Protein AF-A0A5N5FHS4-F1 (afdb_monomer_lite)

Secondary structure (DSSP, 8-state):
---PPPPTHHHHHHHHHHHTTSHHHHHHHHHH--EEEEEEESSSTTSSPEEEEEETTTTEEEES---SSS-SEEEEEEHHHHHHHHTTSS-HHHHHHTTSEEEEE-HHHHTT--GGGSPPSSSHHHHS--STT-HHHHHHHHHHHHHHTT--EEEPPP-BPPPSSSS--B-S-BS-HHHHHHHHHHHHTTT-EEEEE--SEEB-SEE-TTS-EEEB--SSTT-TT-B-GGGB-TT-SS-TT--SPPPSSPPPSSSEEB-TT-HHHHHHHHHHHHHIIIII---EEEETTGGGS-HHHHHHHHHHH--S-EEE--SSS--SSEEE-HHHHHHHHHHTTT-GGGGS-TTSSPSSHHHH-GGGEEE-S--TTT--S---HHHHHHHHHHHHHHHHSSSEE---HIIIIITT--S-GGGSHHHHHHHTT--TT--EEEEEE-SS-EEEEETTTEEEEESS----GGG-GGGTTEEEEEEETTEEEEEEPPP----

Organism: NCBI:txid2448454

InterPro domains:
  IPR003033 SCP2 sterol-binding domain [PF02036] (16-114)
  IPR006047 Glycosyl hydrolase family 13, catalytic domain [SM00642] (126-423)
  IPR012850 Alpha-amylase, C-terminal beta-sheet [PF07821] (423-483)
  IPR012850 Alpha-amylase, C-terminal beta-sheet [SM00810] (422-484)
  IPR013780 Glycosyl hydrolase, all-beta [G3DSA:2.60.40.1180] (426-485)
  IPR017853 Glycoside hydrolase superfamily [SSF51445] (126-413)
  IPR036527 SCP2 sterol-binding domain superfamily [G3DSA:3.30.1050.10] (2-118)
  IPR036527 SCP2 sterol-binding domain superfamily [SSF55718] (3-120)

pLDDT: mean 82.01, std 16.69, range [26.34, 98.31]

Foldseek 3Di:
DDDDDDFQCVLQLVQQLVVCVDPLVLVLLVVQQFKEKEWEDQADWPPPTWIWICGSVVSHIDTDDDPPPDGQKYKYAYRVLVVCQLQVVDPPVVCPVVVRMDMDHDPVSVVSPHNSNTPHPAPCCLQVLSRPVGPLVVVLVCLVVCLLLQAQEDEHPAQADDDPDPDAGQAQHGDDLPSLLVSLVSNVVSNYAYAEDEQFFHFQPDADPVRASFFHARPDPVCQRGGGLCQFACPQPQRVSRDHHHWAADHDPPTTTTRLVDPSSLVSVLVSLLCCCPVSNHQEYEYPPPRRHDLVSVVSSCVSNVHPAYEYDDPDPDHPHAYEFVFLQVLLLVLLVLQQLSLQDPVRAGDTCLRVPLQSYAYENDESVRDDPPPDVSSVSSLVQSLLPQLQGAHHYDYYPCVDPVVPQPPPSQLHSNVVCVVLVPYNPWDKGWPDGGSAKTWIDTNVFKIKMFHQPPDPDVNDCVVDQWDWSYDDHGMTMIGGDPDPPDD

Radius of gyration: 25.95 Å; chains: 1; bounding box: 59×65×82 Å

Sequence (491 aa):
MASGAELKSESLLELMKEHLKTDAGKEITKKIGLVYQINIAPKKIGFNEVIFTVDLKKGEVKKGAYEGGKPDATFSFKDDDFVKVALGKMNPQIAFMRGAMKIKGSLSAATKFTPDIFPKPSLDIWELGGFRGGWYNSLKTSILELADSGITHVWLPPPHANGTEGCSPEGYAILMHRELKFLFTARHEKGIKAIDIVINHRAAVKQDENGLWSIFEGGKPDGRLDFDASLICRDDNDHPFGTGNPDTGDNFPFTADMDHRNPRLQSELSDWMIWLKTEIGFDGWRFDYAIGYGSSLTKLYMDRTLPEFAVAEYWRIGGVVTTFDMTTKYIMDVAVEGELWRLKDSNGKPPGLIGIKPEGAVTFIDNHETWSQNCCLSHLIKVRLGYAYILTHPGTPSIFYDHFVEWGWPKDPKRNSTAIRARNGINSKSSVTILAAEGDLYMANIDDKIVMKVWPRLDLGDLDPTNSNFHVARSGDDFAVWERNELEKAC

Structure (mmCIF, N/CA/C/O backbone):
data_AF-A0A5N5FHS4-F1
#
_entry.id   AF-A0A5N5FHS4-F1
#
loop_
_atom_site.group_PDB
_atom_site.id
_atom_site.type_symbol
_atom_site.label_atom_id
_atom_site.label_alt_id
_atom_site.label_comp_id
_atom_site.label_asym_id
_atom_site.label_entity_id
_atom_site.label_seq_id
_atom_site.pdbx_PDB_ins_code
_atom_site.Cartn_x
_atom_site.Cartn_y
_atom_site.Cartn_z
_atom_site.occupancy
_atom_site.B_iso_or_equiv
_atom_site.auth_seq_id
_atom_site.auth_comp_id
_atom_site.auth_asym_id
_atom_site.auth_atom_id
_atom_site.pdbx_PDB_model_num
ATOM 1 N N . MET A 1 1 ? 10.636 42.809 -19.858 1.00 31.95 1 MET A N 1
ATOM 2 C CA . MET A 1 1 ? 9.404 42.033 -20.116 1.00 31.95 1 MET A CA 1
ATOM 3 C C . MET A 1 1 ? 9.064 41.304 -18.828 1.00 31.95 1 MET A C 1
ATOM 5 O O . MET A 1 1 ? 9.963 40.702 -18.259 1.00 31.95 1 MET A O 1
ATOM 9 N N . ALA A 1 2 ? 7.850 41.468 -18.301 1.00 26.70 2 ALA A N 1
ATOM 10 C CA . ALA A 1 2 ? 7.458 40.880 -17.021 1.00 26.70 2 ALA A CA 1
ATOM 11 C C . ALA A 1 2 ? 7.397 39.348 -17.136 1.00 26.70 2 ALA A C 1
ATOM 13 O O . ALA A 1 2 ? 6.769 38.832 -18.058 1.00 26.70 2 ALA A O 1
ATOM 14 N N . SER A 1 3 ? 8.058 38.640 -16.220 1.00 33.91 3 SER A N 1
ATOM 15 C CA . SER A 1 3 ? 7.946 37.191 -16.068 1.00 33.91 3 SER A CA 1
ATOM 16 C C . SER A 1 3 ? 6.494 36.834 -15.728 1.00 33.91 3 SER A C 1
ATOM 18 O O . SER A 1 3 ? 5.968 37.236 -14.689 1.00 33.91 3 SER A O 1
ATOM 20 N N . GLY A 1 4 ? 5.811 36.145 -16.643 1.00 46.78 4 GLY A N 1
ATOM 21 C CA . GLY A 1 4 ? 4.437 35.692 -16.436 1.00 46.78 4 GLY A CA 1
ATOM 22 C C . GLY A 1 4 ? 4.383 34.647 -15.324 1.00 46.78 4 GLY A C 1
ATOM 23 O O . GLY A 1 4 ? 5.201 33.733 -15.304 1.00 46.78 4 GLY A O 1
ATOM 24 N N . ALA A 1 5 ? 3.446 34.798 -14.389 1.00 49.28 5 ALA A N 1
ATOM 25 C CA . ALA A 1 5 ? 3.190 33.790 -13.367 1.00 49.28 5 ALA A CA 1
ATOM 26 C C . ALA A 1 5 ? 2.759 32.471 -14.029 1.00 49.28 5 ALA A C 1
ATOM 28 O O . ALA A 1 5 ? 1.888 32.468 -14.898 1.00 49.28 5 ALA A O 1
ATOM 29 N N . GLU A 1 6 ? 3.381 31.375 -13.613 1.00 67.38 6 GLU A N 1
ATOM 30 C CA . GLU A 1 6 ? 3.117 30.026 -14.105 1.00 67.38 6 GLU A CA 1
ATOM 31 C C . GLU A 1 6 ? 1.756 29.516 -13.593 1.00 67.38 6 GLU A C 1
ATOM 33 O O . GLU A 1 6 ? 1.458 29.636 -12.403 1.00 67.38 6 GLU A O 1
ATOM 38 N N . LEU A 1 7 ? 0.907 29.000 -14.489 1.00 75.00 7 LEU A N 1
ATOM 39 C CA . LEU A 1 7 ? -0.455 28.548 -14.172 1.00 75.00 7 LEU A CA 1
ATOM 40 C C . LEU A 1 7 ? -0.489 27.046 -13.856 1.00 75.00 7 LEU A C 1
ATOM 42 O O . LEU A 1 7 ? 0.071 26.241 -14.599 1.00 75.00 7 LEU A O 1
ATOM 46 N N . LYS A 1 8 ? -1.227 26.648 -12.814 1.00 76.00 8 LYS A N 1
ATOM 47 C CA . LYS A 1 8 ? -1.454 25.239 -12.438 1.00 76.00 8 LYS A CA 1
ATOM 48 C C . LYS A 1 8 ? -2.201 24.470 -13.526 1.00 76.00 8 LYS A C 1
ATOM 50 O O . LYS A 1 8 ? -1.938 23.295 -13.762 1.00 76.00 8 LYS A O 1
ATOM 55 N N . SER A 1 9 ? -3.134 25.145 -14.190 1.00 77.88 9 SER A N 1
ATOM 56 C CA . SER A 1 9 ? -3.949 24.598 -15.276 1.00 77.88 9 SER A CA 1
ATOM 57 C C . SER A 1 9 ? -3.166 24.183 -16.520 1.00 77.88 9 SER A C 1
ATOM 59 O O . SER A 1 9 ? -3.647 23.336 -17.270 1.00 77.88 9 SER A O 1
ATOM 61 N N . GLU A 1 10 ? -1.970 24.733 -16.749 1.00 77.62 10 GLU A N 1
ATOM 62 C CA . GLU A 1 10 ? -1.185 24.377 -17.928 1.00 77.62 10 GLU A CA 1
ATOM 63 C C . GLU A 1 10 ? -0.746 22.906 -17.906 1.00 77.62 10 GLU A C 1
ATOM 65 O O . GLU A 1 10 ? -0.790 22.257 -18.945 1.00 77.62 10 GLU A O 1
ATOM 70 N N . SER A 1 11 ? -0.366 22.353 -16.746 1.00 65.62 11 SER A N 1
ATOM 71 C CA . SER A 1 11 ? -0.014 20.924 -16.642 1.00 65.62 11 SER A CA 1
ATOM 72 C C . SER A 1 11 ? -1.183 20.026 -17.006 1.00 65.62 11 SER A C 1
ATOM 74 O O . SER A 1 11 ? -1.022 19.051 -17.724 1.00 65.62 11 SER A O 1
ATOM 76 N N . LEU A 1 12 ? -2.373 20.377 -16.521 1.00 70.25 12 LEU A N 1
ATOM 77 C CA . LEU A 1 12 ? -3.587 19.610 -16.760 1.00 70.25 12 LEU A CA 1
ATOM 78 C C . LEU A 1 12 ? -3.966 19.597 -18.246 1.00 70.25 12 LEU A C 1
ATOM 80 O O . LEU A 1 12 ? -4.448 18.592 -18.757 1.00 70.25 12 LEU A O 1
ATOM 84 N N . LEU A 1 13 ? -3.735 20.709 -18.945 1.00 80.44 13 LEU A N 1
ATOM 85 C CA . LEU A 1 13 ? -4.002 20.828 -20.376 1.00 80.44 13 LEU A CA 1
ATOM 86 C C . LEU A 1 13 ? -2.950 20.116 -21.237 1.00 80.44 13 LEU A C 1
ATOM 88 O O . LEU A 1 13 ? -3.310 19.573 -22.279 1.00 80.44 13 LEU A O 1
ATOM 92 N N . GLU A 1 14 ? -1.690 20.051 -20.800 1.00 75.56 14 GLU A N 1
ATOM 93 C CA . GLU A 1 14 ? -0.688 19.180 -21.436 1.00 75.56 14 GLU A CA 1
ATOM 94 C C . GLU A 1 14 ? -0.985 17.694 -21.182 1.00 75.56 14 GLU A C 1
ATOM 96 O O . GLU A 1 14 ? -0.922 16.898 -22.111 1.00 75.56 14 GLU A O 1
ATOM 101 N N . LEU A 1 15 ? -1.420 17.307 -19.977 1.00 64.12 15 LEU A N 1
ATOM 102 C CA . LEU A 1 15 ? -1.884 15.936 -19.715 1.00 64.12 15 LEU A CA 1
ATOM 103 C C . LEU A 1 15 ? -3.073 15.569 -20.604 1.00 64.12 15 LEU A C 1
ATOM 105 O O . LEU A 1 15 ? -3.108 14.497 -21.199 1.00 64.12 15 LEU A O 1
ATOM 109 N N . MET A 1 16 ? -4.035 16.483 -20.749 1.00 80.00 16 MET A N 1
ATOM 110 C CA . MET A 1 16 ? -5.170 16.290 -21.646 1.00 80.00 16 MET A CA 1
ATOM 111 C C . MET A 1 16 ? -4.720 16.088 -23.098 1.00 80.00 16 MET A C 1
ATOM 113 O O . MET A 1 16 ? -5.277 15.248 -23.798 1.00 80.00 16 MET A O 1
ATOM 117 N N . LYS A 1 17 ? -3.705 16.825 -23.556 1.00 79.38 17 LYS A N 1
ATOM 118 C CA . LYS A 1 17 ? -3.142 16.677 -24.903 1.00 79.38 17 LYS A CA 1
ATOM 119 C C . LYS A 1 17 ? -2.598 15.272 -25.156 1.00 79.38 17 LYS A C 1
ATOM 121 O O . LYS A 1 17 ? -2.830 14.727 -26.231 1.00 79.38 17 LYS A O 1
ATOM 126 N N . GLU A 1 18 ? -1.881 14.706 -24.190 1.00 72.81 18 GLU A N 1
ATOM 127 C CA . GLU A 1 18 ? -1.353 13.343 -24.287 1.00 72.81 18 GLU A CA 1
ATOM 128 C C . GLU A 1 18 ? -2.477 12.306 -24.173 1.00 72.81 18 GLU A C 1
ATOM 130 O O . GLU A 1 18 ? -2.573 11.412 -25.012 1.00 72.81 18 GLU A O 1
ATOM 135 N N . HIS A 1 19 ? -3.413 12.495 -23.238 1.00 72.50 19 HIS A N 1
ATOM 136 C CA . HIS A 1 19 ? -4.573 11.620 -23.070 1.00 72.50 19 HIS A CA 1
ATOM 137 C C . HIS A 1 19 ? -5.404 11.488 -24.355 1.00 72.50 19 HIS A C 1
ATOM 139 O O . HIS A 1 19 ? -5.828 10.389 -24.703 1.00 72.50 19 HIS A O 1
ATOM 145 N N . LEU A 1 20 ? -5.594 12.571 -25.119 1.00 77.94 20 LEU A N 1
ATOM 146 C CA . LEU A 1 20 ? -6.348 12.538 -26.381 1.00 77.94 20 LEU A CA 1
ATOM 147 C C . LEU A 1 20 ? -5.699 11.685 -27.489 1.00 77.94 20 LEU A C 1
ATOM 149 O O . LEU A 1 20 ? -6.378 11.366 -28.467 1.00 77.94 20 LEU A O 1
ATOM 153 N N . LYS A 1 21 ? -4.429 11.278 -27.345 1.00 78.38 21 LYS A N 1
ATOM 154 C CA . LYS A 1 21 ? -3.761 10.339 -28.265 1.00 78.38 21 LYS A CA 1
ATOM 155 C C . LYS A 1 21 ? -4.110 8.872 -27.977 1.00 78.38 21 LYS A C 1
ATOM 157 O O . LYS A 1 21 ? -4.001 8.040 -28.880 1.00 78.38 21 LYS A O 1
ATOM 162 N N . THR A 1 22 ? -4.547 8.565 -26.755 1.00 70.69 22 THR A N 1
ATOM 163 C CA . THR A 1 22 ? -4.936 7.216 -26.309 1.00 70.69 22 THR A CA 1
ATOM 164 C C . THR A 1 22 ? -6.286 6.791 -26.889 1.00 70.69 22 THR A C 1
ATOM 166 O O . THR A 1 22 ? -7.064 7.621 -27.365 1.00 70.69 22 THR A O 1
ATOM 169 N N . ASP A 1 23 ? -6.616 5.502 -26.816 1.00 72.50 23 ASP A N 1
ATOM 170 C CA . ASP A 1 23 ? -7.920 5.012 -27.276 1.00 72.50 23 ASP A CA 1
ATOM 171 C C . ASP A 1 23 ? -9.083 5.520 -26.410 1.00 72.50 23 ASP A C 1
ATOM 173 O O . ASP A 1 23 ? -10.123 5.898 -26.951 1.00 72.50 23 ASP A O 1
ATOM 177 N N . ALA A 1 24 ? -8.886 5.662 -25.095 1.00 69.12 24 ALA A N 1
ATOM 178 C CA . ALA A 1 24 ? -9.860 6.304 -24.208 1.00 69.12 24 ALA A CA 1
ATOM 179 C C . ALA A 1 24 ? -10.108 7.771 -24.606 1.00 69.12 24 ALA A C 1
ATOM 181 O O . ALA A 1 24 ? -11.256 8.212 -24.716 1.00 69.12 24 ALA A O 1
ATOM 182 N N . GLY A 1 25 ? -9.038 8.506 -24.917 1.00 73.69 25 GLY A N 1
ATOM 183 C CA . GLY A 1 25 ? -9.116 9.870 -25.433 1.00 73.69 25 GLY A CA 1
ATOM 184 C C . GLY A 1 25 ? -9.844 9.964 -26.777 1.00 73.69 25 GLY A C 1
ATOM 185 O O . GLY A 1 25 ? -10.671 10.858 -26.973 1.00 73.69 25 GLY A O 1
ATOM 186 N N . LYS A 1 26 ? -9.616 9.009 -27.688 1.00 83.12 26 LYS A N 1
ATOM 187 C CA . LYS A 1 26 ? -10.339 8.919 -28.970 1.00 83.12 26 LYS A CA 1
ATOM 188 C C . LYS A 1 26 ? -11.834 8.641 -28.787 1.00 83.12 26 LYS A C 1
ATOM 190 O O . LYS A 1 26 ? -12.643 9.118 -29.580 1.00 83.12 26 LYS A O 1
ATOM 195 N N . GLU A 1 27 ? -12.243 7.915 -27.750 1.00 82.62 27 GLU A N 1
ATOM 196 C CA . GLU A 1 27 ? -13.670 7.759 -27.436 1.00 82.62 27 GLU A CA 1
ATOM 197 C C . GLU A 1 27 ? -14.296 9.072 -26.939 1.00 82.62 27 GLU A C 1
ATOM 199 O O . GLU A 1 27 ? -15.429 9.402 -27.307 1.00 82.62 27 GLU A O 1
ATOM 204 N N . ILE A 1 28 ? -13.547 9.889 -26.189 1.00 83.19 28 ILE A N 1
ATOM 205 C CA . ILE A 1 28 ? -13.984 11.235 -25.782 1.00 83.19 28 ILE A CA 1
ATOM 206 C C . ILE A 1 28 ? -14.159 12.145 -27.007 1.00 83.19 28 ILE A C 1
ATOM 208 O O . ILE A 1 28 ? -15.187 12.826 -27.119 1.00 83.19 28 ILE A O 1
ATOM 212 N N . THR A 1 29 ? -13.207 12.144 -27.951 1.00 88.75 29 THR A N 1
ATOM 213 C CA . THR A 1 29 ? -13.314 12.957 -29.178 1.00 88.75 29 THR A CA 1
ATOM 214 C C . THR A 1 29 ? -14.526 12.556 -30.014 1.00 88.75 29 THR A C 1
ATOM 216 O O . THR A 1 29 ? -15.309 13.427 -30.395 1.00 88.75 29 THR A O 1
ATOM 219 N N . LYS A 1 30 ? -14.766 11.250 -30.203 1.00 87.00 30 LYS A N 1
ATOM 220 C CA . LYS A 1 30 ? -15.953 10.725 -30.905 1.00 87.00 30 LYS A CA 1
ATOM 221 C C . LYS A 1 30 ? -17.264 11.109 -30.218 1.00 87.00 30 LYS A C 1
ATOM 223 O O . LYS A 1 30 ? -18.223 11.489 -30.888 1.00 87.00 30 LYS A O 1
ATOM 228 N N . LYS A 1 31 ? -17.322 11.016 -28.887 1.00 86.88 31 LYS A N 1
ATOM 229 C CA . LYS A 1 31 ? -18.538 11.284 -28.103 1.00 86.88 31 LYS A CA 1
ATOM 230 C C . LYS A 1 31 ? -18.906 12.768 -28.070 1.00 86.88 31 LYS A C 1
ATOM 232 O O . LYS A 1 31 ? -20.092 13.111 -28.042 1.00 86.88 31 LYS A O 1
ATOM 237 N N . ILE A 1 32 ? -17.908 13.651 -28.019 1.00 91.50 32 ILE A N 1
ATOM 238 C CA . ILE A 1 32 ? -18.127 15.087 -27.812 1.00 91.50 32 ILE A CA 1
ATOM 239 C C . ILE A 1 32 ? -18.023 15.858 -29.123 1.00 91.50 32 ILE A C 1
ATOM 241 O O . ILE A 1 32 ? -18.988 16.535 -29.474 1.00 91.50 32 ILE A O 1
ATOM 245 N N . GLY A 1 33 ? -16.897 15.753 -29.837 1.00 91.12 33 GLY A N 1
ATOM 246 C CA . GLY A 1 33 ? -16.699 16.356 -31.159 1.00 91.12 33 GLY A CA 1
ATOM 247 C C . GLY A 1 33 ? -16.866 17.880 -31.209 1.00 91.12 33 GLY A C 1
ATOM 248 O O . GLY A 1 33 ? -17.408 18.405 -32.182 1.00 91.12 33 GLY A O 1
ATOM 249 N N . LEU A 1 34 ? -16.449 18.605 -30.165 1.00 95.81 34 LEU A N 1
ATOM 250 C CA . LEU A 1 34 ? -16.592 20.065 -30.046 1.00 95.81 34 LEU A CA 1
ATOM 251 C C . LEU A 1 34 ? -15.241 20.764 -29.881 1.00 95.81 34 LEU A C 1
ATOM 253 O O . LEU A 1 34 ? -14.266 20.168 -29.435 1.00 95.81 34 LEU A O 1
ATOM 257 N N . VAL A 1 35 ? -15.201 22.052 -30.213 1.00 96.88 35 VAL A N 1
ATOM 258 C CA . VAL A 1 35 ? -14.040 22.916 -29.990 1.00 96.88 35 VAL A CA 1
ATOM 259 C C . VAL A 1 35 ? -14.332 23.875 -28.847 1.00 96.88 35 VAL A C 1
ATOM 261 O O . VAL A 1 35 ? -15.239 24.707 -28.933 1.00 96.88 35 VAL A O 1
ATOM 264 N N . TYR A 1 36 ? -13.527 23.802 -27.794 1.00 97.19 36 TYR A N 1
ATOM 265 C CA . TYR A 1 36 ? -13.603 24.709 -26.659 1.00 97.19 36 TYR A CA 1
ATOM 266 C C . TYR A 1 36 ? -12.409 25.652 -26.630 1.00 97.19 36 TYR A C 1
ATOM 268 O O . TYR A 1 36 ? -11.268 25.245 -26.834 1.00 97.19 36 TYR A O 1
ATOM 276 N N . GLN A 1 37 ? -12.671 26.917 -26.311 1.00 97.69 37 GLN A N 1
ATOM 277 C CA . GLN A 1 37 ? -11.625 27.855 -25.919 1.00 97.69 37 GLN A CA 1
ATOM 278 C C . GLN A 1 37 ? -11.699 28.091 -24.411 1.00 97.69 37 GLN A C 1
ATOM 280 O O . GLN A 1 37 ? -12.773 28.345 -23.869 1.00 97.69 37 GLN A O 1
ATOM 285 N N . ILE A 1 38 ? -10.563 28.025 -23.730 1.00 97.12 38 ILE A N 1
ATOM 286 C CA . ILE A 1 38 ? -10.463 28.161 -22.281 1.00 97.12 38 ILE A CA 1
ATOM 287 C C . ILE A 1 38 ? -9.531 29.332 -21.982 1.00 97.12 38 ILE A C 1
ATOM 289 O O . ILE A 1 38 ? -8.340 29.296 -22.278 1.00 97.12 38 ILE A O 1
ATOM 293 N N . ASN A 1 39 ? -10.088 30.384 -21.396 1.00 96.94 39 ASN A N 1
ATOM 294 C CA . ASN A 1 39 ? -9.362 31.560 -20.947 1.00 96.94 39 ASN A CA 1
ATOM 295 C C . ASN A 1 39 ? -9.090 31.436 -19.445 1.00 96.94 39 ASN A C 1
ATOM 297 O O . ASN A 1 39 ? -10.027 31.403 -18.641 1.00 96.94 39 ASN A O 1
ATOM 301 N N . ILE A 1 40 ? -7.823 31.397 -19.048 1.00 96.12 40 ILE A N 1
ATOM 302 C CA . ILE A 1 40 ? -7.440 31.168 -17.656 1.00 96.12 40 ILE A CA 1
ATOM 303 C C . ILE A 1 40 ? -6.700 32.378 -17.110 1.00 96.12 40 ILE A C 1
ATOM 305 O O . ILE A 1 40 ? -5.617 32.729 -17.570 1.00 96.12 40 ILE A O 1
ATOM 309 N N . ALA A 1 41 ? -7.294 33.017 -16.106 1.00 93.56 41 ALA A N 1
ATOM 310 C CA . ALA A 1 41 ? -6.684 34.123 -15.392 1.00 93.56 41 ALA A CA 1
ATOM 311 C C . ALA A 1 41 ? -5.929 33.629 -14.144 1.00 93.56 41 ALA A C 1
ATOM 313 O O . ALA A 1 41 ? -6.521 32.910 -13.333 1.00 93.56 41 ALA A O 1
ATOM 314 N N . PRO A 1 42 ? -4.700 34.109 -13.876 1.00 87.19 42 PRO A N 1
ATOM 315 C CA . PRO A 1 42 ? -3.961 33.748 -12.663 1.00 87.19 42 PRO A CA 1
ATOM 316 C C . PRO A 1 42 ? -4.697 34.111 -11.364 1.00 87.19 42 PRO A C 1
ATOM 318 O O . PRO A 1 42 ? -4.587 33.416 -10.361 1.00 87.19 42 PRO A O 1
ATOM 321 N N . LYS A 1 43 ? -5.429 35.236 -11.357 1.00 85.56 43 LYS A N 1
ATOM 322 C CA . LYS A 1 43 ? -6.098 35.757 -10.146 1.00 85.56 43 LYS A CA 1
ATOM 323 C C . LYS A 1 43 ? -7.506 36.292 -10.375 1.00 85.56 43 LYS A C 1
ATOM 325 O O . LYS A 1 43 ? -8.358 36.136 -9.507 1.00 85.56 43 LYS A O 1
ATOM 330 N N . LYS A 1 44 ? -7.768 36.956 -11.505 1.00 90.88 44 LYS A N 1
ATOM 331 C CA . LYS A 1 44 ? -9.054 37.616 -11.772 1.00 90.88 44 LYS A CA 1
ATOM 332 C C . LYS A 1 44 ? -9.436 37.468 -13.239 1.00 90.88 44 LYS A C 1
ATOM 334 O O . LYS A 1 44 ? -8.713 37.958 -14.098 1.00 90.88 44 LYS A O 1
ATOM 339 N N . ILE A 1 45 ? -10.589 36.847 -13.498 1.00 91.12 45 ILE A N 1
ATOM 340 C CA . ILE A 1 45 ? -11.145 36.680 -14.851 1.00 91.12 45 ILE A CA 1
ATOM 341 C C . ILE A 1 45 ? -11.147 38.031 -15.584 1.00 91.12 45 ILE A C 1
ATOM 343 O O . ILE A 1 45 ? -11.618 39.035 -15.041 1.00 91.12 45 ILE A O 1
ATOM 347 N N . GLY A 1 46 ? -10.629 38.039 -16.810 1.00 88.81 46 GLY A N 1
ATOM 348 C CA . GLY A 1 46 ? -10.450 39.209 -17.668 1.00 88.81 46 GLY A CA 1
ATOM 349 C C . GLY A 1 46 ? -9.097 39.921 -17.551 1.00 88.81 46 GLY A C 1
ATOM 350 O O . GLY A 1 46 ? -8.889 40.898 -18.263 1.00 88.81 46 GLY A O 1
ATOM 351 N N . PHE A 1 47 ? -8.182 39.472 -16.681 1.00 90.88 47 PHE A N 1
ATOM 352 C CA . PHE A 1 47 ? -6.865 40.093 -16.485 1.00 90.88 47 PHE A CA 1
ATOM 353 C C . PHE A 1 47 ? -5.736 39.073 -16.664 1.00 90.88 47 PHE A C 1
ATOM 355 O O . PHE A 1 47 ? -5.691 38.075 -15.945 1.00 90.88 47 PHE A O 1
ATOM 362 N N . ASN A 1 48 ? -4.799 39.368 -17.576 1.00 90.38 48 ASN A N 1
ATOM 363 C CA . ASN A 1 48 ? -3.643 38.521 -17.909 1.00 90.38 48 ASN A CA 1
ATOM 364 C C . ASN A 1 48 ? -4.037 37.065 -18.208 1.00 90.38 48 ASN A C 1
ATOM 366 O O . ASN A 1 48 ? -3.413 36.133 -17.706 1.00 90.38 48 ASN A O 1
ATOM 370 N N . GLU A 1 49 ? -5.113 36.880 -18.977 1.00 92.00 49 GLU A N 1
ATOM 371 C CA . GLU A 1 49 ? -5.605 35.550 -19.324 1.00 92.00 49 GLU A CA 1
ATOM 372 C C . GLU A 1 49 ? -4.646 34.850 -20.284 1.00 92.00 49 GLU A C 1
ATOM 374 O O . GLU A 1 49 ? -4.240 35.409 -21.303 1.00 92.00 49 GLU A O 1
ATOM 379 N N . VAL A 1 50 ? -4.333 33.600 -19.971 1.00 94.19 50 VAL A N 1
ATOM 380 C CA . VAL A 1 50 ? -3.691 32.681 -20.902 1.00 94.19 50 VAL A CA 1
ATOM 381 C C . VAL A 1 50 ? -4.790 31.879 -21.584 1.00 94.19 50 VAL A C 1
ATOM 383 O O . VAL A 1 50 ? -5.700 31.374 -20.926 1.00 94.19 50 VAL A O 1
ATOM 386 N N . ILE A 1 51 ? -4.738 31.810 -22.911 1.00 95.88 51 ILE A N 1
ATOM 387 C CA . ILE A 1 51 ? -5.778 31.179 -23.723 1.00 95.88 51 ILE A CA 1
ATOM 388 C C . ILE A 1 51 ? -5.298 29.807 -24.179 1.00 95.88 51 ILE A C 1
ATOM 390 O O . ILE A 1 51 ? -4.169 29.670 -24.652 1.00 95.88 51 ILE A O 1
ATOM 394 N N . PHE A 1 52 ? -6.180 28.821 -24.078 1.00 96.38 52 PHE A N 1
ATOM 395 C CA . PHE A 1 52 ? -5.994 27.477 -24.604 1.00 96.38 52 PHE A CA 1
ATOM 396 C C . PHE A 1 52 ? -7.155 27.101 -25.509 1.00 96.38 52 PHE A C 1
ATOM 398 O O . PHE A 1 52 ? -8.303 27.479 -25.277 1.00 96.38 52 PHE A O 1
ATOM 405 N N . THR A 1 53 ? -6.842 26.316 -26.523 1.00 97.25 53 THR A N 1
ATOM 406 C CA . THR A 1 53 ? -7.792 25.699 -27.434 1.00 97.25 53 THR A CA 1
ATOM 407 C C . THR A 1 53 ? -7.774 24.200 -27.186 1.00 97.25 53 THR A C 1
ATOM 409 O O . THR A 1 53 ? -6.713 23.584 -27.232 1.00 97.25 53 THR A O 1
ATOM 412 N N . VAL A 1 54 ? -8.950 23.627 -26.954 1.00 96.19 54 VAL A N 1
ATOM 413 C CA . VAL A 1 54 ? -9.191 22.187 -26.855 1.00 96.19 54 VAL A CA 1
ATOM 414 C C . VAL A 1 54 ? -10.087 21.799 -28.028 1.00 96.19 54 VAL A C 1
ATOM 416 O O . VAL A 1 54 ? -11.290 22.061 -28.020 1.00 96.19 54 VAL A O 1
ATOM 419 N N . ASP A 1 55 ? -9.493 21.220 -29.066 1.00 95.44 55 ASP A N 1
ATOM 420 C CA . ASP A 1 55 ? -10.174 20.780 -30.280 1.00 95.44 55 ASP A CA 1
ATOM 421 C C . ASP A 1 55 ? -10.450 19.273 -30.194 1.00 95.44 55 ASP A C 1
ATOM 423 O O . ASP A 1 55 ? -9.637 18.445 -30.603 1.00 95.44 55 ASP A O 1
ATOM 427 N N . LEU A 1 56 ? -11.625 18.904 -29.674 1.00 94.12 56 LEU A N 1
ATOM 428 C CA . LEU A 1 56 ? -12.057 17.505 -29.593 1.00 94.12 56 LEU A CA 1
ATOM 429 C C . LEU A 1 56 ? -12.576 16.968 -30.933 1.00 94.12 56 LEU A C 1
ATOM 431 O O . LEU A 1 56 ? -12.951 15.804 -30.997 1.00 94.12 56 LEU A O 1
ATOM 435 N N . LYS A 1 57 ? -12.608 17.774 -32.006 1.00 91.81 57 LYS A N 1
ATOM 436 C CA . LYS A 1 57 ? -12.837 17.259 -33.368 1.00 91.81 57 LYS A CA 1
ATOM 437 C C . LYS A 1 57 ? -11.556 16.641 -33.921 1.00 91.81 57 LYS A C 1
ATOM 439 O O . LYS A 1 57 ? -11.627 15.681 -34.680 1.00 91.81 57 LYS A O 1
ATOM 444 N N . LYS A 1 58 ? -10.401 17.190 -33.533 1.00 91.25 58 LYS A N 1
ATOM 445 C CA . LYS A 1 58 ? -9.072 16.729 -33.961 1.00 91.25 58 LYS A CA 1
ATOM 446 C C . LYS A 1 58 ? -8.298 15.957 -32.892 1.00 91.25 58 LYS A C 1
ATOM 448 O O . LYS A 1 58 ? -7.301 15.333 -33.225 1.00 91.25 58 LYS A O 1
ATOM 453 N N . GLY A 1 59 ? -8.741 15.995 -31.636 1.00 89.38 59 GLY A N 1
ATOM 454 C CA . GLY A 1 59 ? -7.997 15.423 -30.510 1.00 89.38 59 GLY A CA 1
ATOM 455 C C . GLY A 1 59 ? -6.757 16.238 -30.143 1.00 89.38 59 GLY A C 1
ATOM 456 O O . GLY A 1 59 ? -5.742 15.674 -29.756 1.00 89.38 59 GLY A O 1
ATOM 457 N N . GLU A 1 60 ? -6.813 17.564 -30.288 1.00 91.38 60 GLU A N 1
ATOM 458 C CA . GLU A 1 60 ? -5.663 18.448 -30.084 1.00 91.38 60 GLU A CA 1
ATOM 459 C C . GLU A 1 60 ? -5.899 19.445 -28.944 1.00 91.38 60 GLU A C 1
ATOM 461 O O . GLU A 1 60 ? -6.982 20.016 -28.809 1.00 91.38 60 GLU A O 1
ATOM 466 N N . VAL A 1 61 ? -4.846 19.739 -28.177 1.00 91.94 61 VAL A N 1
ATOM 467 C CA . VAL A 1 61 ? -4.808 20.867 -27.235 1.00 91.94 61 VAL A CA 1
ATOM 468 C C . VAL A 1 61 ? -3.644 21.784 -27.596 1.00 91.94 61 VAL A C 1
ATOM 470 O O . VAL A 1 61 ? -2.524 21.320 -27.822 1.00 91.94 61 VAL A O 1
ATOM 473 N N . LYS A 1 62 ? -3.904 23.093 -27.683 1.00 93.44 62 LYS A N 1
ATOM 474 C CA . LYS A 1 62 ? -2.912 24.109 -28.068 1.00 93.44 62 LYS A CA 1
ATOM 475 C C . LYS A 1 62 ? -3.028 25.355 -27.200 1.00 93.44 62 LYS A C 1
ATOM 477 O O . LYS A 1 62 ? -4.127 25.796 -26.875 1.00 93.44 62 LYS A O 1
ATOM 482 N N . LYS A 1 63 ? -1.890 25.966 -26.873 1.00 93.12 63 LYS A N 1
ATOM 483 C CA . LYS A 1 63 ? -1.835 27.302 -26.267 1.00 93.12 63 LYS A CA 1
ATOM 484 C C . LYS A 1 63 ? -2.052 28.352 -27.359 1.00 93.12 63 LYS A C 1
ATOM 486 O O . LYS A 1 63 ? -1.349 28.345 -28.363 1.00 93.12 63 LYS A O 1
ATOM 491 N N . GLY A 1 64 ? -3.021 29.238 -27.160 1.00 92.69 64 GLY A N 1
ATOM 492 C CA . GLY A 1 64 ? -3.459 30.226 -28.143 1.00 92.69 64 GLY A CA 1
ATOM 493 C C . GLY A 1 64 ? -4.968 30.197 -28.385 1.00 92.69 64 GLY A C 1
ATOM 494 O O . GLY A 1 64 ? -5.668 29.252 -28.007 1.00 92.69 64 GLY A O 1
ATOM 495 N N . ALA A 1 65 ? -5.469 31.270 -28.997 1.00 92.06 65 ALA A N 1
ATOM 496 C CA . ALA A 1 65 ? -6.862 31.365 -29.422 1.00 92.06 65 ALA A CA 1
ATOM 497 C C . ALA A 1 65 ? -7.149 30.401 -30.581 1.00 92.06 65 ALA A C 1
ATOM 499 O O . ALA A 1 65 ? -6.252 30.060 -31.350 1.00 92.06 65 ALA A O 1
ATOM 500 N N . TYR A 1 66 ? -8.406 29.979 -30.716 1.00 92.81 66 TYR A N 1
ATOM 501 C CA . TYR A 1 66 ? -8.790 29.084 -31.801 1.00 92.81 66 TYR A CA 1
ATOM 502 C C . TYR A 1 66 ? -8.756 29.820 -33.147 1.00 92.81 66 TYR A C 1
ATOM 504 O O . TYR A 1 66 ? -9.455 30.814 -33.336 1.00 92.81 66 TYR A O 1
ATOM 512 N N . GLU A 1 67 ? -7.963 29.319 -34.094 1.00 87.81 67 GLU A N 1
ATOM 513 C CA . GLU A 1 67 ? -7.759 29.954 -35.407 1.00 87.81 67 GLU A CA 1
ATOM 514 C C . GLU A 1 67 ? -8.765 29.481 -36.472 1.00 87.81 67 GLU A C 1
ATOM 516 O O . GLU A 1 67 ? -8.929 30.115 -37.511 1.00 87.81 67 GLU A O 1
ATOM 521 N N . GLY A 1 68 ? -9.492 28.387 -36.214 1.00 83.00 68 GLY A N 1
ATOM 522 C CA . GLY A 1 68 ? -10.440 27.777 -37.155 1.00 83.00 68 GLY A CA 1
ATOM 523 C C . GLY A 1 68 ? -11.831 28.426 -37.193 1.00 83.00 68 GLY A C 1
ATOM 524 O O . GLY A 1 68 ? -12.805 27.750 -37.521 1.00 83.00 68 GLY A O 1
ATOM 525 N N . GLY A 1 69 ? -11.955 29.703 -36.815 1.00 87.25 69 GLY A N 1
ATOM 526 C CA . GLY A 1 69 ? -13.222 30.439 -36.751 1.00 87.25 69 GLY A CA 1
ATOM 527 C C . GLY A 1 69 ? -13.734 30.643 -35.322 1.00 87.25 69 GLY A C 1
ATOM 528 O O . GLY A 1 69 ? -12.983 31.050 -34.441 1.00 87.25 69 GLY A O 1
ATOM 529 N N . LYS A 1 70 ? -15.033 30.416 -35.078 1.00 90.81 70 LYS A N 1
ATOM 530 C CA . LYS A 1 70 ? -15.619 30.544 -33.731 1.00 90.81 70 LYS A CA 1
ATOM 531 C C . LYS A 1 70 ? -15.582 29.194 -33.002 1.00 90.81 70 LYS A C 1
ATOM 533 O O . LYS A 1 70 ? -16.067 28.221 -33.578 1.00 90.81 70 LYS A O 1
ATOM 538 N N . PRO A 1 71 ? -15.063 29.121 -31.761 1.00 95.88 71 PRO A N 1
ATOM 539 C CA . PRO A 1 71 ? -15.191 27.917 -30.945 1.00 95.88 71 PRO A CA 1
ATOM 540 C C . PRO A 1 71 ? -16.666 27.664 -30.597 1.00 95.88 71 PRO A C 1
ATOM 542 O O . PRO A 1 71 ? -17.466 28.602 -30.524 1.00 95.88 71 PRO A O 1
ATOM 545 N N . ASP A 1 72 ? -17.020 26.403 -30.350 1.00 97.19 72 ASP A N 1
ATOM 546 C CA . ASP A 1 72 ? -18.386 25.994 -30.007 1.00 97.19 72 ASP A CA 1
ATOM 547 C C . ASP A 1 72 ? -18.814 26.586 -28.648 1.00 97.19 72 ASP A C 1
ATOM 549 O O . ASP A 1 72 ? -19.950 27.045 -28.485 1.00 97.19 72 ASP A O 1
ATOM 553 N N . ALA A 1 73 ? -17.882 26.655 -27.691 1.00 96.81 73 ALA A N 1
ATOM 554 C CA . ALA A 1 73 ? -18.026 27.421 -26.456 1.00 96.81 73 ALA A CA 1
ATOM 555 C C . ALA A 1 73 ? -16.680 27.993 -25.981 1.00 96.81 73 ALA A C 1
ATOM 557 O O . ALA A 1 73 ? -15.611 27.433 -26.226 1.00 96.81 73 ALA A O 1
ATOM 558 N N . THR A 1 74 ? -16.737 29.120 -25.276 1.00 97.19 74 THR A N 1
ATOM 559 C CA . THR A 1 74 ? -15.596 29.741 -24.603 1.00 97.19 74 THR A CA 1
ATOM 560 C C . THR A 1 74 ? -15.863 29.816 -23.112 1.00 97.19 74 THR A C 1
ATOM 562 O O . THR A 1 74 ? -16.881 30.372 -22.696 1.00 97.19 74 THR A O 1
ATOM 565 N N . PHE A 1 75 ? -14.927 29.317 -22.316 1.00 96.88 75 PHE A N 1
ATOM 566 C CA . PHE A 1 75 ? -14.983 29.355 -20.864 1.00 96.88 75 PHE A CA 1
ATOM 567 C C . PHE A 1 75 ? -13.922 30.297 -20.317 1.00 96.88 75 PHE A C 1
ATOM 569 O O . PHE A 1 75 ? -12.812 30.348 -20.839 1.00 96.88 75 PHE A O 1
ATOM 576 N N . SER A 1 76 ? -14.241 31.036 -19.260 1.00 96.94 76 SER A N 1
ATOM 577 C CA . SER A 1 76 ? -13.261 31.860 -18.548 1.00 96.94 76 SER A CA 1
ATOM 578 C C . SER A 1 76 ? -13.245 31.518 -17.067 1.00 96.94 76 SER A C 1
ATOM 580 O O . SER A 1 76 ? -14.303 31.508 -16.434 1.00 96.94 76 SER A O 1
ATOM 582 N N . PHE A 1 77 ? -12.052 31.288 -16.520 1.00 95.56 77 PHE A N 1
ATOM 583 C CA . PHE A 1 77 ? -11.836 30.832 -15.147 1.00 95.56 77 PHE A CA 1
ATOM 584 C C . PHE A 1 77 ? -10.725 31.612 -14.444 1.00 95.56 77 PHE A C 1
ATOM 586 O O . PHE A 1 77 ? -9.844 32.192 -15.080 1.00 95.56 77 PHE A O 1
ATOM 593 N N . LYS A 1 78 ? -10.732 31.564 -13.108 1.00 95.19 78 LYS A N 1
ATOM 594 C CA . LYS A 1 78 ? -9.489 31.676 -12.334 1.00 95.19 78 LYS A CA 1
ATOM 595 C C . LYS A 1 78 ? -8.767 30.329 -12.370 1.00 95.19 78 LYS A C 1
ATOM 597 O O . LYS A 1 78 ? -9.432 29.298 -12.351 1.00 95.19 78 LYS A O 1
ATOM 602 N N . ASP A 1 79 ? -7.441 30.346 -12.363 1.00 87.69 79 ASP A N 1
ATOM 603 C CA . ASP A 1 79 ? -6.597 29.145 -12.452 1.00 87.69 79 ASP A CA 1
ATOM 604 C C . ASP A 1 79 ? -7.007 28.035 -11.464 1.00 87.69 79 ASP A C 1
ATOM 606 O O . ASP A 1 79 ? -7.326 26.920 -11.870 1.00 87.69 79 ASP A O 1
ATOM 610 N N . ASP A 1 80 ? -7.146 28.370 -10.177 1.00 83.81 80 ASP A N 1
ATOM 611 C CA . ASP A 1 80 ? -7.576 27.415 -9.143 1.00 83.81 80 ASP A CA 1
ATOM 612 C C . ASP A 1 80 ? -8.996 26.862 -9.354 1.00 83.81 80 ASP A C 1
ATOM 614 O O . ASP A 1 80 ? -9.290 25.732 -8.962 1.00 83.81 80 ASP A O 1
ATOM 618 N N . ASP A 1 81 ? -9.902 27.656 -9.928 1.00 89.19 81 ASP A N 1
ATOM 619 C CA . ASP A 1 81 ? -11.291 27.240 -10.137 1.00 89.19 81 ASP A CA 1
ATOM 620 C C . ASP A 1 81 ? -11.405 26.329 -11.364 1.00 89.19 81 ASP A C 1
ATOM 622 O O . ASP A 1 81 ? -12.143 25.347 -11.317 1.00 89.19 81 ASP A O 1
ATOM 626 N N . PHE A 1 82 ? -10.620 26.589 -12.417 1.00 92.38 82 PHE A N 1
ATOM 627 C CA . PHE A 1 82 ? -10.492 25.672 -13.550 1.00 92.38 82 PHE A CA 1
ATOM 628 C C . PHE A 1 82 ? -9.998 24.300 -13.094 1.00 92.38 82 PHE A C 1
ATOM 630 O O . PHE A 1 82 ? -10.621 23.293 -13.419 1.00 92.38 82 PHE A O 1
ATOM 637 N N . VAL A 1 83 ? -8.933 24.262 -12.285 1.00 81.12 83 VAL A N 1
ATOM 638 C CA . VAL A 1 83 ? -8.372 23.003 -11.777 1.00 81.12 83 VAL A CA 1
ATOM 639 C C . VAL A 1 83 ? -9.414 22.223 -10.971 1.00 81.12 83 VAL A C 1
ATOM 641 O O . VAL A 1 83 ? -9.582 21.027 -11.179 1.00 81.12 83 VAL A O 1
ATOM 644 N N . LYS A 1 84 ? -10.186 22.883 -10.098 1.00 78.62 84 LYS A N 1
ATOM 645 C CA . LYS A 1 84 ? -11.262 22.211 -9.346 1.00 78.62 84 LYS A CA 1
ATOM 646 C C . LYS A 1 84 ? -12.362 21.666 -10.254 1.00 78.62 84 LYS A C 1
ATOM 648 O O . LYS A 1 84 ? -12.891 20.598 -9.964 1.00 78.62 84 LYS A O 1
ATOM 653 N N . VAL A 1 85 ? -12.727 22.395 -11.309 1.00 83.38 85 VAL A N 1
ATOM 654 C CA . VAL A 1 85 ? -13.755 21.952 -12.259 1.00 83.38 85 VAL A CA 1
ATOM 655 C C . VAL A 1 85 ? -13.267 20.759 -13.072 1.00 83.38 85 VAL A C 1
ATOM 657 O O . VAL A 1 85 ? -13.972 19.760 -13.160 1.00 83.38 85 VAL A O 1
ATOM 660 N N . ALA A 1 86 ? -12.053 20.822 -13.607 1.00 82.19 86 ALA A N 1
ATOM 661 C CA . ALA A 1 86 ? -11.481 19.741 -14.396 1.00 82.19 86 ALA A CA 1
ATOM 662 C C . ALA A 1 86 ? -11.232 18.465 -13.571 1.00 82.19 86 ALA A C 1
ATOM 664 O O . ALA A 1 86 ? -11.489 17.373 -14.059 1.00 82.19 86 ALA A O 1
ATOM 665 N N . LEU A 1 87 ? -10.843 18.592 -12.296 1.00 71.31 87 LEU A N 1
ATOM 666 C CA . LEU A 1 87 ? -10.689 17.459 -11.369 1.00 71.31 87 LEU A CA 1
ATOM 667 C C . LEU A 1 87 ? -12.015 16.958 -10.764 1.00 71.31 87 LEU A C 1
ATOM 669 O O . LEU A 1 87 ? -12.003 16.136 -9.852 1.00 71.31 87 LEU A O 1
ATOM 673 N N . GLY A 1 88 ? -13.166 17.503 -11.169 1.00 75.44 88 GLY A N 1
ATOM 674 C CA . GLY A 1 88 ? -14.475 17.115 -10.626 1.00 75.44 88 GLY A CA 1
ATOM 675 C C . GLY A 1 88 ? -14.760 17.578 -9.189 1.00 75.44 88 GLY A C 1
ATOM 676 O O . GLY A 1 88 ? -15.861 17.368 -8.687 1.00 75.44 88 GLY A O 1
ATOM 677 N N . LYS A 1 89 ? -13.826 18.289 -8.543 1.00 72.56 89 LYS A N 1
ATOM 678 C CA . LYS A 1 89 ? -13.977 18.880 -7.197 1.00 72.56 89 LYS A CA 1
ATOM 679 C C . LYS A 1 89 ? -14.966 20.054 -7.159 1.00 72.56 89 LYS A C 1
ATOM 681 O O . LYS A 1 89 ? -15.363 20.502 -6.084 1.00 72.56 89 LYS A O 1
ATOM 686 N N . MET A 1 90 ? -15.351 20.592 -8.316 1.00 75.25 90 MET A N 1
ATOM 687 C CA . MET A 1 90 ? -16.376 21.624 -8.446 1.00 75.25 90 MET A CA 1
ATOM 688 C C . MET A 1 90 ? -17.260 21.352 -9.662 1.00 75.25 90 MET A C 1
ATOM 690 O O . MET A 1 90 ? -16.779 21.226 -10.782 1.00 75.25 90 MET A O 1
ATOM 694 N N . ASN A 1 91 ? -18.576 21.326 -9.455 1.00 81.62 91 ASN A N 1
ATOM 695 C CA . ASN A 1 91 ? -19.523 21.158 -10.550 1.00 81.62 91 ASN A CA 1
ATOM 696 C C . ASN A 1 91 ? -19.502 22.393 -11.492 1.00 81.62 91 ASN A C 1
ATOM 698 O O . ASN A 1 91 ? -19.667 23.517 -11.000 1.00 81.62 91 ASN A O 1
ATOM 702 N N . PRO A 1 92 ? -19.365 22.218 -12.823 1.00 81.62 92 PRO A N 1
ATOM 703 C CA . PRO A 1 92 ? -19.313 23.328 -13.780 1.00 81.62 92 PRO A CA 1
ATOM 704 C C . PRO A 1 92 ? -20.543 24.250 -13.739 1.00 81.62 92 PRO A C 1
ATOM 706 O O . PRO A 1 92 ? -20.412 25.469 -13.811 1.00 81.62 92 PRO A O 1
ATOM 709 N N . GLN A 1 93 ? -21.753 23.711 -13.566 1.00 79.56 93 GLN A N 1
ATOM 710 C CA . GLN A 1 93 ? -22.974 24.525 -13.509 1.00 79.56 93 GLN A CA 1
ATOM 711 C C . GLN A 1 93 ? -22.994 25.403 -12.253 1.00 79.56 93 GLN A C 1
ATOM 713 O O . GLN A 1 93 ? -23.323 26.588 -12.320 1.00 79.56 93 GLN A O 1
ATOM 718 N N . ILE A 1 94 ? -22.563 24.855 -11.112 1.00 79.38 94 ILE A N 1
ATOM 719 C CA . ILE A 1 94 ? -22.415 25.612 -9.861 1.00 79.38 94 ILE A CA 1
ATOM 720 C C . ILE A 1 94 ? -21.329 26.687 -10.002 1.00 79.38 94 ILE A C 1
ATOM 722 O O . ILE A 1 94 ? -21.526 27.815 -9.544 1.00 79.38 94 ILE A O 1
ATOM 726 N N . ALA A 1 95 ? -20.211 26.369 -10.662 1.00 82.25 95 ALA A N 1
ATOM 727 C CA . ALA A 1 95 ? -19.145 27.328 -10.935 1.00 82.25 95 ALA A CA 1
ATOM 728 C C . ALA A 1 95 ? -19.655 28.519 -11.764 1.00 82.25 95 ALA A C 1
ATOM 730 O O . ALA A 1 95 ? -19.337 29.668 -11.451 1.00 82.25 95 ALA A O 1
ATOM 731 N N . PHE A 1 96 ? -20.500 28.264 -12.769 1.00 84.88 96 PHE A N 1
ATOM 732 C CA . PHE A 1 96 ? -21.140 29.314 -13.562 1.00 84.88 96 PHE A CA 1
ATOM 733 C C . PHE A 1 96 ? -22.099 30.171 -12.728 1.00 84.88 96 PHE A C 1
ATOM 735 O O . PHE A 1 96 ? -21.953 31.392 -12.692 1.00 84.88 96 PHE A O 1
ATOM 742 N N . MET A 1 97 ? -23.029 29.546 -11.996 1.00 84.06 97 MET A N 1
ATOM 743 C CA . MET A 1 97 ? -24.014 30.268 -11.174 1.00 84.06 97 MET A CA 1
ATOM 744 C C . MET A 1 97 ? -23.364 31.171 -10.116 1.00 84.06 97 MET A C 1
ATOM 746 O O . MET A 1 97 ? -23.892 32.233 -9.800 1.00 84.06 97 MET A O 1
ATOM 750 N N . ARG A 1 98 ? -22.206 30.770 -9.574 1.00 86.19 98 ARG A N 1
ATOM 751 C CA . ARG A 1 98 ? -21.455 31.535 -8.563 1.00 86.19 98 ARG A CA 1
ATOM 752 C C . ARG A 1 98 ? -20.469 32.547 -9.157 1.00 86.19 98 ARG A C 1
ATOM 754 O O . ARG A 1 98 ? -19.735 33.189 -8.410 1.00 86.19 98 ARG A O 1
ATOM 761 N N . GLY A 1 99 ? -20.410 32.674 -10.483 1.00 89.00 99 GLY A N 1
ATOM 762 C CA . GLY A 1 99 ? -19.482 33.570 -11.177 1.00 89.00 99 GLY A CA 1
ATOM 763 C C . GLY A 1 99 ? -18.011 33.131 -11.143 1.00 89.00 99 GLY A C 1
ATOM 764 O O . GLY A 1 99 ? -17.139 33.913 -11.523 1.00 89.00 99 GLY A O 1
ATOM 765 N N . ALA A 1 100 ? -17.723 31.898 -10.709 1.00 86.81 100 ALA A N 1
ATOM 766 C CA . ALA A 1 100 ? -16.390 31.287 -10.755 1.00 86.81 100 ALA A CA 1
ATOM 767 C C . ALA A 1 100 ? -16.002 30.822 -12.174 1.00 86.81 100 ALA A C 1
ATOM 769 O O . ALA A 1 100 ? -14.820 30.650 -12.468 1.00 86.81 100 ALA A O 1
ATOM 770 N N . MET A 1 101 ? -16.991 30.680 -13.060 1.00 92.38 101 MET A N 1
ATOM 771 C CA . MET A 1 101 ? -16.833 30.415 -14.488 1.00 92.38 101 MET A CA 1
ATOM 772 C C . MET A 1 101 ? -17.706 31.381 -15.295 1.00 92.38 101 MET A C 1
ATOM 774 O O . MET A 1 101 ? -18.851 31.642 -14.928 1.00 92.38 101 MET A O 1
ATOM 778 N N . LYS A 1 102 ? -17.200 31.890 -16.422 1.00 95.38 102 LYS A N 1
ATOM 779 C CA . LYS A 1 102 ? -18.011 32.583 -17.440 1.00 95.38 102 LYS A CA 1
ATOM 780 C C . LYS A 1 102 ? -18.079 31.743 -18.705 1.00 95.38 102 LYS A C 1
ATOM 782 O O . LYS A 1 102 ? -17.092 31.110 -19.056 1.00 95.38 102 LYS A O 1
ATOM 787 N N . ILE A 1 103 ? -19.218 31.778 -19.391 1.00 94.75 103 ILE A N 1
ATOM 788 C CA . ILE A 1 103 ? -19.452 31.036 -20.634 1.00 94.75 103 ILE A CA 1
ATOM 789 C C . ILE A 1 103 ? -19.846 32.025 -21.736 1.00 94.75 103 ILE A C 1
ATOM 791 O O . ILE A 1 103 ? -20.653 32.928 -21.507 1.00 94.75 103 ILE A O 1
ATOM 795 N N . LYS A 1 104 ? -19.295 31.848 -22.937 1.00 94.38 104 LYS A N 1
ATOM 796 C CA . LYS A 1 104 ? -19.766 32.450 -24.194 1.00 94.38 104 LYS A CA 1
ATOM 797 C C . LYS A 1 104 ? -19.919 31.349 -25.248 1.00 94.38 104 LYS A C 1
ATOM 799 O O . LYS A 1 104 ? -19.238 30.334 -25.167 1.00 94.38 104 LYS A O 1
ATOM 804 N N . GLY A 1 105 ? -20.767 31.557 -26.252 1.00 93.19 105 GLY A N 1
ATOM 805 C CA . GLY A 1 105 ? -21.019 30.564 -27.306 1.00 93.19 105 GLY A CA 1
ATOM 806 C C . GLY A 1 105 ? -22.255 29.706 -27.032 1.00 93.19 105 GLY A C 1
ATOM 807 O O . GLY A 1 105 ? -23.197 30.164 -26.385 1.00 93.19 105 GLY A O 1
ATOM 808 N N . SER A 1 106 ? -22.281 28.485 -27.564 1.00 94.56 106 SER A N 1
ATOM 809 C CA . SER A 1 106 ? -23.447 27.601 -27.482 1.00 94.56 106 SER A CA 1
ATOM 810 C C . SER A 1 106 ? -23.627 27.037 -26.073 1.00 94.56 106 SER A C 1
ATOM 812 O O . SER A 1 106 ? -22.756 26.339 -25.555 1.00 94.56 106 SER A O 1
ATOM 814 N N . LEU A 1 107 ? -24.794 27.273 -25.466 1.00 88.62 107 LEU A N 1
ATOM 815 C CA . LEU A 1 107 ? -25.141 26.691 -24.165 1.00 88.62 107 LEU A CA 1
ATOM 816 C C . LEU A 1 107 ? -25.236 25.160 -24.224 1.00 88.62 107 LEU A C 1
ATOM 818 O O . LEU A 1 107 ? -24.832 24.494 -23.278 1.00 88.62 107 LEU A O 1
ATOM 822 N N . SER A 1 108 ? -25.697 24.592 -25.344 1.00 89.50 108 SER A N 1
ATOM 823 C CA . SER A 1 108 ? -25.742 23.135 -25.530 1.00 89.50 108 SER A CA 1
ATOM 824 C C . SER A 1 108 ? -24.340 22.524 -25.660 1.00 89.50 108 SER A C 1
ATOM 826 O O . SER A 1 108 ? -24.087 21.443 -25.127 1.00 89.50 108 SER A O 1
ATOM 828 N N . ALA A 1 109 ? -23.400 23.231 -26.298 1.00 92.75 109 ALA A N 1
ATOM 829 C CA . ALA A 1 109 ? -21.994 22.832 -26.280 1.00 92.75 109 ALA A CA 1
ATOM 830 C C . ALA A 1 109 ? -21.428 22.938 -24.857 1.00 92.75 109 ALA A C 1
ATOM 832 O O . ALA A 1 109 ? -20.773 22.019 -24.376 1.00 92.75 109 ALA A O 1
ATOM 833 N N . ALA A 1 110 ? -21.765 24.013 -24.142 1.00 91.12 110 ALA A N 1
ATOM 834 C CA . ALA A 1 110 ? -21.288 24.230 -22.786 1.00 91.12 110 ALA A CA 1
ATOM 835 C C . ALA A 1 110 ? -21.762 23.165 -21.784 1.00 91.12 110 ALA A C 1
ATOM 837 O O . ALA A 1 110 ? -21.003 22.795 -20.895 1.00 91.12 110 ALA A O 1
ATOM 838 N N . THR A 1 111 ? -22.968 22.607 -21.944 1.00 87.75 111 THR A N 1
ATOM 839 C CA . THR A 1 111 ? -23.446 21.507 -21.086 1.00 87.75 111 THR A CA 1
ATOM 840 C C . THR A 1 111 ? -22.662 20.205 -21.247 1.00 87.75 111 THR A C 1
ATOM 842 O O . THR A 1 111 ? -22.711 19.365 -20.355 1.00 87.75 111 THR A O 1
ATOM 845 N N . LYS A 1 112 ? -21.931 20.033 -22.358 1.00 89.88 112 LYS A N 1
ATOM 846 C CA . LYS A 1 112 ? -21.053 18.876 -22.588 1.00 89.88 112 LYS A CA 1
ATOM 847 C C . LYS A 1 112 ? -19.637 19.080 -22.038 1.00 89.88 112 LYS A C 1
ATOM 849 O O . LYS A 1 112 ? -18.820 18.169 -22.129 1.00 89.88 112 LYS A O 1
ATOM 854 N N . PHE A 1 113 ? -19.333 20.252 -21.482 1.00 90.00 113 PHE A N 1
ATOM 855 C CA . PHE A 1 113 ? -18.090 20.496 -20.761 1.00 90.00 113 PHE A CA 1
ATOM 856 C C . PHE A 1 113 ? -18.237 19.977 -19.327 1.00 90.00 113 PHE A C 1
ATOM 858 O O . PHE A 1 113 ? -18.679 20.688 -18.421 1.00 90.00 113 PHE A O 1
ATOM 865 N N . THR A 1 114 ? -17.926 18.698 -19.143 1.00 85.25 114 THR A N 1
ATOM 866 C CA . THR A 1 114 ? -17.964 18.010 -17.848 1.00 85.25 114 THR A CA 1
ATOM 867 C C . THR A 1 114 ? -16.553 17.603 -17.419 1.00 85.25 114 THR A C 1
ATOM 869 O O . THR A 1 114 ? -15.657 17.555 -18.257 1.00 85.25 114 THR A O 1
ATOM 872 N N . PRO A 1 115 ? -16.319 17.295 -16.132 1.00 80.00 115 PRO A N 1
ATOM 873 C CA . PRO A 1 115 ? -15.014 16.810 -15.679 1.00 80.00 115 PRO A CA 1
ATOM 874 C C . PRO A 1 115 ? -14.536 15.559 -16.434 1.00 80.00 115 PRO A C 1
ATOM 876 O O . PRO A 1 115 ? -13.343 15.393 -16.635 1.00 80.00 115 PRO A O 1
ATOM 879 N N . ASP A 1 116 ? -15.459 14.726 -16.932 1.00 80.31 116 ASP A N 1
ATOM 880 C CA . ASP A 1 116 ? -15.145 13.501 -17.685 1.00 80.31 116 ASP A CA 1
ATOM 881 C C . ASP A 1 116 ? -14.423 13.730 -19.024 1.00 80.31 116 ASP A C 1
ATOM 883 O O . ASP A 1 116 ? -13.986 12.762 -19.639 1.00 80.31 116 ASP A O 1
ATOM 887 N N . ILE A 1 117 ? -14.334 14.973 -19.515 1.00 83.94 117 ILE A N 1
ATOM 888 C CA . ILE A 1 117 ? -13.550 15.282 -20.725 1.00 83.94 117 ILE A CA 1
ATOM 889 C C . ILE A 1 117 ? -12.052 15.354 -20.434 1.00 83.94 117 ILE A C 1
ATOM 891 O O . ILE A 1 117 ? -11.246 15.298 -21.360 1.00 83.94 117 ILE A O 1
ATOM 895 N N . PHE A 1 118 ? -11.693 15.571 -19.170 1.00 79.56 118 PHE A N 1
ATOM 896 C CA . PHE A 1 118 ? -10.317 15.657 -18.722 1.00 79.56 118 PHE A CA 1
ATOM 897 C C . PHE A 1 118 ? -9.835 14.266 -18.319 1.00 79.56 118 PHE A C 1
ATOM 899 O O . PHE A 1 118 ? -10.650 13.450 -17.874 1.00 79.56 118 PHE A O 1
ATOM 906 N N . PRO A 1 119 ? -8.524 13.995 -18.444 1.00 62.84 119 PRO A N 1
ATOM 907 C CA . PRO A 1 119 ? -7.959 12.787 -17.871 1.00 62.84 119 PRO A CA 1
ATOM 908 C C . PRO A 1 119 ? -8.339 12.748 -16.394 1.00 62.84 119 PRO A C 1
ATOM 910 O O . PRO A 1 119 ? -8.074 13.691 -15.638 1.00 62.84 119 PRO A O 1
ATOM 913 N N . LYS A 1 120 ? -9.029 11.681 -15.995 1.00 57.12 120 LYS A N 1
ATOM 914 C CA . LYS A 1 120 ? -9.312 11.472 -14.582 1.00 57.12 120 LYS A CA 1
ATOM 915 C C . LYS A 1 120 ? -7.976 11.195 -13.892 1.00 57.12 120 LYS A C 1
ATOM 917 O O . LYS A 1 120 ? -7.125 10.547 -14.494 1.00 57.12 120 LYS A O 1
ATOM 922 N N . PRO A 1 121 ? -7.755 11.673 -12.659 1.00 47.25 121 PRO A N 1
ATOM 923 C CA . PRO A 1 121 ? -6.517 11.411 -11.930 1.00 47.25 121 PRO A CA 1
ATOM 924 C C . PRO A 1 121 ? -6.419 9.934 -11.491 1.00 47.25 121 PRO A C 1
ATOM 926 O O . PRO A 1 121 ? -6.557 9.620 -10.317 1.00 47.25 121 PRO A O 1
ATOM 929 N N . SER A 1 122 ? -6.284 9.001 -12.436 1.00 40.28 122 SER A N 1
ATOM 930 C CA . SER A 1 122 ? -6.070 7.557 -12.237 1.00 40.28 122 SER A CA 1
ATOM 931 C C . SER A 1 122 ? -4.959 7.105 -13.162 1.00 40.28 122 SER A C 1
ATOM 933 O O . SER A 1 122 ? -4.997 7.486 -14.327 1.00 40.28 122 SER A O 1
ATOM 935 N N . LEU A 1 123 ? -4.043 6.286 -12.636 1.00 37.16 123 LEU A N 1
ATOM 936 C CA . LEU A 1 123 ? -2.863 5.685 -13.280 1.00 37.16 123 LEU A CA 1
ATOM 937 C C . LEU A 1 123 ? -1.913 6.655 -14.014 1.00 37.16 123 LEU A C 1
ATOM 939 O O . LEU A 1 123 ? -0.756 6.755 -13.624 1.00 37.16 123 LEU A O 1
ATOM 943 N N . ASP A 1 124 ? -2.394 7.479 -14.942 1.00 36.56 124 ASP A N 1
ATOM 944 C CA . ASP A 1 124 ? -1.605 8.418 -15.750 1.00 36.56 124 ASP A CA 1
ATOM 945 C C . ASP A 1 124 ? -0.801 9.429 -14.903 1.00 36.56 124 ASP A C 1
ATOM 947 O O . ASP A 1 124 ? 0.290 9.840 -15.282 1.00 36.56 124 ASP A O 1
ATOM 951 N N . ILE A 1 125 ? -1.292 9.848 -13.728 1.00 38.91 125 ILE A N 1
ATOM 952 C CA . ILE A 1 125 ? -0.562 10.789 -12.846 1.00 38.91 125 ILE A CA 1
ATOM 953 C C . ILE A 1 125 ? 0.568 10.095 -12.071 1.00 38.91 125 ILE A C 1
ATOM 955 O O . ILE A 1 125 ? 1.584 10.730 -11.770 1.00 38.91 125 ILE A O 1
ATOM 959 N N . TRP A 1 126 ? 0.395 8.808 -11.774 1.00 37.91 126 TRP A N 1
ATOM 960 C CA . TRP A 1 126 ? 1.386 7.971 -11.104 1.00 37.91 126 TRP A CA 1
ATOM 961 C C . TRP A 1 126 ? 2.480 7.519 -12.081 1.00 37.91 126 TRP A C 1
ATOM 963 O O . TRP A 1 126 ? 3.644 7.472 -11.692 1.00 37.91 126 TRP A O 1
ATOM 973 N N . GLU A 1 127 ? 2.125 7.296 -13.353 1.00 37.72 127 GLU A N 1
ATOM 974 C CA . GLU A 1 127 ? 3.037 6.837 -14.409 1.00 37.72 127 GLU A CA 1
ATOM 975 C C . GLU A 1 127 ? 3.712 7.969 -15.215 1.00 37.72 127 GLU A C 1
ATOM 977 O O . GLU A 1 127 ? 4.850 7.800 -15.643 1.00 37.72 127 GLU A O 1
ATOM 982 N N . LEU A 1 128 ? 3.086 9.145 -15.394 1.00 35.19 128 LEU A N 1
ATOM 983 C CA . LEU A 1 128 ? 3.627 10.232 -16.244 1.00 35.19 128 LEU A CA 1
ATOM 984 C C . LEU A 1 128 ? 4.302 11.380 -15.476 1.00 35.19 128 LEU A C 1
ATOM 986 O O . LEU A 1 128 ? 4.623 12.415 -16.064 1.00 35.19 128 LEU A O 1
ATOM 990 N N . GLY A 1 129 ? 4.489 11.270 -14.156 1.00 42.41 129 GLY A N 1
ATOM 991 C CA . GLY A 1 129 ? 5.100 12.351 -13.368 1.00 42.41 129 GLY A CA 1
ATOM 992 C C . GLY A 1 129 ? 4.325 13.680 -13.442 1.00 42.41 129 GLY A C 1
ATOM 993 O O . GLY A 1 129 ? 4.911 14.753 -13.296 1.00 42.41 129 GLY A O 1
ATOM 994 N N . GLY A 1 130 ? 3.005 13.620 -13.658 1.00 36.88 130 GLY A N 1
ATOM 995 C CA . GLY A 1 130 ? 2.140 14.734 -14.073 1.00 36.88 130 GLY A CA 1
ATOM 996 C C . GLY A 1 130 ? 1.870 15.848 -13.050 1.00 36.88 130 GLY A C 1
ATOM 997 O O . GLY A 1 130 ? 1.020 16.708 -13.292 1.00 36.88 130 GLY A O 1
ATOM 998 N N . PHE A 1 131 ? 2.574 15.892 -11.919 1.00 36.69 131 PHE A N 1
ATOM 999 C CA . PHE A 1 131 ? 2.608 17.093 -11.082 1.00 36.69 131 PHE A CA 1
ATOM 1000 C C . PHE A 1 131 ? 3.639 18.058 -11.671 1.00 36.69 131 PHE A C 1
ATOM 1002 O O . PHE A 1 131 ? 4.764 17.661 -11.954 1.00 36.69 131 PHE A O 1
ATOM 1009 N N . ARG A 1 132 ? 3.314 19.347 -11.845 1.00 34.09 132 ARG A N 1
ATOM 1010 C CA . ARG A 1 132 ? 4.358 20.334 -12.180 1.00 34.09 132 ARG A CA 1
ATOM 1011 C C . ARG A 1 132 ? 5.356 20.370 -11.020 1.00 34.09 132 ARG A C 1
ATOM 1013 O O . ARG A 1 132 ? 4.994 20.780 -9.920 1.00 34.09 132 ARG A O 1
ATOM 1020 N N . GLY A 1 133 ? 6.569 19.876 -11.272 1.00 45.09 133 GLY A N 1
ATOM 1021 C CA . GLY A 1 133 ? 7.594 19.603 -10.262 1.00 45.09 133 GLY A CA 1
ATOM 1022 C C . GLY A 1 133 ? 7.786 18.120 -9.906 1.00 45.09 133 GLY A C 1
ATOM 1023 O O . GLY A 1 133 ? 8.678 17.834 -9.133 1.00 45.09 133 GLY A O 1
ATOM 1024 N N . GLY A 1 134 ? 7.020 17.169 -10.438 1.00 55.22 134 GLY A N 1
ATOM 1025 C CA . GLY A 1 134 ? 7.167 15.734 -10.162 1.00 55.22 134 GLY A CA 1
ATOM 1026 C C . GLY A 1 134 ? 6.482 15.255 -8.872 1.00 55.22 134 GLY A C 1
ATOM 1027 O O . GLY A 1 134 ? 6.324 16.000 -7.900 1.00 55.22 134 GLY A O 1
ATOM 1028 N N . TRP A 1 135 ? 6.067 13.982 -8.858 1.00 65.12 135 TRP A N 1
ATOM 1029 C CA . TRP A 1 135 ? 5.378 13.327 -7.732 1.00 65.12 135 TRP A CA 1
ATOM 1030 C C . TRP A 1 135 ? 6.135 13.464 -6.404 1.00 65.12 135 TRP A C 1
ATOM 1032 O O . TRP A 1 135 ? 5.559 13.816 -5.372 1.00 65.12 135 TRP A O 1
ATOM 1042 N N . TYR A 1 136 ? 7.455 13.274 -6.439 1.00 69.44 136 TYR A N 1
ATOM 1043 C CA . TYR A 1 136 ? 8.307 13.357 -5.254 1.00 69.44 136 TYR A CA 1
ATOM 1044 C C . TYR A 1 136 ? 8.292 14.747 -4.602 1.00 69.44 136 TYR A C 1
ATOM 1046 O O . TYR A 1 136 ? 8.338 14.849 -3.376 1.00 69.44 136 TYR A O 1
ATOM 1054 N N . ASN A 1 137 ? 8.157 15.824 -5.383 1.00 66.06 137 ASN A N 1
ATOM 1055 C CA . ASN A 1 137 ? 8.028 17.171 -4.829 1.00 66.06 137 ASN A CA 1
ATOM 1056 C C . ASN A 1 137 ? 6.642 17.417 -4.213 1.00 66.06 137 ASN A C 1
ATOM 1058 O O . ASN A 1 137 ? 6.563 18.110 -3.199 1.00 66.06 137 ASN A O 1
ATOM 1062 N N . SER A 1 138 ? 5.574 16.812 -4.748 1.00 68.50 138 SER A N 1
ATOM 1063 C CA . SER A 1 138 ? 4.254 16.817 -4.096 1.00 68.50 138 SER A CA 1
ATOM 1064 C C . SER A 1 138 ? 4.329 16.127 -2.731 1.00 68.50 138 SER A C 1
ATOM 1066 O O . SER A 1 138 ? 4.027 16.738 -1.703 1.00 68.50 138 SER A O 1
ATOM 1068 N N . LEU A 1 139 ? 4.872 14.906 -2.690 1.00 71.50 139 LEU A N 1
ATOM 1069 C CA . LEU A 1 139 ? 5.043 14.145 -1.452 1.00 71.50 139 LEU A CA 1
ATOM 1070 C C . LEU A 1 139 ? 5.896 14.893 -0.418 1.00 71.50 139 LEU A C 1
ATOM 1072 O O . LEU A 1 139 ? 5.574 14.879 0.770 1.00 71.50 139 LEU A O 1
ATOM 1076 N N . LYS A 1 140 ? 6.939 15.609 -0.857 1.00 70.56 140 LYS A N 1
ATOM 1077 C CA . LYS A 1 140 ? 7.771 16.443 0.021 1.00 70.56 140 LYS A CA 1
ATOM 1078 C C . LYS A 1 140 ? 6.948 17.462 0.810 1.00 70.56 140 LYS A C 1
ATOM 1080 O O . LYS A 1 140 ? 7.239 17.692 1.983 1.00 70.56 140 LYS A O 1
ATOM 1085 N N . THR A 1 141 ? 5.924 18.061 0.198 1.00 71.81 141 THR A N 1
ATOM 1086 C CA . THR A 1 141 ? 5.054 19.027 0.890 1.00 71.81 141 THR A CA 1
ATOM 1087 C C . THR A 1 141 ? 4.163 18.381 1.954 1.00 71.81 141 THR A C 1
ATOM 1089 O O . THR A 1 141 ? 3.779 19.060 2.904 1.00 71.81 141 THR A O 1
ATOM 1092 N N . SER A 1 142 ? 3.914 17.073 1.855 1.00 75.19 142 SER A N 1
ATOM 1093 C CA . SER A 1 142 ? 3.066 16.306 2.775 1.00 75.19 142 SER A CA 1
ATOM 1094 C C . SER A 1 142 ? 3.837 15.565 3.877 1.00 75.19 142 SER A C 1
ATOM 1096 O O . SER A 1 142 ? 3.203 15.050 4.793 1.00 75.19 142 SER A O 1
ATOM 1098 N N . ILE A 1 143 ? 5.181 15.513 3.853 1.00 77.50 143 ILE A N 1
ATOM 1099 C CA . ILE A 1 143 ? 5.984 14.751 4.842 1.00 77.50 143 ILE A CA 1
ATOM 1100 C C . ILE A 1 143 ? 5.638 15.128 6.285 1.00 77.50 143 ILE A C 1
ATOM 1102 O O . ILE A 1 143 ? 5.511 14.246 7.132 1.00 77.50 143 ILE A O 1
ATOM 1106 N N . LEU A 1 144 ? 5.502 16.427 6.576 1.00 77.56 144 LEU A N 1
ATOM 1107 C CA . LEU A 1 144 ? 5.180 16.892 7.928 1.00 77.56 144 LEU A CA 1
ATOM 1108 C C . LEU A 1 144 ? 3.813 16.381 8.382 1.00 77.56 144 LEU A C 1
ATOM 1110 O O . LEU A 1 144 ? 3.692 15.864 9.484 1.00 77.56 144 LEU A O 1
ATOM 1114 N N . GLU A 1 145 ? 2.809 16.462 7.511 1.00 78.06 145 GLU A N 1
ATOM 1115 C CA . GLU A 1 145 ? 1.455 15.993 7.806 1.00 78.06 145 GLU A CA 1
ATOM 1116 C C . GLU A 1 145 ? 1.401 14.471 7.998 1.00 78.06 145 GLU A C 1
ATOM 1118 O O . GLU A 1 145 ? 0.701 13.984 8.889 1.00 78.06 145 GLU A O 1
ATOM 1123 N N . LEU A 1 146 ? 2.176 13.717 7.211 1.00 81.06 146 LEU A N 1
ATOM 1124 C CA . LEU A 1 146 ? 2.329 12.270 7.375 1.00 81.06 146 LEU A CA 1
ATOM 1125 C C . LEU A 1 146 ? 2.960 11.938 8.736 1.00 81.06 146 LEU A C 1
ATOM 1127 O O . LEU A 1 146 ? 2.423 11.113 9.476 1.00 81.06 146 LEU A O 1
ATOM 1131 N N . ALA A 1 147 ? 4.058 12.610 9.093 1.00 82.00 147 ALA A N 1
ATOM 1132 C CA . ALA A 1 147 ? 4.753 12.394 10.361 1.00 82.00 147 ALA A CA 1
ATOM 1133 C C . ALA A 1 147 ? 3.861 12.748 11.561 1.00 82.00 147 ALA A C 1
ATOM 1135 O O . ALA A 1 147 ? 3.707 11.941 12.477 1.00 82.00 147 ALA A O 1
ATOM 1136 N N . ASP A 1 148 ? 3.208 13.913 11.523 1.00 80.06 148 ASP A N 1
ATOM 1137 C CA . ASP A 1 148 ? 2.288 14.378 12.568 1.00 80.06 148 ASP A CA 1
ATOM 1138 C C . ASP A 1 148 ? 1.055 13.469 12.698 1.00 80.06 148 ASP A C 1
ATOM 1140 O O . ASP A 1 148 ? 0.461 13.353 13.772 1.00 80.06 148 ASP A O 1
ATOM 1144 N N . SER A 1 149 ? 0.689 12.772 11.619 1.00 78.50 149 SER A N 1
ATOM 1145 C CA . SER A 1 149 ? -0.365 11.756 11.617 1.00 78.50 149 SER A CA 1
ATOM 1146 C C . SER A 1 149 ? 0.102 10.390 12.124 1.00 78.50 149 SER A C 1
ATOM 1148 O O . SER A 1 149 ? -0.703 9.460 12.146 1.00 78.50 149 SER A O 1
ATOM 1150 N N . GLY A 1 150 ? 1.358 10.241 12.553 1.00 82.69 150 GLY A N 1
ATOM 1151 C CA . GLY A 1 150 ? 1.908 8.994 13.093 1.00 82.69 150 GLY A CA 1
ATOM 1152 C C . GLY A 1 150 ? 2.278 7.955 12.031 1.00 82.69 150 GLY A C 1
ATOM 1153 O O . GLY A 1 150 ? 2.413 6.774 12.356 1.00 82.69 150 GLY A O 1
ATOM 1154 N N . ILE A 1 151 ? 2.422 8.366 10.768 1.00 87.06 151 ILE A N 1
ATOM 1155 C CA . ILE A 1 151 ? 2.906 7.491 9.696 1.00 87.06 151 ILE A CA 1
ATOM 1156 C C . ILE A 1 151 ? 4.398 7.230 9.893 1.00 87.06 151 ILE A C 1
ATOM 1158 O O . ILE A 1 151 ? 5.178 8.151 10.114 1.00 87.06 151 ILE A O 1
ATOM 1162 N N . THR A 1 152 ? 4.796 5.962 9.791 1.00 90.19 152 THR A N 1
ATOM 1163 C CA . THR A 1 152 ? 6.187 5.526 10.009 1.00 90.19 152 THR A CA 1
ATOM 1164 C C . THR A 1 152 ? 6.883 5.067 8.731 1.00 90.19 152 THR A C 1
ATOM 1166 O O . THR A 1 152 ? 8.107 5.116 8.653 1.00 90.19 152 THR A O 1
ATOM 1169 N N . HIS A 1 153 ? 6.120 4.624 7.730 1.00 91.38 153 HIS A N 1
ATOM 1170 C CA . HIS A 1 153 ? 6.625 4.126 6.454 1.00 91.38 153 HIS A CA 1
ATOM 1171 C C . HIS A 1 153 ? 5.770 4.676 5.313 1.00 91.38 153 HIS A C 1
ATOM 1173 O O . HIS A 1 153 ? 4.552 4.786 5.448 1.00 91.38 153 HIS A O 1
ATOM 1179 N N . VAL A 1 154 ? 6.407 4.982 4.187 1.00 88.69 154 VAL A N 1
ATOM 1180 C CA . VAL A 1 154 ? 5.758 5.335 2.925 1.00 88.69 154 VAL A CA 1
ATOM 1181 C C . VAL A 1 154 ? 6.170 4.313 1.876 1.00 88.69 154 VAL A C 1
ATOM 1183 O O . VAL A 1 154 ? 7.354 4.105 1.616 1.00 88.69 154 VAL A O 1
ATOM 1186 N N . TRP A 1 155 ? 5.180 3.683 1.262 1.00 87.25 155 TRP A N 1
ATOM 1187 C CA . TRP A 1 155 ? 5.379 2.940 0.030 1.00 87.25 155 TRP A CA 1
ATOM 1188 C C . TRP A 1 155 ? 5.474 3.955 -1.118 1.00 87.25 155 TRP A C 1
ATOM 1190 O O . TRP A 1 155 ? 4.518 4.680 -1.391 1.00 87.25 155 TRP A O 1
ATOM 1200 N N . LEU A 1 156 ? 6.669 4.091 -1.695 1.00 81.19 156 LEU A N 1
ATOM 1201 C CA . LEU A 1 156 ? 6.920 4.959 -2.851 1.00 81.19 156 LEU A CA 1
ATOM 1202 C C . LEU A 1 156 ? 6.614 4.193 -4.137 1.00 81.19 156 LEU A C 1
ATOM 1204 O O . LEU A 1 156 ? 6.689 2.981 -4.092 1.00 81.19 156 LEU A O 1
ATOM 1208 N N . PRO A 1 157 ? 6.313 4.844 -5.270 1.00 72.88 157 PRO A N 1
ATOM 1209 C CA . PRO A 1 157 ? 6.274 4.129 -6.540 1.00 72.88 157 PRO A CA 1
ATOM 1210 C C . PRO A 1 157 ? 7.658 3.548 -6.880 1.00 72.88 157 PRO A C 1
ATOM 1212 O O . PRO A 1 157 ? 8.677 4.032 -6.357 1.00 72.88 157 PRO A O 1
ATOM 1215 N N . PRO A 1 158 ? 7.720 2.565 -7.792 1.00 67.94 158 PRO A N 1
ATOM 1216 C CA . PRO A 1 158 ? 8.986 2.013 -8.225 1.00 67.94 158 PRO A CA 1
ATOM 1217 C C . PRO A 1 158 ? 9.912 3.111 -8.781 1.00 67.94 158 PRO A C 1
ATOM 1219 O O . PRO A 1 158 ? 9.483 3.940 -9.583 1.00 67.94 158 PRO A O 1
ATOM 1222 N N . PRO A 1 159 ? 11.189 3.170 -8.360 1.00 58.56 159 PRO A N 1
ATOM 1223 C CA . PRO A 1 159 ? 12.069 4.282 -8.710 1.00 58.56 159 PRO A CA 1
ATOM 1224 C C . PRO A 1 159 ? 12.718 4.151 -10.100 1.00 58.56 159 PRO A C 1
ATOM 1226 O O . PRO A 1 159 ? 13.594 4.956 -10.409 1.00 58.56 159 PRO A O 1
ATOM 1229 N N . HIS A 1 160 ? 12.376 3.137 -10.903 1.00 60.72 160 HIS A N 1
ATOM 1230 C CA . HIS A 1 160 ? 12.991 2.883 -12.212 1.00 60.72 160 HIS A CA 1
ATOM 1231 C C . HIS A 1 160 ? 12.427 3.776 -13.327 1.00 60.72 160 HIS A C 1
ATOM 1233 O O . HIS A 1 160 ? 11.407 4.440 -13.165 1.00 60.72 160 HIS A O 1
ATOM 1239 N N . ALA A 1 161 ? 13.143 3.845 -14.448 1.00 46.25 161 ALA A N 1
ATOM 1240 C CA . ALA A 1 161 ? 12.727 4.591 -15.615 1.00 46.25 161 ALA A CA 1
ATOM 1241 C C . ALA A 1 161 ? 11.503 3.922 -16.250 1.00 46.25 161 ALA A C 1
ATOM 1243 O O . ALA A 1 161 ? 11.555 2.750 -16.592 1.00 46.25 161 ALA A O 1
ATOM 1244 N N . ASN A 1 162 ? 10.416 4.670 -16.429 1.00 43.50 162 ASN A N 1
ATOM 1245 C CA . ASN A 1 162 ? 9.380 4.280 -17.375 1.00 43.50 162 ASN A CA 1
ATOM 1246 C C . ASN A 1 162 ? 9.704 4.962 -18.701 1.00 43.50 162 ASN A C 1
ATOM 1248 O O . ASN A 1 162 ? 9.704 6.196 -18.790 1.00 43.50 162 ASN A O 1
ATOM 1252 N N . GLY A 1 163 ? 9.985 4.163 -19.726 1.00 33.19 163 GLY A N 1
ATOM 1253 C CA . GLY A 1 163 ? 9.711 4.584 -21.088 1.00 33.19 163 GLY A CA 1
ATOM 1254 C C . GLY A 1 163 ? 8.214 4.776 -21.268 1.00 33.19 163 GLY A C 1
ATOM 1255 O O . GLY A 1 163 ? 7.385 4.335 -20.473 1.00 33.19 163 GLY A O 1
ATOM 1256 N N . THR A 1 164 ? 7.865 5.544 -22.284 1.00 28.19 164 THR A N 1
ATOM 1257 C CA . THR A 1 164 ? 6.488 5.874 -22.627 1.00 28.19 164 THR A CA 1
ATOM 1258 C C . THR A 1 164 ? 5.719 4.620 -23.038 1.00 28.19 164 THR A C 1
ATOM 1260 O O . THR A 1 164 ? 5.755 4.288 -24.213 1.00 28.19 164 THR A O 1
ATOM 1263 N N . GLU A 1 165 ? 5.068 3.950 -22.086 1.00 26.34 165 GLU A N 1
ATOM 1264 C CA . GLU A 1 165 ? 3.828 3.157 -22.190 1.00 26.34 165 GLU A CA 1
ATOM 1265 C C . GLU A 1 165 ? 3.644 2.355 -20.883 1.00 26.34 165 GLU A C 1
ATOM 1267 O O . GLU A 1 165 ? 4.587 1.762 -20.366 1.00 26.34 165 GLU A O 1
ATOM 1272 N N . GLY A 1 166 ? 2.444 2.423 -20.296 1.00 34.12 166 GLY A N 1
ATOM 1273 C CA . GLY A 1 166 ? 2.118 1.831 -18.994 1.00 34.12 166 GLY A CA 1
ATOM 1274 C C . GLY A 1 166 ? 2.369 0.320 -18.914 1.00 34.12 166 GLY A C 1
ATOM 1275 O O . GLY A 1 166 ? 2.316 -0.391 -19.915 1.00 34.12 166 GLY A O 1
ATOM 1276 N N . CYS A 1 167 ? 2.624 -0.165 -17.697 1.00 31.25 167 CYS A N 1
ATOM 1277 C CA . CYS A 1 167 ? 2.856 -1.579 -17.354 1.00 31.25 167 CYS A CA 1
ATOM 1278 C C . CYS A 1 167 ? 4.048 -2.300 -18.021 1.00 31.25 167 CYS A C 1
ATOM 1280 O O . CYS A 1 167 ? 3.966 -3.496 -18.303 1.00 31.25 167 CYS A O 1
ATOM 1282 N N . SER A 1 168 ? 5.196 -1.649 -18.210 1.00 35.12 168 SER A N 1
ATOM 1283 C CA . SER A 1 168 ? 6.451 -2.378 -18.466 1.00 35.12 168 SER A CA 1
ATOM 1284 C C . SER A 1 168 ? 7.642 -1.653 -17.831 1.00 35.12 168 SER A C 1
ATOM 1286 O O . SER A 1 168 ? 8.031 -0.591 -18.314 1.00 35.12 168 SER A O 1
ATOM 1288 N N . PRO A 1 169 ? 8.229 -2.173 -16.735 1.00 40.06 169 PRO A N 1
ATOM 1289 C CA . PRO A 1 169 ? 9.374 -1.539 -16.094 1.00 40.06 169 PRO A CA 1
ATOM 1290 C C . PRO A 1 169 ? 10.608 -1.626 -17.005 1.00 40.06 169 PRO A C 1
ATOM 1292 O O . PRO A 1 169 ? 11.296 -2.651 -17.070 1.00 40.06 169 PRO A O 1
ATOM 1295 N N . GLU A 1 170 ? 10.910 -0.534 -17.709 1.00 40.69 170 GLU A N 1
ATOM 1296 C CA . GLU A 1 170 ? 12.177 -0.334 -18.412 1.00 40.69 170 GLU A CA 1
ATOM 1297 C C . GLU A 1 170 ? 13.330 -0.183 -17.410 1.00 40.69 170 GLU A C 1
ATOM 1299 O O . GLU A 1 170 ? 13.728 0.906 -17.014 1.00 40.69 170 GLU A O 1
ATOM 1304 N N . GLY A 1 171 ? 13.946 -1.308 -17.049 1.00 41.66 171 GLY A N 1
ATOM 1305 C CA . GLY A 1 171 ? 15.314 -1.338 -16.535 1.00 41.66 171 GLY A CA 1
ATOM 1306 C C . GLY A 1 171 ? 15.544 -0.798 -15.115 1.00 41.66 171 GLY A C 1
ATOM 1307 O O . GLY A 1 171 ? 14.925 0.136 -14.633 1.00 41.66 171 GLY A O 1
ATOM 1308 N N . TYR A 1 172 ? 16.543 -1.340 -14.419 1.00 45.97 172 TYR A N 1
ATOM 1309 C CA . TYR A 1 172 ? 16.967 -0.883 -13.085 1.00 45.97 172 TYR A CA 1
ATOM 1310 C C . TYR A 1 172 ? 17.690 0.483 -13.070 1.00 45.97 172 TYR A C 1
ATOM 1312 O O . TYR A 1 172 ? 18.552 0.730 -12.221 1.00 45.97 172 TYR A O 1
ATOM 1320 N N . ALA A 1 173 ? 17.356 1.392 -13.986 1.00 39.44 173 ALA A N 1
ATOM 1321 C CA . ALA A 1 173 ? 17.904 2.739 -14.033 1.00 39.44 173 ALA A CA 1
ATOM 1322 C C . ALA A 1 173 ? 16.961 3.710 -13.311 1.00 39.44 173 ALA A C 1
ATOM 1324 O O . ALA A 1 173 ? 15.842 3.934 -13.753 1.00 39.44 173 ALA A O 1
ATOM 1325 N N . ILE A 1 174 ? 17.404 4.319 -12.205 1.00 42.69 174 ILE A N 1
ATOM 1326 C CA . ILE A 1 174 ? 16.616 5.360 -11.530 1.00 42.69 174 ILE A CA 1
ATOM 1327 C C . ILE A 1 174 ? 16.624 6.639 -12.363 1.00 42.69 174 ILE A C 1
ATOM 1329 O O . ILE A 1 174 ? 17.650 7.326 -12.438 1.00 42.69 174 ILE A O 1
ATOM 1333 N N . LEU A 1 175 ? 15.468 7.016 -12.910 1.00 40.72 175 LEU A N 1
ATOM 1334 C CA . LEU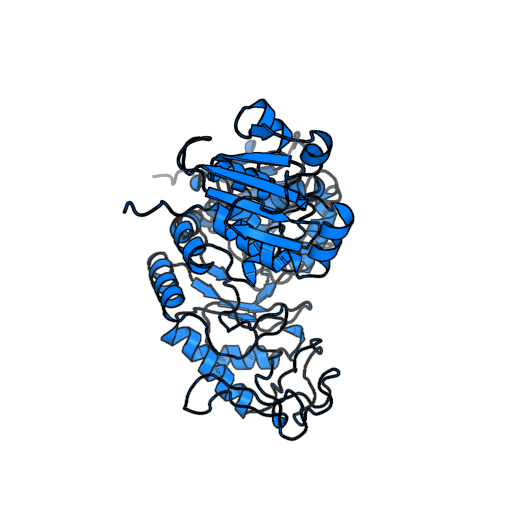 A 1 175 ? 15.250 8.383 -13.366 1.00 40.72 175 LEU A CA 1
ATOM 1335 C C . LEU A 1 175 ? 15.139 9.298 -12.134 1.00 40.72 175 LEU A C 1
ATOM 1337 O O . LEU A 1 175 ? 14.312 9.113 -11.249 1.00 40.72 175 LEU A O 1
ATOM 1341 N N . MET A 1 176 ? 15.988 10.328 -12.110 1.00 49.72 176 MET A N 1
ATOM 1342 C CA . MET A 1 176 ? 15.963 11.468 -11.175 1.00 49.72 176 MET A CA 1
ATOM 1343 C C . MET A 1 176 ? 16.613 11.263 -9.793 1.00 49.72 176 MET A C 1
ATOM 1345 O O . MET A 1 176 ? 16.038 11.519 -8.736 1.00 49.72 176 MET A O 1
ATOM 1349 N N . HIS A 1 177 ? 17.912 10.954 -9.807 1.00 51.56 177 HIS A N 1
ATOM 1350 C CA . HIS A 1 177 ? 18.763 10.809 -8.617 1.00 51.56 177 HIS A CA 1
ATOM 1351 C C . HIS A 1 177 ? 18.750 12.012 -7.642 1.00 51.56 177 HIS A C 1
ATOM 1353 O O . HIS A 1 177 ? 19.002 11.839 -6.452 1.00 51.56 177 HIS A O 1
ATOM 1359 N N . ARG A 1 178 ? 18.474 13.240 -8.108 1.00 53.19 178 ARG A N 1
ATOM 1360 C CA . ARG A 1 178 ? 18.579 14.453 -7.277 1.00 53.19 178 ARG A CA 1
ATOM 1361 C C . ARG A 1 178 ? 17.331 14.720 -6.433 1.00 53.19 178 ARG A C 1
ATOM 1363 O O . ARG A 1 178 ? 17.465 14.990 -5.245 1.00 53.19 178 ARG A O 1
ATOM 1370 N N . GLU A 1 179 ? 16.138 14.648 -7.017 1.00 56.94 179 GLU A N 1
ATOM 1371 C CA . GLU A 1 179 ? 14.882 14.937 -6.304 1.00 56.94 179 GLU A CA 1
ATOM 1372 C C . GLU A 1 179 ? 14.547 13.843 -5.291 1.00 56.94 179 GLU A C 1
ATOM 1374 O O . GLU A 1 179 ? 14.171 14.146 -4.157 1.00 56.94 179 GLU A O 1
ATOM 1379 N N . LEU A 1 180 ? 14.809 12.584 -5.660 1.00 62.88 180 LEU A N 1
ATOM 1380 C CA . LEU A 1 180 ? 14.649 11.434 -4.780 1.00 62.88 180 LEU A CA 1
ATOM 1381 C C . LEU A 1 180 ? 15.567 11.550 -3.552 1.00 62.88 180 LEU A C 1
ATOM 1383 O O . LEU A 1 180 ? 15.095 11.477 -2.426 1.00 62.88 180 LEU A O 1
ATOM 1387 N N . LYS A 1 181 ? 16.856 11.871 -3.728 1.00 62.41 181 LYS A N 1
ATOM 1388 C CA . LYS A 1 181 ? 17.780 12.071 -2.594 1.00 62.41 181 LYS A CA 1
ATOM 1389 C C . LYS A 1 181 ? 17.323 13.175 -1.630 1.00 62.41 181 LYS A C 1
ATOM 1391 O O . LYS A 1 181 ? 17.390 12.986 -0.419 1.00 62.41 181 LYS A O 1
ATOM 1396 N N . PHE A 1 182 ? 16.801 14.297 -2.137 1.00 60.41 182 PHE A N 1
ATOM 1397 C CA . PHE A 1 182 ? 16.278 15.372 -1.280 1.00 60.41 182 PHE A CA 1
ATOM 1398 C C . PHE A 1 182 ? 15.005 14.981 -0.521 1.00 60.41 182 PHE A C 1
ATOM 1400 O O . PHE A 1 182 ? 14.839 15.385 0.631 1.00 60.41 182 PHE A O 1
ATOM 1407 N N . LEU A 1 183 ? 14.111 14.206 -1.142 1.00 65.00 183 LEU A N 1
ATOM 1408 C CA . LEU A 1 183 ? 12.954 13.630 -0.458 1.00 65.00 183 LEU A CA 1
ATOM 1409 C C . LEU A 1 183 ? 13.402 12.698 0.679 1.00 65.00 183 LEU A C 1
ATOM 1411 O O . LEU A 1 183 ? 12.832 12.735 1.769 1.00 65.00 183 LEU A O 1
ATOM 1415 N N . PHE A 1 184 ? 14.450 11.906 0.441 1.00 67.25 184 PHE A N 1
ATOM 1416 C CA . PHE A 1 184 ? 14.966 10.936 1.402 1.00 67.25 184 PHE A CA 1
ATOM 1417 C C . PHE A 1 184 ? 15.623 11.610 2.613 1.00 67.25 184 PHE A C 1
ATOM 1419 O O . PHE A 1 184 ? 15.345 11.229 3.747 1.00 67.25 184 PHE A O 1
ATOM 1426 N N . THR A 1 185 ? 16.372 12.697 2.408 1.00 64.94 185 THR A N 1
ATOM 1427 C CA . THR A 1 185 ? 16.863 13.520 3.525 1.00 64.94 185 THR A CA 1
ATOM 1428 C C . THR A 1 185 ? 15.707 14.084 4.361 1.00 64.94 185 THR A C 1
ATOM 1430 O O . THR A 1 185 ? 15.680 13.905 5.576 1.00 64.94 185 THR A O 1
ATOM 1433 N N . ALA A 1 186 ? 14.705 14.698 3.719 1.00 62.28 186 ALA A N 1
ATOM 1434 C CA . ALA A 1 186 ? 13.596 15.345 4.425 1.00 62.28 186 ALA A CA 1
ATOM 1435 C C . ALA A 1 186 ? 12.709 14.362 5.216 1.00 62.28 186 ALA A C 1
ATOM 1437 O O . ALA A 1 186 ? 12.183 14.718 6.271 1.00 62.28 186 ALA A O 1
ATOM 1438 N N . ARG A 1 187 ? 12.529 13.126 4.728 1.00 70.31 187 ARG A N 1
ATOM 1439 C CA . ARG A 1 187 ? 11.730 12.098 5.419 1.00 70.31 187 ARG A CA 1
ATOM 1440 C C . ARG A 1 187 ? 12.492 11.449 6.577 1.00 70.31 187 ARG A C 1
ATOM 1442 O O . ARG A 1 187 ? 11.898 11.239 7.633 1.00 70.31 187 ARG A O 1
ATOM 1449 N N . HIS A 1 188 ? 13.795 11.186 6.418 1.00 77.12 188 HIS A N 1
ATOM 1450 C CA . HIS A 1 188 ? 14.628 10.606 7.479 1.00 77.12 188 HIS A CA 1
ATOM 1451 C C . HIS A 1 188 ? 14.753 11.556 8.672 1.00 77.12 188 HIS A C 1
ATOM 1453 O O . HIS A 1 188 ? 14.636 11.107 9.810 1.00 77.12 188 HIS A O 1
ATOM 1459 N N . GLU A 1 189 ? 14.846 12.870 8.435 1.00 72.25 189 GLU A N 1
ATOM 1460 C CA . GLU A 1 189 ? 14.773 13.897 9.491 1.00 72.25 189 GLU A CA 1
ATOM 1461 C C . GLU A 1 189 ? 13.471 13.844 10.313 1.00 72.25 189 GLU A C 1
ATOM 1463 O O . GLU A 1 189 ? 13.418 14.348 11.436 1.00 72.25 189 GLU A O 1
ATOM 1468 N N . LYS A 1 190 ? 12.412 13.238 9.766 1.00 79.50 190 LYS A N 1
ATOM 1469 C CA . LYS A 1 190 ? 11.107 13.049 10.417 1.00 79.50 190 LYS A CA 1
ATOM 1470 C C . LYS A 1 190 ? 10.834 11.600 10.821 1.00 79.50 190 LYS A C 1
ATOM 1472 O O . LYS A 1 190 ? 9.738 11.304 11.284 1.00 79.50 190 LYS A O 1
ATOM 1477 N N . GLY A 1 191 ? 11.815 10.709 10.674 1.00 81.00 191 GLY A N 1
ATOM 1478 C CA . GLY A 1 191 ? 11.699 9.296 11.036 1.00 81.00 191 GLY A CA 1
ATOM 1479 C C . GLY A 1 191 ? 10.793 8.466 10.118 1.00 81.00 191 GLY A C 1
ATOM 1480 O O . GLY A 1 191 ? 10.429 7.354 10.494 1.00 81.00 191 GLY A O 1
ATOM 1481 N N . ILE A 1 192 ? 10.428 8.976 8.933 1.00 84.31 192 ILE A N 1
ATOM 1482 C CA . ILE A 1 192 ? 9.611 8.243 7.958 1.00 84.31 192 ILE A CA 1
ATOM 1483 C C . ILE A 1 192 ? 10.514 7.416 7.042 1.00 84.31 192 ILE A C 1
ATOM 1485 O O . ILE A 1 192 ? 11.394 7.955 6.364 1.00 84.31 192 ILE A O 1
ATOM 1489 N N . LYS A 1 193 ? 10.242 6.113 6.982 1.00 88.00 193 LYS A N 1
ATOM 1490 C CA . LYS A 1 193 ? 10.946 5.110 6.170 1.00 88.00 193 LYS A CA 1
ATOM 1491 C C . LYS A 1 193 ? 10.312 4.937 4.783 1.00 88.00 193 LYS A C 1
ATOM 1493 O O . LYS A 1 193 ? 9.145 5.280 4.616 1.00 88.00 193 LYS A O 1
ATOM 1498 N N . ALA A 1 194 ? 11.039 4.404 3.799 1.00 86.06 194 ALA A N 1
ATOM 1499 C CA . ALA A 1 194 ? 10.513 4.162 2.452 1.00 86.06 194 ALA A CA 1
ATOM 1500 C C . ALA A 1 194 ? 10.791 2.754 1.932 1.00 86.06 194 ALA A C 1
ATOM 1502 O O . ALA A 1 194 ? 11.860 2.190 2.190 1.00 86.06 194 ALA A O 1
ATOM 1503 N N . ILE A 1 195 ? 9.822 2.227 1.178 1.00 84.00 195 ILE A N 1
ATOM 1504 C CA . ILE A 1 195 ? 9.837 0.878 0.605 1.00 84.00 195 ILE A CA 1
ATOM 1505 C C . ILE A 1 195 ? 9.294 0.876 -0.832 1.00 84.00 195 ILE A C 1
ATOM 1507 O O . ILE A 1 195 ? 8.314 1.577 -1.066 1.00 84.00 195 ILE A O 1
ATOM 1511 N N . ASP A 1 196 ? 9.915 0.118 -1.750 1.00 80.88 196 ASP A N 1
ATOM 1512 C CA . ASP A 1 196 ? 9.346 -0.492 -2.984 1.00 80.88 196 ASP A CA 1
ATOM 1513 C C . ASP A 1 196 ? 10.439 -1.223 -3.790 1.00 80.88 196 ASP A C 1
ATOM 1515 O O . ASP A 1 196 ? 11.589 -0.784 -3.757 1.00 80.88 196 ASP A O 1
ATOM 1519 N N . ILE A 1 197 ? 10.083 -2.290 -4.517 1.00 83.00 197 ILE A N 1
ATOM 1520 C CA . ILE A 1 197 ? 10.866 -2.958 -5.571 1.00 83.00 197 ILE A CA 1
ATOM 1521 C C . ILE A 1 197 ? 9.966 -3.759 -6.533 1.00 83.00 197 ILE A C 1
ATOM 1523 O O . ILE A 1 197 ? 9.017 -4.422 -6.118 1.00 83.00 197 ILE A O 1
ATOM 1527 N N . VAL A 1 198 ? 10.371 -3.807 -7.806 1.00 83.69 198 VAL A N 1
ATOM 1528 C CA . VAL A 1 198 ? 9.828 -4.711 -8.836 1.00 83.69 198 VAL A CA 1
ATOM 1529 C C . VAL A 1 198 ? 10.979 -5.548 -9.377 1.00 83.69 198 VAL A C 1
ATOM 1531 O O . VAL A 1 198 ? 11.976 -4.991 -9.845 1.00 83.69 198 VAL A O 1
ATOM 1534 N N . ILE A 1 199 ? 10.895 -6.873 -9.231 1.00 88.94 199 ILE A N 1
ATOM 1535 C CA . ILE A 1 199 ? 11.991 -7.774 -9.621 1.00 88.94 199 ILE A CA 1
ATOM 1536 C C . ILE A 1 199 ? 11.566 -9.034 -10.374 1.00 88.94 199 ILE A C 1
ATOM 1538 O O . ILE A 1 199 ? 12.461 -9.689 -10.890 1.00 88.94 199 ILE A O 1
ATOM 1542 N N . ASN A 1 200 ? 10.265 -9.343 -10.456 1.00 88.38 200 ASN A N 1
ATOM 1543 C CA . ASN A 1 200 ? 9.766 -10.515 -11.184 1.00 88.38 200 ASN A CA 1
ATOM 1544 C C . ASN A 1 200 ? 10.107 -10.450 -12.671 1.00 88.38 200 ASN A C 1
ATOM 1546 O O . ASN A 1 200 ? 10.706 -11.355 -13.237 1.00 88.38 200 ASN A O 1
ATOM 1550 N N . HIS A 1 201 ? 9.697 -9.346 -13.279 1.00 86.06 201 HIS A N 1
ATOM 1551 C CA . HIS A 1 201 ? 9.757 -9.111 -14.705 1.00 86.06 201 HIS A CA 1
ATOM 1552 C C . HIS A 1 201 ? 10.531 -7.825 -14.976 1.00 86.06 201 HIS A C 1
ATOM 1554 O O . HIS A 1 201 ? 10.639 -6.938 -14.118 1.00 86.06 201 HIS A O 1
ATOM 1560 N N . ARG A 1 202 ? 11.090 -7.719 -16.177 1.00 85.44 202 ARG A N 1
ATOM 1561 C CA . ARG A 1 202 ? 11.832 -6.540 -16.623 1.00 85.44 202 ARG A CA 1
ATOM 1562 C C . ARG A 1 202 ? 11.691 -6.363 -18.126 1.00 85.44 202 ARG A C 1
ATOM 1564 O O . ARG A 1 202 ? 11.751 -7.335 -18.870 1.00 85.44 202 ARG A O 1
ATOM 1571 N N . ALA A 1 203 ? 11.564 -5.124 -18.589 1.00 80.69 203 ALA A N 1
ATOM 1572 C CA . ALA A 1 203 ? 11.598 -4.847 -20.017 1.00 80.69 203 ALA A CA 1
ATOM 1573 C C . ALA A 1 203 ? 13.046 -4.794 -20.529 1.00 80.69 203 ALA A C 1
ATOM 1575 O O . ALA A 1 203 ? 13.937 -4.201 -19.903 1.00 80.69 203 ALA A O 1
ATOM 1576 N N . ALA A 1 204 ? 13.277 -5.422 -21.680 1.00 79.69 204 ALA A N 1
ATOM 1577 C CA . ALA A 1 204 ? 14.511 -5.261 -22.434 1.00 79.69 204 ALA A CA 1
ATOM 1578 C C . ALA A 1 204 ? 14.555 -3.863 -23.061 1.00 79.69 204 ALA A C 1
ATOM 1580 O O . ALA A 1 204 ? 13.545 -3.336 -23.513 1.00 79.69 204 ALA A O 1
ATOM 1581 N N . VAL A 1 205 ? 15.743 -3.269 -23.116 1.00 80.00 205 VAL A N 1
ATOM 1582 C CA . VAL A 1 205 ? 15.938 -1.910 -23.647 1.00 80.00 205 VAL A CA 1
ATOM 1583 C C . VAL A 1 205 ? 16.345 -1.909 -25.117 1.00 80.00 205 VAL A C 1
ATOM 1585 O O . VAL A 1 205 ? 16.312 -0.865 -25.770 1.00 80.00 205 VAL A O 1
ATOM 1588 N N . LYS A 1 206 ? 16.778 -3.060 -25.643 1.00 83.75 206 LYS A N 1
ATOM 1589 C CA . LYS A 1 206 ? 17.232 -3.218 -27.026 1.00 83.75 206 LYS A CA 1
ATOM 1590 C C . LYS A 1 206 ? 16.825 -4.572 -27.592 1.00 83.75 206 LYS A C 1
ATOM 1592 O O . LYS A 1 206 ? 16.699 -5.565 -26.872 1.00 83.75 206 LYS A O 1
ATOM 1597 N N . GLN A 1 207 ? 16.682 -4.588 -28.912 1.00 87.25 207 GLN A N 1
ATOM 1598 C CA . GLN A 1 207 ? 16.578 -5.819 -29.680 1.00 87.25 207 GLN A CA 1
ATOM 1599 C C . GLN A 1 207 ? 17.962 -6.447 -29.892 1.00 87.25 207 GLN A C 1
ATOM 1601 O O . GLN A 1 207 ? 18.953 -5.728 -30.049 1.00 87.25 207 GLN A O 1
ATOM 1606 N N . ASP A 1 208 ? 18.025 -7.775 -29.918 1.00 90.69 208 ASP A N 1
ATOM 1607 C CA . ASP A 1 208 ? 19.203 -8.523 -30.355 1.00 90.69 208 ASP A CA 1
ATOM 1608 C C . ASP A 1 208 ? 19.320 -8.589 -31.891 1.00 90.69 208 ASP A C 1
ATOM 1610 O O . ASP A 1 208 ? 18.543 -7.986 -32.636 1.00 90.69 208 ASP A O 1
ATOM 1614 N N . GLU A 1 209 ? 20.315 -9.331 -32.383 1.00 93.50 209 GLU A N 1
ATOM 1615 C CA . GLU A 1 209 ? 20.571 -9.512 -33.819 1.00 93.50 209 GLU A CA 1
ATOM 1616 C C . GLU A 1 209 ? 19.417 -10.177 -34.590 1.00 93.50 209 GLU A C 1
ATOM 1618 O O . GLU A 1 209 ? 19.337 -10.032 -35.811 1.00 93.50 209 GLU A O 1
ATOM 1623 N N . ASN A 1 210 ? 18.503 -10.860 -33.894 1.00 91.44 210 ASN A N 1
ATOM 1624 C CA . ASN A 1 210 ? 17.326 -11.508 -34.468 1.00 91.44 210 ASN A CA 1
ATOM 1625 C C . ASN A 1 210 ? 16.062 -10.637 -34.353 1.00 91.44 210 ASN A C 1
ATOM 1627 O O . ASN A 1 210 ? 14.980 -11.071 -34.750 1.00 91.44 210 ASN A O 1
ATOM 1631 N N . GLY A 1 211 ? 16.184 -9.409 -33.835 1.00 90.50 211 GLY A N 1
ATOM 1632 C CA . GLY A 1 211 ? 15.065 -8.488 -33.646 1.00 90.50 211 GLY A CA 1
ATOM 1633 C C . GLY A 1 211 ? 14.224 -8.776 -32.398 1.00 90.50 211 GLY A C 1
ATOM 1634 O O . GLY A 1 211 ? 13.121 -8.242 -32.280 1.00 90.50 211 GLY A O 1
ATOM 1635 N N . LEU A 1 212 ? 14.710 -9.610 -31.472 1.00 88.06 212 LEU A N 1
ATOM 1636 C CA . LEU A 1 212 ? 13.996 -9.958 -30.242 1.00 88.06 212 LEU A CA 1
ATOM 1637 C C . LEU A 1 212 ? 14.369 -8.982 -29.129 1.00 88.06 212 LEU A C 1
ATOM 1639 O O . LEU A 1 212 ? 15.548 -8.715 -28.916 1.00 88.06 212 LEU A O 1
ATOM 1643 N N . TRP A 1 213 ? 13.381 -8.466 -28.396 1.00 85.44 213 TRP A N 1
ATOM 1644 C CA . TRP A 1 213 ? 13.594 -7.598 -27.233 1.00 85.44 213 TRP A CA 1
ATOM 1645 C C . TRP A 1 213 ? 14.145 -8.406 -26.053 1.00 85.44 213 TRP A C 1
ATOM 1647 O O . TRP A 1 213 ? 13.406 -8.822 -25.167 1.00 85.44 213 TRP A O 1
ATOM 1657 N N . SER A 1 214 ? 15.452 -8.663 -26.077 1.00 89.69 214 SER A N 1
ATOM 1658 C CA . SER A 1 214 ? 16.131 -9.564 -25.143 1.00 89.69 214 SER A CA 1
ATOM 1659 C C . SER A 1 214 ? 17.364 -8.952 -24.479 1.00 89.69 214 SER A C 1
ATOM 1661 O O . SER A 1 214 ? 17.955 -9.592 -23.616 1.00 89.69 214 SER A O 1
ATOM 1663 N N . ILE A 1 215 ? 17.765 -7.732 -24.856 1.00 87.62 215 ILE A N 1
ATOM 1664 C CA . ILE A 1 215 ? 18.967 -7.072 -24.334 1.00 87.62 215 ILE A CA 1
ATOM 1665 C C . ILE A 1 215 ? 18.580 -6.053 -23.262 1.00 87.62 215 ILE A C 1
ATOM 1667 O O . ILE A 1 215 ? 17.868 -5.080 -23.527 1.00 87.62 215 ILE A O 1
ATOM 1671 N N . PHE A 1 216 ? 19.083 -6.255 -22.048 1.00 87.06 216 PHE A N 1
ATOM 1672 C CA . PHE A 1 216 ? 18.810 -5.425 -20.875 1.00 87.06 216 PHE A CA 1
ATOM 1673 C C . PHE A 1 216 ? 20.030 -4.577 -20.524 1.00 87.06 216 PHE A C 1
ATOM 1675 O O . PHE A 1 216 ? 21.154 -5.043 -20.674 1.00 87.06 216 PHE A O 1
ATOM 1682 N N . GLU A 1 217 ? 19.817 -3.373 -19.982 1.00 83.19 217 GLU A N 1
ATOM 1683 C CA . GLU A 1 217 ? 20.902 -2.509 -19.495 1.00 83.19 217 GLU A CA 1
ATOM 1684 C C . GLU A 1 217 ? 20.615 -1.995 -18.083 1.00 83.19 217 GLU A C 1
ATOM 1686 O O . GLU A 1 217 ? 19.505 -1.545 -17.780 1.00 83.19 217 GLU A O 1
ATOM 1691 N N . GLY A 1 218 ? 21.610 -2.061 -17.198 1.00 73.94 218 GLY A N 1
ATOM 1692 C CA . GLY A 1 218 ? 21.542 -1.546 -15.826 1.00 73.94 218 GLY A CA 1
ATOM 1693 C C . GLY A 1 218 ? 21.824 -0.054 -15.685 1.00 73.94 218 GLY A C 1
ATOM 1694 O O . GLY A 1 218 ? 21.706 0.500 -14.591 1.00 73.94 218 GLY A O 1
ATOM 1695 N N . GLY A 1 219 ? 22.222 0.607 -16.774 1.00 74.62 219 GLY A N 1
ATOM 1696 C CA . GLY A 1 219 ? 22.463 2.050 -16.811 1.00 74.62 219 GLY A CA 1
ATOM 1697 C C . GLY A 1 219 ? 23.780 2.499 -16.167 1.00 74.62 219 GLY A C 1
ATOM 1698 O O . GLY A 1 219 ? 23.984 3.701 -15.980 1.00 74.62 219 GLY A O 1
ATOM 1699 N N . LYS A 1 220 ? 24.688 1.570 -15.830 1.00 73.19 220 LYS A N 1
ATOM 1700 C CA . LYS A 1 220 ? 26.039 1.880 -15.338 1.00 73.19 220 LYS A CA 1
ATOM 1701 C C . LYS A 1 220 ? 27.113 1.380 -16.310 1.00 73.19 220 LYS A C 1
ATOM 1703 O O . LYS A 1 220 ? 26.963 0.302 -16.868 1.00 73.19 220 LYS A O 1
ATOM 1708 N N . PRO A 1 221 ? 28.246 2.097 -16.457 1.00 74.19 221 PRO A N 1
ATOM 1709 C CA . PRO A 1 221 ? 29.344 1.662 -17.329 1.00 74.19 221 PRO A CA 1
ATOM 1710 C C . PRO A 1 221 ? 30.028 0.350 -16.916 1.00 74.19 221 PRO A C 1
ATOM 1712 O O . PRO A 1 221 ? 30.880 -0.140 -17.649 1.00 74.19 221 PRO A O 1
ATOM 1715 N N . ASP A 1 222 ? 29.731 -0.177 -15.726 1.00 81.50 222 ASP A N 1
ATOM 1716 C CA . ASP A 1 222 ? 30.352 -1.388 -15.186 1.00 81.50 222 ASP A CA 1
ATOM 1717 C C . ASP A 1 222 ? 29.684 -2.690 -15.657 1.00 81.50 222 ASP A C 1
ATOM 1719 O O . ASP A 1 222 ? 30.140 -3.769 -15.284 1.00 81.50 222 ASP A O 1
ATOM 1723 N N . GLY A 1 223 ? 28.632 -2.598 -16.478 1.00 82.06 223 GLY A N 1
ATOM 1724 C CA . GLY A 1 223 ? 27.947 -3.749 -17.063 1.00 82.06 223 GLY A CA 1
ATOM 1725 C C . GLY A 1 223 ? 27.074 -4.537 -16.084 1.00 82.06 223 GLY A C 1
ATOM 1726 O O . GLY A 1 223 ? 26.587 -5.618 -16.418 1.00 82.06 223 GLY A O 1
ATOM 1727 N N . ARG A 1 224 ? 26.881 -4.044 -14.852 1.00 85.69 224 ARG A N 1
ATOM 1728 C CA . ARG A 1 224 ? 25.955 -4.680 -13.909 1.00 85.69 224 ARG A CA 1
ATOM 1729 C C . ARG A 1 224 ? 24.526 -4.496 -14.383 1.00 85.69 224 ARG A C 1
ATOM 1731 O O . ARG A 1 224 ? 24.129 -3.394 -14.741 1.00 85.69 224 ARG A O 1
ATOM 1738 N N . LEU A 1 225 ? 23.749 -5.567 -14.281 1.00 87.56 225 LEU A N 1
ATOM 1739 C CA . LEU A 1 225 ? 22.377 -5.704 -14.757 1.00 87.56 225 LEU A CA 1
ATOM 1740 C C . LEU A 1 225 ? 22.235 -5.600 -16.281 1.00 87.56 225 LEU A C 1
ATOM 1742 O O . LEU A 1 225 ? 21.105 -5.433 -16.758 1.00 87.56 225 LEU A O 1
ATOM 1746 N N . ASP A 1 226 ? 23.348 -5.728 -17.012 1.00 89.50 226 ASP A N 1
ATOM 1747 C CA . ASP A 1 226 ? 23.361 -5.906 -18.460 1.00 89.50 226 ASP A CA 1
ATOM 1748 C C . ASP A 1 226 ? 23.213 -7.399 -18.765 1.00 89.50 226 ASP A C 1
ATOM 1750 O O . ASP A 1 226 ? 24.122 -8.210 -18.526 1.00 89.50 226 ASP A O 1
ATOM 1754 N N . PHE A 1 227 ? 22.026 -7.769 -19.236 1.00 91.69 227 PHE A N 1
ATOM 1755 C CA . PHE A 1 227 ? 21.610 -9.155 -19.434 1.00 91.69 227 PHE A CA 1
ATOM 1756 C C . PHE A 1 227 ? 21.163 -9.398 -20.873 1.00 91.69 227 PHE A C 1
ATOM 1758 O O . PHE A 1 227 ? 20.952 -8.463 -21.644 1.00 91.69 227 PHE A O 1
ATOM 1765 N N . ASP A 1 228 ? 20.994 -10.673 -21.201 1.00 94.31 228 ASP A N 1
ATOM 1766 C CA . ASP A 1 228 ? 20.466 -11.159 -22.469 1.00 94.31 228 ASP A CA 1
ATOM 1767 C C . ASP A 1 228 ? 19.373 -12.222 -22.220 1.00 94.31 228 ASP A C 1
ATOM 1769 O O . ASP A 1 228 ? 18.976 -12.475 -21.075 1.00 94.31 228 ASP A O 1
ATOM 1773 N N . ALA A 1 229 ? 18.917 -12.892 -23.282 1.00 95.12 229 ALA A N 1
ATOM 1774 C CA . ALA A 1 229 ? 17.919 -13.961 -23.217 1.00 95.12 229 ALA A CA 1
ATOM 1775 C C . ALA A 1 229 ? 18.277 -15.133 -22.274 1.00 95.12 229 ALA A C 1
ATOM 1777 O O . ALA A 1 229 ? 17.399 -15.928 -21.937 1.00 95.12 229 ALA A O 1
ATOM 1778 N N . SER A 1 230 ? 19.535 -15.277 -21.831 1.00 96.00 230 SER A N 1
ATOM 1779 C CA . SER A 1 230 ? 19.928 -16.299 -20.844 1.00 96.00 230 SER A CA 1
ATOM 1780 C C . SER A 1 230 ? 19.414 -16.029 -19.431 1.00 96.00 230 SER A C 1
ATOM 1782 O O . SER A 1 230 ? 19.458 -16.921 -18.582 1.00 96.00 230 SER A O 1
ATOM 1784 N N . LEU A 1 231 ? 18.919 -14.816 -19.178 1.00 95.06 231 LEU A N 1
ATOM 1785 C CA . LEU A 1 231 ? 18.316 -14.412 -17.910 1.00 95.06 231 LEU A CA 1
ATOM 1786 C C . LEU A 1 231 ? 16.786 -14.341 -17.962 1.00 95.06 231 LEU A C 1
ATOM 1788 O O . LEU A 1 231 ? 16.185 -13.994 -16.951 1.00 95.06 231 LEU A O 1
ATOM 1792 N N . ILE A 1 232 ? 16.175 -14.691 -19.095 1.00 96.06 232 ILE A N 1
ATOM 1793 C CA . ILE A 1 232 ? 14.721 -14.820 -19.244 1.00 96.06 232 ILE A CA 1
ATOM 1794 C C . ILE A 1 232 ? 14.331 -16.280 -18.986 1.00 96.06 232 ILE A C 1
ATOM 1796 O O . ILE A 1 232 ? 15.011 -17.196 -19.473 1.00 96.06 232 ILE A O 1
ATOM 1800 N N . CYS A 1 233 ? 13.253 -16.505 -18.233 1.00 97.56 233 CYS A N 1
ATOM 1801 C CA . CYS A 1 233 ? 12.689 -17.834 -17.999 1.00 97.56 233 CYS A CA 1
ATOM 1802 C C . CYS A 1 233 ? 12.362 -18.528 -19.333 1.00 97.56 233 CYS A C 1
ATOM 1804 O O . CYS A 1 233 ? 11.753 -17.950 -20.229 1.00 97.56 233 CYS A O 1
ATOM 1806 N N . ARG A 1 234 ? 12.779 -19.788 -19.504 1.00 96.62 234 ARG A N 1
ATOM 1807 C CA . ARG A 1 234 ? 12.606 -20.504 -20.792 1.00 96.62 234 ARG A CA 1
ATOM 1808 C C . ARG A 1 234 ? 11.164 -20.910 -21.110 1.00 96.62 234 ARG A C 1
ATOM 1810 O O . ARG A 1 234 ? 10.889 -21.409 -22.197 1.00 96.62 234 ARG A O 1
ATOM 1817 N N . ASP A 1 235 ? 10.296 -20.830 -20.115 1.00 95.19 235 ASP A N 1
ATOM 1818 C CA . ASP A 1 235 ? 8.867 -21.123 -20.163 1.00 95.19 235 ASP A CA 1
ATOM 1819 C C . ASP A 1 235 ? 8.010 -19.859 -19.999 1.00 95.19 235 ASP A C 1
ATOM 1821 O O . ASP A 1 235 ? 6.807 -19.976 -19.773 1.00 95.19 235 ASP A O 1
ATOM 1825 N N . ASP A 1 236 ? 8.610 -18.674 -20.175 1.00 92.06 236 ASP A N 1
ATOM 1826 C CA . ASP A 1 236 ? 7.879 -17.420 -20.361 1.00 92.06 236 ASP A CA 1
ATOM 1827 C C . ASP A 1 236 ? 7.024 -17.509 -21.637 1.00 92.06 236 ASP A C 1
ATOM 1829 O O . ASP A 1 236 ? 7.520 -17.791 -22.736 1.00 92.06 236 ASP A O 1
ATOM 1833 N N . ASN A 1 237 ? 5.716 -17.303 -21.480 1.00 87.56 237 ASN A N 1
ATOM 1834 C CA . ASN A 1 237 ? 4.745 -17.484 -22.558 1.00 87.56 237 ASN A CA 1
ATOM 1835 C C . ASN A 1 237 ? 4.842 -16.396 -23.634 1.00 87.56 237 ASN A C 1
ATOM 1837 O O . ASN A 1 237 ? 4.566 -16.670 -24.806 1.00 87.56 237 ASN A O 1
ATOM 1841 N N . ASP A 1 238 ? 5.216 -15.182 -23.238 1.00 84.19 238 ASP A N 1
ATOM 1842 C CA . ASP A 1 238 ? 5.288 -14.016 -24.116 1.00 84.19 238 ASP A CA 1
ATOM 1843 C C . ASP A 1 238 ? 6.704 -13.830 -24.689 1.00 84.19 238 ASP A C 1
ATOM 1845 O O . ASP A 1 238 ? 6.874 -13.230 -25.755 1.00 84.19 238 ASP A O 1
ATOM 1849 N N . HIS A 1 239 ? 7.712 -14.432 -24.049 1.00 89.88 239 HIS A N 1
ATOM 1850 C CA . HIS A 1 239 ? 9.117 -14.404 -24.459 1.00 89.88 239 HIS A CA 1
ATOM 1851 C C . HIS A 1 239 ? 9.683 -15.825 -24.659 1.00 89.88 239 HIS A C 1
ATOM 1853 O O . HIS A 1 239 ? 10.678 -16.197 -24.030 1.00 89.88 239 HIS A O 1
ATOM 1859 N N . PRO A 1 240 ? 9.148 -16.622 -25.614 1.00 88.56 240 PRO A N 1
ATOM 1860 C CA . PRO A 1 240 ? 9.504 -18.038 -25.808 1.00 88.56 240 PRO A CA 1
ATOM 1861 C C . PRO A 1 240 ? 10.936 -18.269 -26.333 1.00 88.56 240 PRO A C 1
ATOM 1863 O O . PRO A 1 240 ? 11.317 -19.389 -26.675 1.00 88.56 240 PRO A O 1
ATOM 1866 N N . PHE A 1 241 ? 11.725 -17.201 -26.451 1.00 93.06 241 PHE A N 1
ATOM 1867 C CA . PHE A 1 241 ? 13.145 -17.213 -26.785 1.00 93.06 241 PHE A CA 1
ATOM 1868 C C . PHE A 1 241 ? 14.056 -17.185 -25.547 1.00 93.06 241 PHE A C 1
ATOM 1870 O O . PHE A 1 241 ? 15.278 -17.238 -25.700 1.00 93.06 241 PHE A O 1
ATOM 1877 N N . GLY A 1 242 ? 13.495 -17.101 -24.336 1.00 95.69 242 GLY A N 1
ATOM 1878 C CA . GLY A 1 242 ? 14.247 -17.237 -23.093 1.00 95.69 242 GLY A CA 1
ATOM 1879 C C . GLY A 1 242 ? 14.998 -18.569 -23.019 1.00 95.69 242 GLY A C 1
ATOM 1880 O O . GLY A 1 242 ? 14.519 -19.614 -23.461 1.00 95.69 242 GLY A O 1
ATOM 1881 N N . THR A 1 243 ? 16.210 -18.543 -22.468 1.00 96.69 243 THR A N 1
ATOM 1882 C CA . THR A 1 243 ? 17.074 -19.737 -22.357 1.00 96.69 243 THR A CA 1
ATOM 1883 C C . THR A 1 243 ? 17.508 -20.043 -20.924 1.00 96.69 243 THR A C 1
ATOM 1885 O O . THR A 1 243 ? 18.283 -20.979 -20.706 1.00 96.69 243 THR A O 1
ATOM 1888 N N . GLY A 1 244 ? 16.992 -19.292 -19.947 1.00 97.06 244 GLY A N 1
ATOM 1889 C CA . GLY A 1 244 ? 17.229 -19.507 -18.525 1.00 97.06 244 GLY A CA 1
ATOM 1890 C C . GLY A 1 244 ? 16.558 -20.769 -17.974 1.00 97.06 244 GLY A C 1
ATOM 1891 O O . GLY A 1 244 ? 16.099 -21.665 -18.691 1.00 97.06 244 GLY A O 1
ATOM 1892 N N . ASN A 1 245 ? 16.512 -20.873 -16.651 1.00 98.00 245 ASN A N 1
ATOM 1893 C CA . ASN A 1 245 ? 15.768 -21.938 -15.986 1.00 98.00 245 ASN A CA 1
ATOM 1894 C C . ASN A 1 245 ? 14.245 -21.755 -16.147 1.00 98.00 245 ASN A C 1
ATOM 1896 O O . ASN A 1 245 ? 13.795 -20.674 -16.516 1.00 98.00 245 ASN A O 1
ATOM 1900 N N . PRO A 1 246 ? 13.446 -22.807 -15.869 1.00 96.94 246 PRO A N 1
ATOM 1901 C CA . PRO A 1 246 ? 12.010 -22.653 -15.683 1.00 96.94 246 PRO A CA 1
ATOM 1902 C C . PRO A 1 246 ? 11.682 -21.659 -14.579 1.00 96.94 246 PRO A C 1
ATOM 1904 O O . PRO A 1 246 ? 12.366 -21.663 -13.539 1.00 96.94 246 PRO A O 1
ATOM 1907 N N . ASP A 1 247 ? 10.590 -20.932 -14.768 1.00 95.00 247 ASP A N 1
ATOM 1908 C CA . ASP A 1 247 ? 10.044 -20.044 -13.763 1.00 95.00 247 ASP A CA 1
ATOM 1909 C C . ASP A 1 247 ? 9.766 -20.787 -12.441 1.00 95.00 247 ASP A C 1
ATOM 1911 O O . ASP A 1 247 ? 9.572 -22.009 -12.353 1.00 95.00 247 ASP A O 1
ATOM 1915 N N . THR A 1 248 ? 9.837 -20.042 -11.347 1.00 94.25 248 THR A N 1
ATOM 1916 C CA . THR A 1 248 ? 9.500 -20.501 -10.004 1.00 94.25 248 THR A CA 1
ATOM 1917 C C . THR A 1 248 ? 8.122 -20.052 -9.534 1.00 94.25 248 THR A C 1
ATOM 1919 O O . THR A 1 248 ? 7.699 -20.540 -8.481 1.00 94.25 248 THR A O 1
ATOM 1922 N N . GLY A 1 249 ? 7.442 -19.164 -10.262 1.00 91.56 249 GLY A N 1
ATOM 1923 C CA . GLY A 1 249 ? 6.097 -18.694 -9.947 1.00 91.56 249 GLY A CA 1
ATOM 1924 C C . GLY A 1 249 ? 5.220 -18.480 -11.183 1.00 91.56 249 GLY A C 1
ATOM 1925 O O . GLY A 1 249 ? 5.316 -19.228 -12.156 1.00 91.56 249 GLY A O 1
ATOM 1926 N N . ASP A 1 250 ? 4.285 -17.536 -11.071 1.00 89.12 250 ASP A N 1
ATOM 1927 C CA . ASP A 1 250 ? 3.327 -17.184 -12.125 1.00 89.12 250 ASP A CA 1
ATOM 1928 C C . ASP A 1 250 ? 3.949 -16.232 -13.167 1.00 89.12 250 ASP A C 1
ATOM 1930 O O . ASP A 1 250 ? 4.566 -15.238 -12.801 1.00 89.12 250 ASP A O 1
ATOM 1934 N N . ASN A 1 251 ? 3.688 -16.490 -14.451 1.00 84.44 251 ASN A N 1
ATOM 1935 C CA . ASN A 1 251 ? 4.142 -15.653 -15.567 1.00 84.44 251 ASN A CA 1
ATOM 1936 C C . ASN A 1 251 ? 3.472 -14.267 -15.556 1.00 84.44 251 ASN A C 1
ATOM 1938 O O . ASN A 1 251 ? 2.237 -14.191 -15.616 1.00 84.44 251 ASN A O 1
ATOM 1942 N N . PHE A 1 252 ? 4.246 -13.183 -15.612 1.00 81.56 252 PHE A N 1
ATOM 1943 C CA . PHE A 1 252 ? 3.702 -11.845 -15.852 1.00 81.56 252 PHE A CA 1
ATOM 1944 C C . PHE A 1 252 ? 3.520 -11.577 -17.358 1.00 81.56 252 PHE A C 1
ATOM 1946 O O . PHE A 1 252 ? 4.410 -11.865 -18.152 1.00 81.56 252 PHE A O 1
ATOM 1953 N N . PRO A 1 253 ? 2.363 -11.058 -17.804 1.00 74.25 253 PRO A N 1
ATOM 1954 C CA . PRO A 1 253 ? 2.138 -10.831 -19.225 1.00 74.25 253 PRO A CA 1
ATOM 1955 C C . PRO A 1 253 ? 2.929 -9.623 -19.752 1.00 74.25 253 PRO A C 1
ATOM 1957 O O . PRO A 1 253 ? 3.174 -8.657 -19.033 1.00 74.25 253 PRO A O 1
ATOM 1960 N N . PHE A 1 254 ? 3.244 -9.629 -21.046 1.00 75.81 254 PHE A N 1
ATOM 1961 C CA . PHE A 1 254 ? 3.835 -8.520 -21.819 1.00 75.81 254 PHE A CA 1
ATOM 1962 C C . PHE A 1 254 ? 5.288 -8.143 -21.502 1.00 75.81 254 PHE A C 1
ATOM 1964 O O . PHE A 1 254 ? 5.919 -7.477 -22.319 1.00 75.81 254 PHE A O 1
ATOM 1971 N N . THR A 1 255 ? 5.836 -8.555 -20.359 1.00 81.25 255 THR A N 1
ATOM 1972 C CA . THR A 1 255 ? 7.212 -8.244 -19.944 1.00 81.25 255 THR A CA 1
ATOM 1973 C C . THR A 1 255 ? 7.974 -9.529 -19.641 1.00 81.25 255 THR A C 1
ATOM 1975 O O . THR A 1 255 ? 7.370 -10.482 -19.175 1.00 81.25 255 THR A O 1
ATOM 1978 N N . ALA A 1 256 ? 9.280 -9.562 -19.917 1.00 85.19 256 ALA A N 1
ATOM 1979 C CA . ALA A 1 256 ? 10.086 -10.764 -19.734 1.00 85.19 256 ALA A CA 1
ATOM 1980 C C . ALA A 1 256 ? 10.244 -11.124 -18.251 1.00 85.19 256 ALA A C 1
ATOM 1982 O O . ALA A 1 256 ? 10.736 -10.303 -17.466 1.00 85.19 256 ALA A O 1
ATOM 1983 N N . ASP A 1 257 ? 9.893 -12.358 -17.897 1.00 91.56 257 ASP A N 1
ATOM 1984 C CA . ASP A 1 257 ? 10.069 -12.916 -16.560 1.00 91.56 257 ASP A CA 1
ATOM 1985 C C . ASP A 1 257 ? 11.522 -13.353 -16.343 1.00 91.56 257 ASP A C 1
ATOM 1987 O O . ASP A 1 257 ? 12.161 -14.008 -17.176 1.00 91.56 257 ASP A O 1
ATOM 1991 N N . MET A 1 258 ? 12.080 -12.929 -15.211 1.00 94.75 258 MET A N 1
ATOM 1992 C CA . MET A 1 258 ? 13.505 -13.027 -14.933 1.00 94.75 258 MET A CA 1
ATOM 1993 C C . MET A 1 258 ? 13.847 -14.332 -14.204 1.00 94.75 258 MET A C 1
ATOM 1995 O O . MET A 1 258 ? 13.263 -14.674 -13.176 1.00 94.75 258 MET A O 1
ATOM 1999 N N . ASP A 1 259 ? 14.894 -15.026 -14.659 1.00 97.06 259 ASP A N 1
ATOM 2000 C CA . ASP A 1 259 ? 15.358 -16.280 -14.058 1.00 97.06 259 ASP A CA 1
ATOM 2001 C C . ASP A 1 259 ? 16.023 -16.050 -12.690 1.00 97.06 259 ASP A C 1
ATOM 2003 O O . ASP A 1 259 ? 17.250 -15.969 -12.544 1.00 97.06 259 ASP A O 1
ATOM 2007 N N . HIS A 1 260 ? 15.206 -16.026 -11.641 1.00 96.50 260 HIS A N 1
ATOM 2008 C CA . HIS A 1 260 ? 15.660 -15.906 -10.260 1.00 96.50 260 HIS A CA 1
ATOM 2009 C C . HIS A 1 260 ? 16.452 -17.114 -9.740 1.00 96.50 260 HIS A C 1
ATOM 2011 O O . HIS A 1 260 ? 17.008 -17.036 -8.641 1.00 96.50 260 HIS A O 1
ATOM 2017 N N . ARG A 1 261 ? 16.570 -18.225 -10.482 1.00 96.62 261 ARG A N 1
ATOM 2018 C CA . ARG A 1 261 ? 17.498 -19.317 -10.132 1.00 96.62 261 ARG A CA 1
ATOM 2019 C C . ARG A 1 261 ? 18.921 -19.022 -10.593 1.00 96.62 261 ARG A C 1
ATOM 2021 O O . ARG A 1 261 ? 19.852 -19.637 -10.070 1.00 96.62 261 ARG A O 1
ATOM 2028 N N . ASN A 1 262 ? 19.107 -18.082 -11.518 1.00 97.62 262 ASN A N 1
ATOM 2029 C CA . ASN A 1 262 ? 20.421 -17.702 -12.007 1.00 97.62 262 ASN A CA 1
ATOM 2030 C C . ASN A 1 262 ? 21.243 -16.990 -10.905 1.00 97.62 262 ASN A C 1
ATOM 2032 O O . ASN A 1 262 ? 20.842 -15.927 -10.415 1.00 97.62 262 ASN A O 1
ATOM 2036 N N . PRO A 1 263 ? 22.426 -17.513 -10.514 1.00 97.19 263 PRO A N 1
ATOM 2037 C CA . PRO A 1 263 ? 23.244 -16.904 -9.464 1.00 97.19 263 PRO A CA 1
ATOM 2038 C C . PRO A 1 263 ? 23.706 -15.477 -9.782 1.00 97.19 263 PRO A C 1
ATOM 2040 O O . PRO A 1 263 ? 23.850 -14.670 -8.860 1.00 97.19 263 PRO A O 1
ATOM 2043 N N . ARG A 1 264 ? 23.916 -15.156 -11.068 1.00 96.19 264 ARG A N 1
ATOM 2044 C CA . ARG A 1 264 ? 24.291 -13.810 -11.516 1.00 96.19 264 ARG A CA 1
ATOM 2045 C C . ARG A 1 264 ? 23.165 -12.824 -11.224 1.00 96.19 264 ARG A C 1
ATOM 2047 O O . ARG A 1 264 ? 23.416 -11.819 -10.565 1.00 96.19 264 ARG A O 1
ATOM 2054 N N . LEU A 1 265 ? 21.929 -13.154 -11.612 1.00 95.31 265 LEU A N 1
ATOM 2055 C CA . LEU A 1 265 ? 20.761 -12.314 -11.330 1.00 95.31 265 LEU A CA 1
ATOM 2056 C C . LEU A 1 265 ? 20.579 -12.109 -9.826 1.00 95.31 265 LEU A C 1
ATOM 2058 O O . LEU A 1 265 ? 20.445 -10.982 -9.363 1.00 95.31 265 LEU A O 1
ATOM 2062 N N . GLN A 1 266 ? 20.635 -13.188 -9.040 1.00 97.00 266 GLN A N 1
ATOM 2063 C CA . GLN A 1 266 ? 20.516 -13.094 -7.585 1.00 97.00 266 GLN A CA 1
ATOM 2064 C C . GLN A 1 266 ? 21.569 -12.164 -6.972 1.00 97.00 266 GLN A C 1
ATOM 2066 O O . GLN A 1 266 ? 21.251 -11.400 -6.059 1.00 97.00 266 GLN A O 1
ATOM 2071 N N . SER A 1 267 ? 22.826 -12.261 -7.416 1.00 96.88 267 SER A N 1
ATOM 2072 C CA . SER A 1 267 ? 23.921 -11.428 -6.909 1.00 96.88 267 SER A CA 1
ATOM 2073 C C . SER A 1 267 ? 23.732 -9.967 -7.299 1.00 96.88 267 SER A C 1
ATOM 2075 O O . SER A 1 267 ? 23.682 -9.109 -6.424 1.00 96.88 267 SER A O 1
A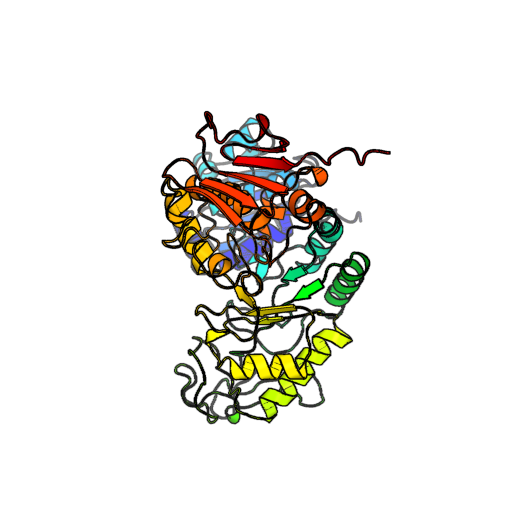TOM 2077 N N . GLU A 1 268 ? 23.561 -9.687 -8.590 1.00 94.94 268 GLU A N 1
ATOM 2078 C CA . GLU A 1 268 ? 23.509 -8.314 -9.092 1.00 94.94 268 GLU A CA 1
ATOM 2079 C C . GLU A 1 268 ? 22.235 -7.578 -8.638 1.00 94.94 268 GLU A C 1
ATOM 2081 O O . GLU A 1 268 ? 22.309 -6.396 -8.300 1.00 94.94 268 GLU A O 1
ATOM 2086 N N . LEU A 1 269 ? 21.089 -8.266 -8.516 1.00 93.56 269 LEU A N 1
ATOM 2087 C CA . LEU A 1 269 ? 19.886 -7.686 -7.901 1.00 93.56 269 LEU A CA 1
ATOM 2088 C C . LEU A 1 269 ? 20.081 -7.385 -6.417 1.00 93.56 269 LEU A C 1
ATOM 2090 O O . LEU A 1 269 ? 19.635 -6.343 -5.944 1.00 93.56 269 LEU A O 1
ATOM 2094 N N . SER A 1 270 ? 20.767 -8.262 -5.678 1.00 95.94 270 SER A N 1
ATOM 2095 C CA . SER A 1 270 ? 21.063 -8.000 -4.264 1.00 95.94 270 SER A CA 1
ATOM 2096 C C . SER A 1 270 ? 21.958 -6.771 -4.112 1.00 95.94 270 SER A C 1
ATOM 2098 O O . SER A 1 270 ? 21.679 -5.922 -3.270 1.00 95.94 270 SER A O 1
ATOM 2100 N N . ASP A 1 271 ? 22.984 -6.634 -4.956 1.00 93.75 271 ASP A N 1
ATOM 2101 C CA . ASP A 1 271 ? 23.864 -5.462 -4.970 1.00 93.75 271 ASP A CA 1
ATOM 2102 C C . ASP A 1 271 ? 23.098 -4.180 -5.315 1.00 93.75 271 ASP A C 1
ATOM 2104 O O . ASP A 1 271 ? 23.327 -3.132 -4.707 1.00 93.75 271 ASP A O 1
ATOM 2108 N N . TRP A 1 272 ? 22.160 -4.255 -6.260 1.00 89.94 272 TRP A N 1
ATOM 2109 C CA . TRP A 1 272 ? 21.285 -3.138 -6.608 1.00 89.94 272 TRP A CA 1
ATOM 2110 C C . TRP A 1 272 ? 20.351 -2.747 -5.459 1.00 89.94 272 TRP A C 1
ATOM 2112 O O . TRP A 1 272 ? 20.255 -1.567 -5.124 1.00 89.94 272 TRP A O 1
ATOM 2122 N N . MET A 1 273 ? 19.728 -3.716 -4.790 1.00 92.00 273 MET A N 1
ATOM 2123 C CA . MET A 1 273 ? 18.904 -3.478 -3.601 1.00 92.00 273 MET A CA 1
ATOM 2124 C C . MET A 1 273 ? 19.734 -2.894 -2.448 1.00 92.00 273 MET A C 1
ATOM 2126 O O . MET A 1 273 ? 19.294 -1.974 -1.763 1.00 92.00 273 MET A O 1
ATOM 2130 N N . ILE A 1 274 ? 20.969 -3.361 -2.243 1.00 92.81 274 ILE A N 1
ATOM 2131 C CA . ILE A 1 274 ? 21.888 -2.758 -1.266 1.00 92.81 274 ILE A CA 1
ATOM 2132 C C . ILE A 1 274 ? 22.197 -1.312 -1.664 1.00 92.81 274 ILE A C 1
ATOM 2134 O O . ILE A 1 274 ? 22.108 -0.428 -0.818 1.00 92.81 274 ILE A O 1
ATOM 2138 N N . TRP A 1 275 ? 22.472 -1.047 -2.943 1.00 87.75 275 TRP A N 1
ATOM 2139 C CA . TRP A 1 275 ? 22.706 0.303 -3.455 1.00 87.75 275 TRP A CA 1
ATOM 2140 C C . TRP A 1 275 ? 21.488 1.225 -3.269 1.00 87.75 275 TRP A C 1
ATOM 2142 O O . TRP A 1 275 ? 21.656 2.380 -2.876 1.00 87.75 275 TRP A O 1
ATOM 2152 N N . LEU A 1 276 ? 20.257 0.733 -3.456 1.00 84.75 276 LEU A N 1
ATOM 2153 C CA . LEU A 1 276 ? 19.036 1.477 -3.124 1.00 84.75 276 LEU A CA 1
ATOM 2154 C C . LEU A 1 276 ? 19.003 1.882 -1.645 1.00 84.75 276 LEU A C 1
ATOM 2156 O O . LEU A 1 276 ? 18.630 3.009 -1.317 1.00 84.75 276 LEU A O 1
ATOM 2160 N N . LYS A 1 277 ? 19.423 0.999 -0.737 1.00 88.88 277 LYS A N 1
ATOM 2161 C CA . LYS A 1 277 ? 19.488 1.339 0.688 1.00 88.88 277 LYS A CA 1
ATOM 2162 C C . LYS A 1 277 ? 20.605 2.325 1.002 1.00 88.88 277 LYS A C 1
ATOM 2164 O O . LYS A 1 277 ? 20.368 3.306 1.695 1.00 88.88 277 LYS A O 1
ATOM 2169 N N . THR A 1 278 ? 21.818 2.077 0.514 1.00 86.94 278 THR A N 1
ATOM 2170 C CA . THR A 1 278 ? 23.007 2.829 0.939 1.00 86.94 278 THR A CA 1
ATOM 2171 C C . THR A 1 278 ? 23.157 4.165 0.223 1.00 86.94 278 THR A C 1
ATOM 2173 O O . THR A 1 278 ? 23.569 5.138 0.842 1.00 86.94 278 THR A O 1
ATOM 2176 N N . GLU A 1 279 ? 22.816 4.232 -1.066 1.00 81.50 279 GLU A N 1
ATOM 2177 C CA . GLU A 1 279 ? 23.061 5.415 -1.899 1.00 81.50 279 GLU A CA 1
ATOM 2178 C C . GLU A 1 279 ? 21.809 6.245 -2.170 1.00 81.50 279 GLU A C 1
ATOM 2180 O O . GLU A 1 279 ? 21.921 7.447 -2.417 1.00 81.50 279 GLU A O 1
ATOM 2185 N N . ILE A 1 280 ? 20.623 5.630 -2.167 1.00 79.12 280 ILE A N 1
ATOM 2186 C CA . ILE A 1 280 ? 19.348 6.350 -2.330 1.00 79.12 280 ILE A CA 1
ATOM 2187 C C . ILE A 1 280 ? 18.706 6.615 -0.971 1.00 79.12 280 ILE A C 1
ATOM 2189 O O . ILE A 1 280 ? 18.233 7.723 -0.730 1.00 79.12 280 ILE A O 1
ATOM 2193 N N . GLY A 1 281 ? 18.761 5.624 -0.080 1.00 83.38 281 GLY A N 1
ATOM 2194 C CA . GLY A 1 281 ? 18.301 5.702 1.301 1.00 83.38 281 GLY A CA 1
ATOM 2195 C C . GLY A 1 281 ? 17.045 4.880 1.585 1.00 83.38 281 GLY A C 1
ATOM 2196 O O . GLY A 1 281 ? 16.361 5.189 2.552 1.00 83.38 281 GLY A O 1
ATOM 2197 N N . PHE A 1 282 ? 16.669 3.906 0.745 1.00 88.06 282 PHE A N 1
ATOM 2198 C CA . PHE A 1 282 ? 15.528 3.024 1.037 1.00 88.06 282 PHE A CA 1
ATOM 2199 C C . PHE A 1 282 ? 15.778 2.240 2.331 1.00 88.06 282 PHE A C 1
ATOM 2201 O O . PHE A 1 282 ? 16.912 1.893 2.650 1.00 88.06 282 PHE A O 1
ATOM 2208 N N . ASP A 1 283 ? 14.717 1.951 3.077 1.00 92.50 283 ASP A N 1
ATOM 2209 C CA . ASP A 1 283 ? 14.831 1.308 4.394 1.00 92.50 283 ASP A CA 1
ATOM 2210 C C . ASP A 1 283 ? 14.326 -0.139 4.355 1.00 92.50 283 ASP A C 1
ATOM 2212 O O . ASP A 1 283 ? 14.699 -0.972 5.184 1.00 92.50 283 ASP A O 1
ATOM 2216 N N . GLY A 1 284 ? 13.495 -0.462 3.364 1.00 92.94 284 GLY A N 1
ATOM 2217 C CA . GLY A 1 284 ? 12.940 -1.791 3.195 1.00 92.94 284 GLY A CA 1
ATOM 2218 C C . GLY A 1 284 ? 12.226 -1.998 1.870 1.00 92.94 284 GLY A C 1
ATOM 2219 O O . GLY A 1 284 ? 12.344 -1.171 0.973 1.00 92.94 284 GLY A O 1
ATOM 2220 N N . TRP A 1 285 ? 11.486 -3.101 1.750 1.00 92.31 285 TRP A N 1
ATOM 2221 C CA . TRP A 1 285 ? 10.991 -3.587 0.459 1.00 92.31 285 TRP A CA 1
ATOM 2222 C C . TRP A 1 285 ? 9.489 -3.854 0.458 1.00 92.31 285 TRP A C 1
ATOM 2224 O O . TRP A 1 285 ? 8.983 -4.600 1.293 1.00 92.31 285 TRP A O 1
ATOM 2234 N N . ARG A 1 286 ? 8.777 -3.301 -0.525 1.00 91.75 286 ARG A N 1
ATOM 2235 C CA . ARG A 1 286 ? 7.512 -3.876 -0.984 1.00 91.75 286 ARG A CA 1
ATOM 2236 C C . ARG A 1 286 ? 7.853 -4.717 -2.207 1.00 91.75 286 ARG A C 1
ATOM 2238 O O . ARG A 1 286 ? 8.332 -4.160 -3.178 1.00 91.75 286 ARG A O 1
ATOM 2245 N N . PHE A 1 287 ? 7.684 -6.032 -2.131 1.00 90.81 287 PHE A N 1
ATOM 2246 C CA . PHE A 1 287 ? 7.906 -6.926 -3.267 1.00 90.81 287 PHE A CA 1
ATOM 2247 C C . PHE A 1 287 ? 6.659 -6.926 -4.153 1.00 90.81 287 PHE A C 1
ATOM 2249 O O . PHE A 1 287 ? 5.628 -7.482 -3.755 1.00 90.81 287 PHE A O 1
ATOM 2256 N N . ASP A 1 288 ? 6.765 -6.275 -5.309 1.00 86.31 288 ASP A N 1
ATOM 2257 C CA . ASP A 1 288 ? 5.772 -6.334 -6.379 1.00 86.31 288 ASP A CA 1
ATOM 2258 C C . ASP A 1 288 ? 5.622 -7.747 -6.940 1.00 86.31 288 ASP A C 1
ATOM 2260 O O . ASP A 1 288 ? 6.604 -8.493 -6.994 1.00 86.31 288 ASP A O 1
ATOM 2264 N N . TYR A 1 289 ? 4.389 -8.098 -7.314 1.00 83.81 289 TYR A N 1
ATOM 2265 C CA . TYR A 1 289 ? 4.034 -9.358 -7.969 1.00 83.81 289 TYR A CA 1
ATOM 2266 C C . TYR A 1 289 ? 4.771 -10.583 -7.396 1.00 83.81 289 TYR A C 1
ATOM 2268 O O . TYR A 1 289 ? 5.261 -11.447 -8.115 1.00 83.81 289 TYR A O 1
ATOM 2276 N N . ALA A 1 290 ? 4.862 -10.676 -6.063 1.00 87.06 290 ALA A N 1
ATOM 2277 C CA . ALA A 1 290 ? 5.721 -11.656 -5.391 1.00 87.06 290 ALA A CA 1
ATOM 2278 C C . ALA A 1 290 ? 5.295 -13.121 -5.619 1.00 87.06 290 ALA A C 1
ATOM 2280 O O . ALA A 1 290 ? 6.033 -14.039 -5.266 1.00 87.06 290 ALA A O 1
ATOM 2281 N N . ILE A 1 291 ? 4.102 -13.347 -6.183 1.00 86.50 291 ILE A N 1
ATOM 2282 C CA . ILE A 1 291 ? 3.637 -14.660 -6.648 1.00 86.50 291 ILE A CA 1
ATOM 2283 C C . ILE A 1 291 ? 4.394 -15.157 -7.887 1.00 86.50 291 ILE A C 1
ATOM 2285 O O . ILE A 1 291 ? 4.455 -16.367 -8.100 1.00 86.50 291 ILE A O 1
ATOM 2289 N N . GLY A 1 292 ? 5.003 -14.253 -8.655 1.00 89.38 292 GLY A N 1
ATOM 2290 C CA . GLY A 1 292 ? 5.737 -14.588 -9.869 1.00 89.38 292 GLY A CA 1
ATOM 2291 C C . GLY A 1 292 ? 7.067 -15.307 -9.626 1.00 89.38 292 GLY A C 1
ATOM 2292 O O . GLY A 1 292 ? 7.599 -15.952 -10.511 1.00 89.38 292 GLY A O 1
ATOM 2293 N N . TYR A 1 293 ? 7.556 -15.356 -8.382 1.00 90.75 293 TYR A N 1
ATOM 2294 C CA . TYR A 1 293 ? 8.721 -16.167 -8.027 1.00 90.75 293 TYR A CA 1
ATOM 2295 C C . TYR A 1 293 ? 8.587 -16.850 -6.662 1.00 90.75 293 TYR A C 1
ATOM 2297 O O . TYR A 1 293 ? 7.859 -16.435 -5.755 1.00 90.75 293 TYR A O 1
ATOM 2305 N N . GLY A 1 294 ? 9.328 -17.946 -6.492 1.00 90.62 294 GLY A N 1
ATOM 2306 C CA . GLY A 1 294 ? 9.258 -18.782 -5.296 1.00 90.62 294 GLY A CA 1
ATOM 2307 C C . GLY A 1 294 ? 9.652 -18.032 -4.017 1.00 90.62 294 GLY A C 1
ATOM 2308 O O . GLY A 1 294 ? 10.653 -17.320 -3.976 1.00 90.62 294 GLY A O 1
ATOM 2309 N N . SER A 1 295 ? 8.932 -18.260 -2.915 1.00 89.00 295 SER A N 1
ATOM 2310 C CA . SER A 1 295 ? 9.142 -17.540 -1.642 1.00 89.00 295 SER A CA 1
ATOM 2311 C C . SER A 1 295 ? 10.524 -17.738 -1.004 1.00 89.00 295 SER A C 1
ATOM 2313 O O . SER A 1 295 ? 10.993 -16.890 -0.237 1.00 89.00 295 SER A O 1
ATOM 2315 N N . SER A 1 296 ? 11.234 -18.815 -1.358 1.00 91.56 296 SER A N 1
ATOM 2316 C CA . SER A 1 296 ? 12.643 -19.010 -0.998 1.00 91.56 296 SER A CA 1
ATOM 2317 C C . SER A 1 296 ? 13.568 -17.953 -1.610 1.00 91.56 296 SER A C 1
ATOM 2319 O O . SER A 1 296 ? 14.612 -17.654 -1.034 1.00 91.56 296 SER A O 1
ATOM 2321 N N . LEU A 1 297 ? 13.198 -17.368 -2.750 1.00 93.62 297 LEU A N 1
ATOM 2322 C CA . LEU A 1 297 ? 13.946 -16.294 -3.400 1.00 93.62 297 LEU A CA 1
ATOM 2323 C C . LEU A 1 297 ? 13.706 -14.963 -2.690 1.00 93.62 297 LEU A C 1
ATOM 2325 O O . LEU A 1 297 ? 14.666 -14.254 -2.400 1.00 93.62 297 LEU A O 1
ATOM 2329 N N . THR A 1 298 ? 12.469 -14.679 -2.265 1.00 92.75 298 THR A N 1
ATOM 2330 C CA . THR A 1 298 ? 12.195 -13.566 -1.340 1.00 92.75 298 THR A CA 1
ATOM 2331 C C . THR A 1 298 ? 13.061 -13.690 -0.090 1.00 92.75 298 THR A C 1
ATOM 2333 O O . THR A 1 298 ? 13.715 -12.725 0.300 1.00 92.75 298 THR A O 1
ATOM 2336 N N . LYS A 1 299 ? 13.142 -14.889 0.511 1.00 92.75 299 LYS A N 1
ATOM 2337 C CA . LYS A 1 299 ? 14.031 -15.142 1.655 1.00 92.75 299 LYS A CA 1
ATOM 2338 C C . LYS A 1 299 ? 15.490 -14.817 1.339 1.00 92.75 299 LYS A C 1
ATOM 2340 O O . LYS A 1 299 ? 16.151 -14.172 2.144 1.00 92.75 299 LYS A O 1
ATOM 2345 N N . LEU A 1 300 ? 15.981 -15.254 0.184 1.00 95.75 300 LEU A N 1
ATOM 2346 C CA . LEU A 1 300 ? 17.350 -15.001 -0.250 1.00 95.75 300 LEU A CA 1
ATOM 2347 C C . LEU A 1 300 ? 17.647 -13.500 -0.332 1.00 95.75 300 LEU A C 1
ATOM 2349 O O . LEU A 1 300 ? 18.659 -13.054 0.207 1.00 95.75 300 LEU A O 1
ATOM 2353 N N . TYR A 1 301 ? 16.763 -12.711 -0.949 1.00 96.25 301 TYR A N 1
ATOM 2354 C CA . TYR A 1 301 ? 16.941 -11.259 -1.033 1.00 96.25 301 TYR A CA 1
ATOM 2355 C C . TYR A 1 301 ? 16.853 -10.592 0.342 1.00 96.25 301 TYR A C 1
ATOM 2357 O O . TYR A 1 301 ? 17.634 -9.690 0.637 1.00 96.25 301 TYR A O 1
ATOM 2365 N N . MET A 1 302 ? 15.967 -11.064 1.220 1.00 95.12 302 MET A N 1
ATOM 2366 C CA . MET A 1 302 ? 15.884 -10.591 2.606 1.00 95.12 302 MET A CA 1
ATOM 2367 C C . MET A 1 302 ? 17.176 -10.850 3.385 1.00 95.12 302 MET A C 1
ATOM 2369 O O . MET A 1 302 ? 17.703 -9.928 4.005 1.00 95.12 302 MET A O 1
ATOM 2373 N N . ASP A 1 303 ? 17.713 -12.070 3.313 1.00 96.50 303 ASP A N 1
ATOM 2374 C CA . ASP A 1 303 ? 18.934 -12.465 4.022 1.00 96.50 303 ASP A CA 1
ATOM 2375 C C . ASP A 1 303 ? 20.164 -11.690 3.506 1.00 96.50 303 ASP A C 1
ATOM 2377 O O . ASP A 1 303 ? 21.062 -11.369 4.283 1.00 96.50 303 ASP A O 1
ATOM 2381 N N . ARG A 1 304 ? 20.203 -11.355 2.207 1.00 97.44 304 ARG A N 1
ATOM 2382 C CA . ARG A 1 304 ? 21.312 -10.605 1.590 1.00 97.44 304 ARG A CA 1
ATOM 2383 C C . ARG A 1 304 ? 21.236 -9.096 1.811 1.00 97.44 304 ARG A C 1
ATOM 2385 O O . ARG A 1 304 ? 22.272 -8.447 1.905 1.00 97.44 304 ARG A O 1
ATOM 2392 N N . THR A 1 305 ? 20.032 -8.528 1.864 1.00 96.25 305 THR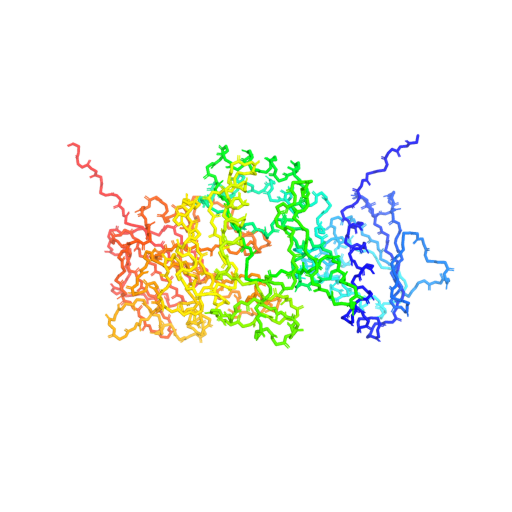 A N 1
ATOM 2393 C CA . THR A 1 305 ? 19.841 -7.065 1.859 1.00 96.25 305 THR A CA 1
ATOM 2394 C C . THR A 1 305 ? 19.443 -6.498 3.220 1.00 96.25 305 THR A C 1
ATOM 2396 O O . THR A 1 305 ? 19.593 -5.294 3.433 1.00 96.25 305 THR A O 1
ATOM 2399 N N . LEU A 1 306 ? 18.984 -7.342 4.153 1.00 95.81 306 LEU A N 1
ATOM 2400 C CA . LEU A 1 306 ? 18.655 -7.011 5.546 1.00 95.81 306 LEU A CA 1
ATOM 2401 C C . LEU A 1 306 ? 17.792 -5.738 5.692 1.00 95.81 306 LEU A C 1
ATOM 2403 O O . LEU A 1 306 ? 18.226 -4.773 6.329 1.00 95.81 306 LEU A O 1
ATOM 2407 N N . PRO A 1 307 ? 16.618 -5.648 5.042 1.00 94.81 307 PRO A N 1
ATOM 2408 C CA . PRO A 1 307 ? 15.742 -4.485 5.173 1.00 94.81 307 PRO A CA 1
ATOM 2409 C C . PRO A 1 307 ? 15.150 -4.383 6.582 1.00 94.81 307 PRO A C 1
ATOM 2411 O O . PRO A 1 307 ? 14.975 -5.387 7.270 1.00 94.81 307 PRO A O 1
ATOM 2414 N N . GLU A 1 308 ? 14.778 -3.175 6.995 1.00 92.00 308 GLU A N 1
ATOM 2415 C CA . GLU A 1 308 ? 14.114 -2.954 8.284 1.00 92.00 308 GLU A CA 1
ATOM 2416 C C . GLU A 1 308 ? 12.661 -3.434 8.289 1.00 92.00 308 GLU A C 1
ATOM 2418 O O . GLU A 1 308 ? 12.134 -3.859 9.317 1.00 92.00 308 GLU A O 1
ATOM 2423 N N . PHE A 1 309 ? 12.012 -3.362 7.129 1.00 93.81 309 PHE A N 1
ATOM 2424 C CA . PHE A 1 309 ? 10.656 -3.834 6.919 1.00 93.81 309 PHE A CA 1
ATOM 2425 C C . PHE A 1 309 ? 10.529 -4.434 5.523 1.00 93.81 309 PHE A C 1
ATOM 2427 O O . PHE A 1 309 ? 11.119 -3.933 4.565 1.00 93.81 309 PHE A O 1
ATOM 2434 N N . ALA A 1 310 ? 9.740 -5.495 5.398 1.00 94.00 310 ALA A N 1
ATOM 2435 C CA . ALA A 1 310 ? 9.363 -6.002 4.096 1.00 94.00 310 ALA A CA 1
ATOM 2436 C C . ALA A 1 310 ? 7.928 -6.506 4.081 1.00 94.00 310 ALA A C 1
ATOM 2438 O O . ALA A 1 310 ? 7.506 -7.233 4.988 1.00 94.00 310 ALA A O 1
ATOM 2439 N N . VAL A 1 311 ? 7.220 -6.149 3.017 1.00 93.19 311 VAL A N 1
ATOM 2440 C CA . VAL A 1 311 ? 5.893 -6.653 2.683 1.00 93.19 311 VAL A CA 1
ATOM 2441 C C . VAL A 1 311 ? 5.929 -7.227 1.279 1.00 93.19 311 VAL A C 1
ATOM 2443 O O . VAL A 1 311 ? 6.538 -6.655 0.383 1.00 93.19 311 VAL A O 1
ATOM 2446 N N . ALA A 1 312 ? 5.298 -8.369 1.077 1.00 89.50 312 ALA A N 1
ATOM 2447 C CA . ALA A 1 312 ? 5.146 -8.956 -0.239 1.00 89.50 312 ALA A CA 1
ATOM 2448 C C . ALA A 1 312 ? 3.682 -8.943 -0.655 1.00 89.50 312 ALA A C 1
ATOM 2450 O O . ALA A 1 312 ? 2.781 -9.231 0.142 1.00 89.50 312 ALA A O 1
ATOM 2451 N N . GLU A 1 313 ? 3.454 -8.660 -1.929 1.00 78.69 313 GLU A N 1
ATOM 2452 C CA . GLU A 1 313 ? 2.161 -8.874 -2.553 1.00 78.69 313 GLU A CA 1
ATOM 2453 C C . GLU A 1 313 ? 1.980 -10.358 -2.903 1.00 78.69 313 GLU A C 1
ATOM 2455 O O . GLU A 1 313 ? 1.941 -10.775 -4.057 1.00 78.69 313 GLU A O 1
ATOM 2460 N N . TYR A 1 314 ? 1.916 -11.184 -1.857 1.00 74.62 314 TYR A N 1
ATOM 2461 C CA . TYR A 1 314 ? 1.534 -12.583 -1.965 1.00 74.62 314 TYR A CA 1
ATOM 2462 C C . TYR A 1 314 ? 0.023 -12.703 -1.838 1.00 74.62 314 TYR A C 1
ATOM 2464 O O . TYR A 1 314 ? -0.552 -12.439 -0.785 1.00 74.62 314 TYR A O 1
ATOM 2472 N N . TRP A 1 315 ? -0.610 -13.219 -2.882 1.00 59.22 315 TRP A N 1
ATOM 2473 C CA . TRP A 1 315 ? -2.039 -13.523 -2.882 1.00 59.22 315 TRP A CA 1
ATOM 2474 C C . TRP A 1 315 ? -2.348 -14.893 -2.235 1.00 59.22 315 TRP A C 1
ATOM 2476 O O . TRP A 1 315 ? -3.446 -15.427 -2.383 1.00 59.22 315 TRP A O 1
ATOM 2486 N N . ARG A 1 316 ? -1.378 -15.489 -1.515 1.00 58.28 316 ARG A N 1
ATOM 2487 C CA . ARG A 1 316 ? -1.478 -16.791 -0.826 1.00 58.28 316 ARG A CA 1
ATOM 2488 C C . ARG A 1 316 ? -0.812 -16.747 0.559 1.00 58.28 316 ARG A C 1
ATOM 2490 O O . ARG A 1 316 ? 0.182 -16.055 0.760 1.00 58.28 316 ARG A O 1
ATOM 2497 N N . ILE A 1 317 ? -1.343 -17.515 1.515 1.00 53.25 317 ILE A N 1
ATOM 2498 C CA . ILE A 1 317 ? -0.805 -17.626 2.885 1.00 53.25 317 ILE A CA 1
ATOM 2499 C C . ILE A 1 317 ? 0.491 -18.458 2.869 1.00 53.25 317 ILE A C 1
ATOM 2501 O O . ILE A 1 317 ? 0.522 -19.522 2.256 1.00 53.25 317 ILE A O 1
ATOM 2505 N N . GLY A 1 318 ? 1.539 -18.009 3.575 1.00 57.50 318 GLY A N 1
ATOM 2506 C CA . GLY A 1 318 ? 2.793 -18.769 3.747 1.00 57.50 318 GLY A CA 1
ATOM 2507 C C . GLY A 1 318 ? 4.086 -18.050 3.339 1.00 57.50 318 GLY A C 1
ATOM 2508 O O . GLY A 1 318 ? 5.127 -18.696 3.228 1.00 57.50 318 GLY A O 1
ATOM 2509 N N . GLY A 1 319 ? 4.040 -16.733 3.112 1.00 62.84 319 GLY A N 1
ATOM 2510 C CA . GLY A 1 319 ? 5.216 -15.925 2.773 1.00 62.84 319 GLY A CA 1
ATOM 2511 C C . GLY A 1 319 ? 6.273 -15.849 3.887 1.00 62.84 319 GLY A C 1
ATOM 2512 O O . GLY A 1 319 ? 5.986 -16.028 5.072 1.00 62.84 319 GLY A O 1
ATOM 2513 N N . VAL A 1 320 ? 7.519 -15.563 3.492 1.00 78.00 320 VAL A N 1
ATOM 2514 C CA . VAL A 1 320 ? 8.681 -15.434 4.402 1.00 78.00 320 VAL A CA 1
ATOM 2515 C C . VAL A 1 320 ? 8.765 -14.044 5.054 1.00 78.00 320 VAL A C 1
ATOM 2517 O O . VAL A 1 320 ? 9.463 -13.849 6.046 1.00 78.00 320 VAL A O 1
ATOM 2520 N N . VAL A 1 321 ? 8.018 -13.082 4.516 1.00 85.00 321 VAL A N 1
ATOM 2521 C CA . VAL A 1 321 ? 7.897 -11.698 4.994 1.00 85.00 321 VAL A CA 1
ATOM 2522 C C . VAL A 1 321 ? 6.441 -11.392 5.350 1.00 85.00 321 VAL A C 1
ATOM 2524 O O . VAL A 1 321 ? 5.577 -12.258 5.204 1.00 85.00 321 VAL A O 1
ATOM 2527 N N . THR A 1 322 ? 6.153 -10.177 5.827 1.00 89.69 322 THR A N 1
ATOM 2528 C CA . THR A 1 322 ? 4.752 -9.749 5.976 1.00 89.69 322 THR A CA 1
ATOM 2529 C C . THR A 1 322 ? 4.058 -9.734 4.613 1.00 89.69 322 THR A C 1
ATOM 2531 O O . THR A 1 322 ? 4.712 -9.594 3.580 1.00 89.69 322 THR A O 1
ATOM 2534 N N . THR A 1 323 ? 2.743 -9.896 4.577 1.00 91.75 323 THR A N 1
ATOM 2535 C CA . THR A 1 323 ? 1.981 -9.948 3.325 1.00 91.75 323 THR A CA 1
ATOM 2536 C C . THR A 1 323 ? 0.759 -9.055 3.405 1.00 91.75 323 THR A C 1
ATOM 2538 O O . THR A 1 323 ? 0.141 -8.945 4.469 1.00 91.75 323 THR A O 1
ATOM 2541 N N . PHE A 1 324 ? 0.386 -8.447 2.279 1.00 92.06 324 PHE A N 1
ATOM 2542 C CA . PHE A 1 324 ? -0.877 -7.723 2.189 1.00 92.06 324 PHE A CA 1
ATOM 2543 C C . PHE A 1 324 ? -2.048 -8.662 2.494 1.00 92.06 324 PHE A C 1
ATOM 2545 O O . PHE A 1 324 ? -2.200 -9.718 1.882 1.00 92.06 324 PHE A O 1
ATOM 2552 N N . ASP A 1 325 ? -2.873 -8.289 3.469 1.00 92.94 325 ASP A N 1
ATOM 2553 C CA . ASP A 1 325 ? -3.999 -9.094 3.928 1.00 92.94 325 ASP A CA 1
ATOM 2554 C C . ASP A 1 325 ? -5.205 -8.917 3.001 1.00 92.94 325 ASP A C 1
ATOM 2556 O O . ASP A 1 325 ? -6.213 -8.288 3.333 1.00 92.94 325 ASP A O 1
ATOM 2560 N N . MET A 1 326 ? -5.074 -9.499 1.809 1.00 89.62 326 MET A N 1
ATOM 2561 C CA . MET A 1 326 ? -6.116 -9.536 0.786 1.00 89.62 326 MET A CA 1
ATOM 2562 C C . MET A 1 326 ? -7.408 -10.161 1.323 1.00 89.62 326 MET A C 1
ATOM 2564 O O . MET A 1 326 ? -8.500 -9.738 0.955 1.00 89.62 326 MET A O 1
ATOM 2568 N N . THR A 1 327 ? -7.303 -11.138 2.229 1.00 92.19 327 THR A N 1
ATOM 2569 C CA . THR A 1 327 ? -8.482 -11.809 2.794 1.00 92.19 327 THR A CA 1
ATOM 2570 C C . THR A 1 327 ? -9.313 -10.831 3.618 1.00 92.19 327 THR A C 1
ATOM 2572 O O . THR A 1 327 ? -10.516 -10.713 3.393 1.00 92.19 327 THR A O 1
ATOM 2575 N N . THR A 1 328 ? -8.674 -10.074 4.516 1.00 94.50 328 THR A N 1
ATOM 2576 C CA . THR A 1 328 ? -9.355 -9.017 5.277 1.00 94.50 328 THR A CA 1
ATOM 2577 C C . THR A 1 328 ? -9.935 -7.949 4.351 1.00 94.50 328 THR A C 1
ATOM 2579 O O . THR A 1 328 ? -11.082 -7.553 4.547 1.00 94.50 328 THR A O 1
ATOM 2582 N N . LYS A 1 329 ? -9.199 -7.530 3.309 1.00 92.12 329 LYS A N 1
ATOM 2583 C CA . LYS A 1 329 ? -9.692 -6.574 2.302 1.00 92.12 329 LYS A CA 1
ATOM 2584 C C . LYS A 1 329 ? -10.996 -7.054 1.661 1.00 92.12 329 LYS A C 1
ATOM 2586 O O . LYS A 1 329 ? -11.994 -6.342 1.706 1.00 92.12 329 LYS A O 1
ATOM 2591 N N . TYR A 1 330 ? -11.009 -8.257 1.083 1.00 90.38 330 TYR A N 1
ATOM 2592 C CA . TYR A 1 330 ? -12.176 -8.749 0.340 1.00 90.38 330 TYR A CA 1
ATOM 2593 C C . TYR A 1 330 ? -13.367 -9.053 1.253 1.00 90.38 330 TYR A C 1
ATOM 2595 O O . TYR A 1 330 ? -14.512 -8.862 0.850 1.00 90.38 330 TYR A O 1
ATOM 2603 N N . ILE A 1 331 ? -13.125 -9.484 2.494 1.00 92.88 331 ILE A N 1
ATOM 2604 C CA . ILE A 1 331 ? -14.206 -9.647 3.471 1.00 92.88 331 ILE A CA 1
ATOM 2605 C C . ILE A 1 331 ? -14.780 -8.287 3.873 1.00 92.88 331 ILE A C 1
ATOM 2607 O O . ILE A 1 331 ? -15.999 -8.155 3.947 1.00 92.88 331 ILE A O 1
ATOM 2611 N N . MET A 1 332 ? -13.933 -7.275 4.092 1.00 91.44 332 MET A N 1
ATOM 2612 C CA . MET A 1 332 ? -14.374 -5.915 4.408 1.00 91.44 332 MET A CA 1
ATOM 2613 C C . MET A 1 332 ? -15.223 -5.314 3.282 1.00 91.44 332 MET A C 1
ATOM 2615 O O . MET A 1 332 ? -16.246 -4.708 3.586 1.00 91.44 332 MET A O 1
ATOM 2619 N N . ASP A 1 333 ? -14.849 -5.522 2.012 1.00 87.44 333 ASP A N 1
ATOM 2620 C CA . ASP A 1 333 ? -15.608 -5.032 0.847 1.00 87.44 333 ASP A CA 1
ATOM 2621 C C . ASP A 1 333 ? -17.087 -5.457 0.896 1.00 87.44 333 ASP A C 1
ATOM 2623 O O . ASP A 1 333 ? -17.959 -4.663 0.560 1.00 87.44 333 ASP A O 1
ATOM 2627 N N . VAL A 1 334 ? -17.371 -6.683 1.349 1.00 88.88 334 VAL A N 1
ATOM 2628 C CA . VAL A 1 334 ? -18.742 -7.216 1.449 1.00 88.88 334 VAL A CA 1
ATOM 2629 C C . VAL A 1 334 ? -19.373 -6.908 2.809 1.00 88.88 334 VAL A C 1
ATOM 2631 O O . VAL A 1 334 ? -20.559 -6.604 2.902 1.00 88.88 334 VAL A O 1
ATOM 2634 N N . ALA A 1 335 ? -18.595 -6.962 3.892 1.00 90.62 335 ALA A N 1
ATOM 2635 C CA . ALA A 1 335 ? -19.108 -6.784 5.249 1.00 90.62 335 ALA A CA 1
ATOM 2636 C C . ALA A 1 335 ? -19.761 -5.406 5.457 1.00 90.62 335 ALA A C 1
ATOM 2638 O O . ALA A 1 335 ? -20.770 -5.300 6.153 1.00 90.62 335 ALA A O 1
ATOM 2639 N N . VAL A 1 336 ? -19.224 -4.359 4.822 1.00 84.94 336 VAL A N 1
ATOM 2640 C CA . VAL A 1 336 ? -19.767 -2.990 4.899 1.00 84.94 336 VAL A CA 1
ATOM 2641 C C . VAL A 1 336 ? -21.087 -2.799 4.145 1.00 84.94 336 VAL A C 1
ATOM 2643 O O . VAL A 1 336 ? -21.668 -1.721 4.218 1.00 84.94 336 VAL A O 1
ATOM 2646 N N . GLU A 1 337 ? -21.601 -3.824 3.463 1.00 85.31 337 GLU A N 1
ATOM 2647 C CA . GLU A 1 337 ? -22.924 -3.819 2.825 1.00 85.31 337 GLU A CA 1
ATOM 2648 C C . GLU A 1 337 ? -24.030 -4.371 3.751 1.00 85.31 337 GLU A C 1
ATOM 2650 O O . GLU A 1 337 ? -25.067 -4.846 3.294 1.00 85.31 337 GLU A O 1
ATOM 2655 N N . GLY A 1 338 ? -23.830 -4.292 5.074 1.00 85.94 338 GLY A N 1
ATOM 2656 C CA . GLY A 1 338 ? -24.774 -4.794 6.084 1.00 85.94 338 GLY A CA 1
ATOM 2657 C C . GLY A 1 338 ? -24.548 -6.257 6.482 1.00 85.94 338 GLY A C 1
ATOM 2658 O O . GLY A 1 338 ? -25.428 -6.895 7.061 1.00 85.94 338 GLY A O 1
ATOM 2659 N N . GLU A 1 339 ? -23.365 -6.800 6.189 1.00 92.56 339 GLU A N 1
ATOM 2660 C CA . GLU A 1 339 ? -22.975 -8.180 6.496 1.00 92.56 339 GLU A CA 1
ATOM 2661 C C . GLU A 1 339 ? -21.811 -8.235 7.501 1.00 92.56 339 GLU A C 1
ATOM 2663 O O . GLU A 1 339 ? -20.916 -9.075 7.408 1.00 92.56 339 GLU A O 1
ATOM 2668 N N . LEU A 1 340 ? -21.809 -7.340 8.494 1.00 93.94 340 LEU A N 1
ATOM 2669 C CA . LEU A 1 340 ? -20.707 -7.196 9.456 1.00 93.94 340 LEU A CA 1
ATOM 2670 C C . LEU A 1 340 ? -20.484 -8.420 10.357 1.00 93.94 340 LEU A C 1
ATOM 2672 O O . LEU A 1 340 ? -19.398 -8.585 10.913 1.00 93.94 340 LEU A O 1
ATOM 2676 N N . TRP A 1 341 ? -21.447 -9.342 10.421 1.00 95.38 341 TRP A N 1
ATOM 2677 C CA . TRP A 1 341 ? -21.275 -10.667 11.021 1.00 95.38 341 TRP A CA 1
ATOM 2678 C C . TRP A 1 341 ? -20.116 -11.453 10.389 1.00 95.38 341 TRP A C 1
ATOM 2680 O O . TRP A 1 341 ? -19.524 -12.298 11.058 1.00 95.38 341 TRP A O 1
ATOM 2690 N N . ARG A 1 342 ? -19.730 -11.137 9.141 1.00 96.94 342 ARG A N 1
ATOM 2691 C CA . ARG A 1 342 ? -18.555 -11.712 8.469 1.00 96.94 342 ARG A CA 1
ATOM 2692 C C . ARG A 1 342 ? -17.233 -11.348 9.128 1.00 96.94 342 ARG A C 1
ATOM 2694 O O . ARG A 1 342 ? -16.275 -12.088 8.953 1.00 96.94 342 ARG A O 1
ATOM 2701 N N . LEU A 1 343 ? -17.168 -10.256 9.895 1.00 97.12 343 LEU A N 1
ATOM 2702 C CA . LEU A 1 343 ? -15.958 -9.808 10.597 1.00 97.12 343 LEU A CA 1
ATOM 2703 C C . LEU A 1 343 ? -15.636 -10.637 11.854 1.00 97.12 343 LEU A C 1
ATOM 2705 O O . LEU A 1 343 ? -14.774 -10.250 12.644 1.00 97.12 343 LEU A O 1
ATOM 2709 N N . LYS A 1 344 ? -16.285 -11.793 12.025 1.00 97.94 344 LYS A N 1
ATOM 2710 C CA . LYS A 1 344 ? -15.981 -12.792 13.047 1.00 97.94 344 LYS A CA 1
ATOM 2711 C C . LYS A 1 344 ? -15.962 -14.183 12.417 1.00 97.94 344 LYS A C 1
ATOM 2713 O O . LYS A 1 344 ? -16.959 -14.622 11.851 1.00 97.94 344 LYS A O 1
ATOM 2718 N N . ASP A 1 345 ? -14.838 -14.878 12.537 1.00 96.62 345 ASP A N 1
ATOM 2719 C CA . ASP A 1 345 ? -14.701 -16.260 12.090 1.00 96.62 345 ASP A CA 1
ATOM 2720 C C . ASP A 1 345 ? -15.356 -17.258 13.069 1.00 96.62 345 ASP A C 1
ATOM 2722 O O . ASP A 1 345 ? -15.858 -16.901 14.141 1.00 96.62 345 ASP A O 1
ATOM 2726 N N . SER A 1 346 ? -15.335 -18.547 12.718 1.00 96.06 346 SER A N 1
ATOM 2727 C CA . SER A 1 346 ? -15.899 -19.616 13.553 1.00 96.06 346 SER A CA 1
ATOM 2728 C C . SER A 1 346 ? -15.188 -19.807 14.900 1.00 96.06 346 SER A C 1
ATOM 2730 O O . SER A 1 346 ? -15.744 -20.448 15.788 1.00 96.06 346 SER A O 1
ATOM 2732 N N . ASN A 1 347 ? -13.978 -19.267 15.062 1.00 96.06 347 ASN A N 1
ATOM 2733 C CA . ASN A 1 347 ? -13.197 -19.307 16.298 1.00 96.06 347 ASN A CA 1
ATOM 2734 C C . ASN A 1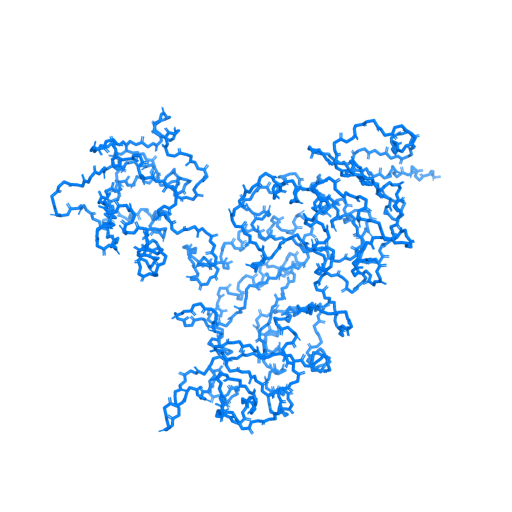 347 ? -13.366 -18.028 17.138 1.00 96.06 347 ASN A C 1
ATOM 2736 O O . ASN A 1 347 ? -12.699 -17.867 18.162 1.00 96.06 347 ASN A O 1
ATOM 2740 N N . GLY A 1 348 ? -14.235 -17.102 16.717 1.00 96.44 348 GLY A N 1
ATOM 2741 C CA . GLY A 1 348 ? -14.446 -15.822 17.388 1.00 96.44 348 GLY A CA 1
ATOM 2742 C C . GLY A 1 348 ? -13.317 -14.809 17.167 1.00 96.44 348 GLY A C 1
ATOM 2743 O O . GLY A 1 348 ? -13.195 -13.860 17.944 1.00 96.44 348 GLY A O 1
ATOM 2744 N N . LYS A 1 349 ? -12.477 -15.005 16.148 1.00 97.25 349 LYS A N 1
ATOM 2745 C CA . LYS A 1 349 ? -11.375 -14.113 15.770 1.00 97.25 349 LYS A CA 1
ATOM 2746 C C . LYS A 1 349 ? -11.751 -13.256 14.558 1.00 97.25 349 LYS A C 1
ATOM 2748 O O . LYS A 1 349 ? -12.664 -13.614 13.814 1.00 97.25 349 LYS A O 1
ATOM 2753 N N . PRO A 1 350 ? -11.063 -12.121 14.342 1.00 97.44 350 PRO A N 1
ATOM 2754 C CA . PRO A 1 350 ? -11.103 -11.428 13.060 1.00 97.44 350 PRO A CA 1
ATOM 2755 C C . PRO A 1 350 ? -10.832 -12.407 11.908 1.00 97.44 350 PRO A C 1
ATOM 2757 O O . PRO A 1 350 ? -9.913 -13.213 12.029 1.00 97.44 350 PRO A O 1
ATOM 2760 N N . PRO A 1 351 ? -11.588 -12.388 10.805 1.00 95.56 351 PRO A N 1
ATOM 2761 C CA . PRO A 1 351 ? -11.270 -13.222 9.656 1.00 95.56 351 PRO A CA 1
ATOM 2762 C C . PRO A 1 351 ? -10.045 -12.663 8.915 1.00 95.56 351 PRO A C 1
ATOM 2764 O O . PRO A 1 351 ? -9.706 -11.492 9.052 1.00 95.56 351 PRO A O 1
ATOM 2767 N N . GLY A 1 352 ? -9.410 -13.487 8.082 1.00 93.62 352 GLY A N 1
ATOM 2768 C CA . GLY A 1 352 ? -8.228 -13.091 7.311 1.00 93.62 352 GLY A CA 1
ATOM 2769 C C . GLY A 1 352 ? -6.909 -13.296 8.049 1.00 93.62 352 GLY A C 1
ATOM 2770 O O . GLY A 1 352 ? -6.857 -13.912 9.117 1.00 93.62 352 GLY A O 1
ATOM 2771 N N . LEU A 1 353 ? -5.808 -12.827 7.457 1.00 93.25 353 LEU A N 1
ATOM 2772 C CA . LEU A 1 353 ? -4.474 -13.064 8.016 1.00 93.25 353 LEU A CA 1
ATOM 2773 C C . LEU A 1 353 ? -4.298 -12.369 9.372 1.00 93.25 353 LEU A C 1
ATOM 2775 O O . LEU A 1 353 ? -3.627 -12.908 10.250 1.00 93.25 353 LEU A O 1
ATOM 2779 N N . ILE A 1 354 ? -4.965 -11.231 9.568 1.00 95.31 354 ILE A N 1
ATOM 2780 C CA . ILE A 1 354 ? -5.039 -10.499 10.836 1.00 95.31 354 ILE A CA 1
ATOM 2781 C C . ILE A 1 354 ? -5.578 -11.356 12.002 1.00 95.31 354 ILE A C 1
ATOM 2783 O O . ILE A 1 354 ? -5.231 -11.109 13.151 1.00 95.31 354 ILE A O 1
ATOM 2787 N N . GLY A 1 355 ? -6.394 -12.383 11.742 1.00 94.94 355 GLY A N 1
ATOM 2788 C CA . GLY A 1 355 ? -6.865 -13.321 12.769 1.00 94.94 355 GLY A CA 1
ATOM 2789 C C . GLY A 1 355 ? -5.937 -14.499 13.039 1.00 94.94 355 GLY A C 1
ATOM 2790 O O . GLY A 1 355 ? -5.973 -15.078 14.123 1.00 94.94 355 GLY A O 1
ATOM 2791 N N . ILE A 1 356 ? -5.119 -14.862 12.047 1.00 92.75 356 ILE A N 1
ATOM 2792 C CA . ILE A 1 356 ? -4.293 -16.078 12.045 1.00 92.75 356 ILE A CA 1
ATOM 2793 C C . ILE A 1 356 ? -2.867 -15.772 12.511 1.00 92.75 356 ILE A C 1
ATOM 2795 O O . ILE A 1 356 ? -2.322 -16.470 13.364 1.00 92.75 356 ILE A O 1
ATOM 2799 N N . LYS A 1 357 ? -2.249 -14.746 11.920 1.00 92.50 357 LYS A N 1
ATOM 2800 C CA . LYS A 1 357 ? -0.866 -14.327 12.162 1.00 92.50 357 LYS A CA 1
ATOM 2801 C C . LYS A 1 357 ? -0.767 -12.805 12.001 1.00 92.50 357 LYS A C 1
ATOM 2803 O O . LYS A 1 357 ? -0.234 -12.329 10.992 1.00 92.50 357 LYS A O 1
ATOM 2808 N N . PRO A 1 358 ? -1.311 -12.029 12.953 1.00 94.44 358 PRO A N 1
ATOM 2809 C CA . PRO A 1 358 ? -1.447 -10.585 12.806 1.00 94.44 358 PRO A CA 1
ATOM 2810 C C . PRO A 1 358 ? -0.104 -9.877 12.605 1.00 94.44 358 PRO A C 1
ATOM 2812 O O . PRO A 1 358 ? -0.019 -8.952 11.809 1.00 94.44 358 PRO A O 1
ATOM 2815 N N . GLU A 1 359 ? 0.989 -10.356 13.200 1.00 93.25 359 GLU A N 1
ATOM 2816 C CA . GLU A 1 359 ? 2.327 -9.798 12.985 1.00 93.25 359 GLU A CA 1
ATOM 2817 C C . GLU A 1 359 ? 2.844 -9.936 11.544 1.00 93.25 359 GLU A C 1
ATOM 2819 O O . GLU A 1 359 ? 3.773 -9.230 11.157 1.00 93.25 359 GLU A O 1
ATOM 2824 N N . GLY A 1 360 ? 2.254 -10.844 10.760 1.00 92.25 360 GLY A N 1
ATOM 2825 C CA . GLY A 1 360 ? 2.524 -11.030 9.338 1.00 92.25 360 GLY A CA 1
ATOM 2826 C C . GLY A 1 360 ? 1.542 -10.302 8.417 1.00 92.25 360 GLY A C 1
ATOM 2827 O O . GLY A 1 360 ? 1.735 -10.350 7.207 1.00 92.25 360 GLY A O 1
ATOM 2828 N N . ALA A 1 361 ? 0.507 -9.650 8.953 1.00 94.25 361 ALA A N 1
ATOM 2829 C CA . ALA A 1 361 ? -0.573 -9.052 8.175 1.00 94.25 361 ALA A CA 1
ATOM 2830 C C . ALA A 1 361 ? -0.351 -7.553 7.944 1.00 94.25 361 ALA A C 1
ATOM 2832 O O . ALA A 1 361 ? -0.294 -6.769 8.895 1.00 94.25 361 ALA A O 1
ATOM 2833 N N . VAL A 1 362 ? -0.297 -7.141 6.676 1.00 96.12 362 VAL A N 1
ATOM 2834 C CA . VAL A 1 362 ? -0.398 -5.732 6.278 1.00 96.12 362 VAL A CA 1
ATOM 2835 C C . VAL A 1 362 ? -1.817 -5.467 5.792 1.00 96.12 362 VAL A C 1
ATOM 2837 O O . VAL A 1 362 ? -2.186 -5.847 4.683 1.00 96.12 362 VAL A O 1
ATOM 2840 N N . THR A 1 363 ? -2.646 -4.865 6.637 1.00 96.56 363 THR A N 1
ATOM 2841 C CA . THR A 1 363 ? -4.059 -4.602 6.333 1.00 96.56 363 THR A CA 1
ATOM 2842 C C . THR A 1 363 ? -4.204 -3.308 5.548 1.00 96.56 363 THR A C 1
ATOM 2844 O O . THR A 1 363 ? -3.446 -2.367 5.750 1.00 96.56 363 THR A O 1
ATOM 2847 N N . PHE A 1 364 ? -5.164 -3.235 4.635 1.00 94.62 364 PHE A N 1
ATOM 2848 C CA . PHE A 1 364 ? -5.369 -2.059 3.791 1.00 94.62 364 PHE A CA 1
ATOM 2849 C C . PHE A 1 364 ? -6.821 -2.005 3.310 1.00 94.62 364 PHE A C 1
ATOM 2851 O O . PHE A 1 364 ? -7.546 -2.994 3.418 1.00 94.62 364 PHE A O 1
ATOM 2858 N N . ILE A 1 365 ? -7.246 -0.839 2.821 1.00 90.62 365 ILE A N 1
ATOM 2859 C CA . ILE A 1 365 ? -8.600 -0.632 2.282 1.00 90.62 365 ILE A CA 1
ATOM 2860 C C . ILE A 1 365 ? -8.593 -0.703 0.761 1.00 90.62 365 ILE A C 1
ATOM 2862 O O . ILE A 1 365 ? -9.379 -1.447 0.182 1.00 90.62 365 ILE A O 1
ATOM 2866 N N . ASP A 1 366 ? -7.681 0.045 0.143 1.00 85.62 366 ASP A N 1
ATOM 2867 C CA . ASP A 1 366 ? -7.410 0.026 -1.289 1.00 85.62 366 ASP A CA 1
ATOM 2868 C C . ASP A 1 366 ? -5.919 0.289 -1.537 1.00 85.62 366 ASP A C 1
ATOM 2870 O O . ASP A 1 366 ? -5.203 0.772 -0.652 1.00 85.62 366 ASP A O 1
ATOM 2874 N N . ASN A 1 367 ? -5.450 -0.064 -2.728 1.00 82.38 367 ASN A N 1
ATOM 2875 C CA . ASN A 1 367 ? -4.135 0.284 -3.257 1.00 82.38 367 ASN A CA 1
ATOM 2876 C C . ASN A 1 367 ? -4.286 0.748 -4.718 1.00 82.38 367 ASN A C 1
ATOM 2878 O O . ASN A 1 367 ? -5.403 0.851 -5.213 1.00 82.38 367 ASN A O 1
ATOM 2882 N N . HIS A 1 368 ? -3.180 1.018 -5.410 1.00 73.81 368 HIS A N 1
ATOM 2883 C CA . HIS A 1 368 ? -3.220 1.514 -6.789 1.00 73.81 368 HIS A CA 1
ATOM 2884 C C . HIS A 1 368 ? -3.876 0.543 -7.797 1.00 73.81 368 HIS A C 1
ATOM 2886 O O . HIS A 1 368 ? -4.393 1.013 -8.802 1.00 73.81 368 HIS A O 1
ATOM 2892 N N . GLU A 1 369 ? -3.928 -0.760 -7.496 1.00 69.69 369 GLU A N 1
ATOM 2893 C CA . GLU A 1 369 ? -4.558 -1.801 -8.326 1.00 69.69 369 GLU A CA 1
ATOM 2894 C C . GLU A 1 369 ? -6.055 -1.977 -8.028 1.00 69.69 369 GLU A C 1
ATOM 2896 O O . GLU A 1 369 ? -6.890 -2.076 -8.924 1.00 69.69 369 GLU A O 1
ATOM 2901 N N . THR A 1 370 ? -6.430 -2.034 -6.745 1.00 73.00 370 THR A N 1
ATOM 2902 C CA . THR A 1 370 ? -7.822 -2.296 -6.337 1.00 73.00 370 THR A CA 1
ATOM 2903 C C . THR A 1 370 ? -8.678 -1.038 -6.321 1.00 73.00 370 THR A C 1
ATOM 2905 O O . THR A 1 370 ? -9.905 -1.125 -6.210 1.00 73.00 370 THR A O 1
ATOM 2908 N N . TRP A 1 371 ? -8.037 0.128 -6.374 1.00 65.00 371 TRP A N 1
ATOM 2909 C CA . TRP A 1 371 ? -8.699 1.414 -6.373 1.00 65.00 371 TRP A CA 1
ATOM 2910 C C . TRP A 1 371 ? -9.536 1.611 -7.638 1.00 65.00 371 TRP A C 1
ATOM 2912 O O . TRP A 1 371 ? -9.037 1.579 -8.758 1.00 65.00 371 TRP A O 1
ATOM 2922 N N . SER A 1 372 ? -10.825 1.896 -7.452 1.00 52.81 372 SER A N 1
ATOM 2923 C CA . SER A 1 372 ? -11.728 2.294 -8.529 1.00 52.81 372 SER A CA 1
ATOM 2924 C C . SER A 1 372 ? -12.272 3.687 -8.242 1.00 52.81 372 SER A C 1
ATOM 2926 O O . SER A 1 372 ? -12.932 3.916 -7.232 1.00 52.81 372 SER A O 1
ATOM 2928 N N . GLN A 1 373 ? -12.086 4.607 -9.187 1.00 46.50 373 GLN A N 1
ATOM 2929 C CA . GLN A 1 373 ? -12.618 5.971 -9.106 1.00 46.50 373 GLN A CA 1
ATOM 2930 C C . GLN A 1 373 ? -14.143 6.075 -9.245 1.00 46.50 373 GLN A C 1
ATOM 2932 O O . GLN A 1 373 ? -14.696 7.176 -9.169 1.00 46.50 373 GLN A O 1
ATOM 2937 N N . ASN A 1 374 ? -14.852 4.965 -9.474 1.00 44.56 374 ASN A N 1
ATOM 2938 C CA . ASN A 1 374 ? -16.303 4.946 -9.320 1.00 44.56 374 ASN A CA 1
ATOM 2939 C C . ASN A 1 374 ? -16.641 5.057 -7.826 1.00 44.56 374 ASN A C 1
ATOM 2941 O O . ASN A 1 374 ? -16.889 4.059 -7.155 1.00 44.56 374 ASN A O 1
ATOM 2945 N N . CYS A 1 375 ? -16.657 6.290 -7.312 1.00 50.06 375 CYS A N 1
ATOM 2946 C CA . CYS A 1 375 ? -17.051 6.624 -5.947 1.00 50.06 375 CYS A CA 1
ATOM 2947 C C . CYS A 1 375 ? -18.564 6.421 -5.768 1.00 50.06 375 CYS A C 1
ATOM 2949 O O . CYS A 1 375 ? -19.343 7.376 -5.752 1.00 50.06 375 CYS A O 1
ATOM 2951 N N . CYS A 1 376 ? -19.007 5.171 -5.671 1.00 52.31 376 CYS A N 1
ATOM 2952 C CA . CYS A 1 376 ? -20.350 4.860 -5.204 1.00 52.31 376 CYS A CA 1
ATOM 2953 C C . CYS A 1 376 ? -20.457 5.113 -3.688 1.00 52.31 376 CYS A C 1
ATOM 2955 O O . CYS A 1 376 ? -19.463 5.157 -2.962 1.00 52.31 376 CYS A O 1
ATOM 2957 N N . LEU A 1 377 ? -21.684 5.290 -3.191 1.00 55.56 377 LEU A N 1
ATOM 2958 C CA . LEU A 1 377 ? -21.934 5.526 -1.766 1.00 55.56 377 LEU A CA 1
ATOM 2959 C C . LEU A 1 377 ? -21.371 4.397 -0.881 1.00 55.56 377 LEU A C 1
ATOM 2961 O O . LEU A 1 377 ? -20.803 4.685 0.171 1.00 55.56 377 LEU A O 1
ATOM 2965 N N . SER A 1 378 ? -21.470 3.137 -1.324 1.00 60.97 378 SER A N 1
ATOM 2966 C CA . SER A 1 378 ? -20.918 1.983 -0.598 1.00 60.97 378 SER A CA 1
ATOM 2967 C C . SER A 1 378 ? -19.403 2.078 -0.434 1.00 60.97 378 SER A C 1
ATOM 2969 O O . SER A 1 378 ? -18.870 1.751 0.621 1.00 60.97 378 SER A O 1
ATOM 2971 N N . HIS A 1 379 ? -18.710 2.628 -1.426 1.00 66.88 379 HIS A N 1
ATOM 2972 C CA . HIS A 1 379 ? -17.274 2.822 -1.369 1.00 66.88 379 HIS A CA 1
ATOM 2973 C C . HIS A 1 379 ? -16.866 3.907 -0.341 1.00 66.88 379 HIS A C 1
ATOM 2975 O O . HIS A 1 379 ? -15.921 3.718 0.423 1.00 66.88 379 HIS A O 1
ATOM 2981 N N . LEU A 1 380 ? -17.610 5.014 -0.224 1.00 70.81 380 LEU A N 1
ATOM 2982 C CA . LEU A 1 380 ? -17.360 6.022 0.826 1.00 70.81 380 LEU A CA 1
ATOM 2983 C C . LEU A 1 380 ? -17.555 5.450 2.240 1.00 70.81 380 LEU A C 1
ATOM 2985 O O . LEU A 1 380 ? -16.769 5.733 3.149 1.00 70.81 380 LEU A O 1
ATOM 2989 N N . ILE A 1 381 ? -18.596 4.633 2.412 1.00 70.12 381 ILE A N 1
ATOM 2990 C CA . ILE A 1 381 ? -18.881 3.915 3.658 1.00 70.12 381 ILE A CA 1
ATOM 2991 C C . ILE A 1 381 ? -17.736 2.940 3.966 1.00 70.12 381 ILE A C 1
ATOM 2993 O O . ILE A 1 381 ? -17.193 2.966 5.072 1.00 70.12 381 ILE A O 1
ATOM 2997 N N . LYS A 1 382 ? -17.287 2.164 2.970 1.00 77.94 382 LYS A N 1
ATOM 2998 C CA . LYS A 1 382 ? -16.136 1.258 3.078 1.00 77.94 382 LYS A CA 1
ATOM 2999 C C . LYS A 1 382 ? -14.901 1.957 3.623 1.00 77.94 382 LYS A C 1
ATOM 3001 O O . LYS A 1 382 ? -14.316 1.494 4.597 1.00 77.94 382 LYS A O 1
ATOM 3006 N N . VAL A 1 383 ? -14.509 3.078 3.020 1.00 82.25 383 VAL A N 1
ATOM 3007 C CA . VAL A 1 383 ? -13.293 3.805 3.403 1.00 82.25 383 VAL A CA 1
ATOM 3008 C C . VAL A 1 383 ? -13.362 4.267 4.853 1.00 82.25 383 VAL A C 1
ATOM 3010 O O . VAL A 1 383 ? -12.423 4.067 5.626 1.00 82.25 383 VAL A O 1
ATOM 3013 N N . ARG A 1 384 ? -14.498 4.833 5.260 1.00 83.25 384 ARG A N 1
ATOM 3014 C CA . ARG A 1 384 ? -14.686 5.329 6.624 1.00 83.25 384 ARG A CA 1
ATOM 3015 C C . ARG A 1 384 ? -14.637 4.209 7.664 1.00 83.25 384 ARG A C 1
ATOM 3017 O O . ARG A 1 384 ? -13.886 4.310 8.637 1.00 83.25 384 ARG A O 1
ATOM 3024 N N . LEU A 1 385 ? -15.435 3.162 7.470 1.00 88.06 385 LEU A N 1
ATOM 3025 C CA . LEU A 1 385 ? -15.558 2.061 8.428 1.00 88.06 385 LEU A CA 1
ATOM 3026 C C . LEU A 1 385 ? -14.311 1.180 8.431 1.00 88.06 385 LEU A C 1
ATOM 3028 O O . LEU A 1 385 ? -13.811 0.800 9.490 1.00 88.06 385 LEU A O 1
ATOM 3032 N N . GLY A 1 386 ? -13.758 0.939 7.248 1.00 91.62 386 GLY A N 1
ATOM 3033 C CA . GLY A 1 386 ? -12.520 0.210 7.051 1.00 91.62 386 GLY A CA 1
ATOM 3034 C C . GLY A 1 386 ? -11.357 0.848 7.805 1.00 91.62 386 GLY A C 1
ATOM 3035 O O . GLY A 1 386 ? -10.650 0.146 8.524 1.00 91.62 386 GLY A O 1
ATOM 3036 N N . TYR A 1 387 ? -11.179 2.173 7.741 1.00 91.25 387 TYR A N 1
ATOM 3037 C CA . TYR A 1 387 ? -10.125 2.827 8.524 1.00 91.25 387 TYR A CA 1
ATOM 3038 C C . TYR A 1 387 ? -10.379 2.812 10.030 1.00 91.25 387 TYR A C 1
ATOM 3040 O O . TYR A 1 387 ? -9.419 2.704 10.793 1.00 91.25 387 TYR A O 1
ATOM 3048 N N . ALA A 1 388 ? -11.635 2.878 10.487 1.00 92.19 388 ALA A N 1
ATOM 3049 C CA . ALA A 1 388 ? -11.936 2.656 11.901 1.00 92.19 388 ALA A CA 1
ATOM 3050 C C . ALA A 1 388 ? -11.504 1.245 12.341 1.00 92.19 388 ALA A C 1
ATOM 3052 O O . ALA A 1 388 ? -10.944 1.091 13.426 1.00 92.19 388 ALA A O 1
ATOM 3053 N N . TYR A 1 389 ? -11.690 0.244 11.478 1.00 95.88 389 TYR A N 1
ATOM 3054 C CA . TYR A 1 389 ? -11.274 -1.136 11.704 1.00 95.88 389 TYR A CA 1
ATOM 3055 C C . TYR A 1 389 ? -9.744 -1.301 11.679 1.00 95.88 389 TYR A C 1
ATOM 3057 O O . TYR A 1 389 ? -9.140 -1.565 12.719 1.00 95.88 389 TYR A O 1
ATOM 3065 N N . ILE A 1 390 ? -9.082 -1.090 10.534 1.00 96.56 390 ILE A N 1
ATOM 3066 C CA . ILE A 1 390 ? -7.661 -1.450 10.366 1.00 96.56 390 ILE A CA 1
ATOM 3067 C C . ILE A 1 390 ? -6.723 -0.616 11.249 1.00 96.56 390 ILE A C 1
ATOM 3069 O O . ILE A 1 390 ? -5.676 -1.102 11.665 1.00 96.56 390 ILE A O 1
ATOM 3073 N N . LEU A 1 391 ? -7.094 0.624 11.593 1.00 95.25 391 LEU A N 1
ATOM 3074 C CA . LEU A 1 391 ? -6.259 1.474 12.448 1.00 95.25 391 LEU A CA 1
ATOM 3075 C C . LEU A 1 391 ? -6.390 1.144 13.934 1.00 95.25 391 LEU A C 1
ATOM 3077 O O . LEU A 1 391 ? -5.506 1.508 14.707 1.00 95.25 391 LEU A O 1
ATOM 3081 N N . THR A 1 392 ? -7.438 0.436 14.349 1.00 96.31 392 THR A N 1
ATOM 3082 C CA . THR A 1 392 ? -7.620 0.017 15.748 1.00 96.31 392 THR A CA 1
ATOM 3083 C C . THR A 1 392 ? -7.241 -1.442 15.980 1.00 96.31 392 THR A C 1
ATOM 3085 O O . THR A 1 392 ? -6.877 -1.785 17.095 1.00 96.31 392 THR A O 1
ATOM 3088 N N . HIS A 1 393 ? -7.271 -2.285 14.946 1.00 97.88 393 HIS A N 1
ATOM 3089 C CA . HIS A 1 393 ? -7.017 -3.724 15.043 1.00 97.88 393 HIS A CA 1
ATOM 3090 C C . HIS A 1 393 ? -5.520 -4.096 14.949 1.00 97.88 393 HIS A C 1
ATOM 3092 O O . HIS A 1 393 ? -4.683 -3.241 14.663 1.00 97.88 393 HIS A O 1
ATOM 3098 N N . PRO A 1 394 ? -5.136 -5.358 15.202 1.00 97.81 394 PRO A N 1
ATOM 3099 C CA . PRO A 1 394 ? -3.771 -5.855 15.031 1.00 97.81 394 PRO A CA 1
ATOM 3100 C C . PRO A 1 394 ? -3.294 -5.791 13.574 1.00 97.81 394 PRO A C 1
ATOM 3102 O O . PRO A 1 394 ? -3.973 -5.278 12.689 1.00 97.81 394 PRO A O 1
ATOM 3105 N N . GLY A 1 395 ? -2.094 -6.294 13.313 1.00 96.75 395 GLY A N 1
ATOM 3106 C CA . GLY A 1 395 ? -1.426 -6.095 12.030 1.00 96.75 395 GLY A CA 1
ATOM 3107 C C . GLY A 1 395 ? -0.874 -4.689 11.807 1.00 96.75 395 GLY A C 1
ATOM 3108 O O . GLY A 1 395 ? -0.847 -3.827 12.696 1.00 96.75 395 GLY A O 1
ATOM 3109 N N . THR A 1 396 ? -0.354 -4.495 10.603 1.00 96.81 396 THR A N 1
ATOM 3110 C CA . THR A 1 396 ? 0.304 -3.268 10.157 1.00 96.81 396 THR A CA 1
ATOM 3111 C C . THR A 1 396 ? -0.603 -2.577 9.139 1.00 96.81 396 THR A C 1
ATOM 3113 O O . THR A 1 396 ? -0.632 -2.999 7.985 1.00 96.81 396 THR A O 1
ATOM 3116 N N . PRO A 1 397 ? -1.377 -1.550 9.528 1.00 96.50 397 PRO A N 1
ATOM 3117 C CA . PRO A 1 397 ? -2.288 -0.896 8.598 1.00 96.50 397 PRO A CA 1
ATOM 3118 C C . PRO A 1 397 ? -1.541 -0.031 7.578 1.00 96.50 397 PRO A C 1
ATOM 3120 O O . PRO A 1 397 ? -0.687 0.778 7.940 1.00 96.50 397 PRO A O 1
ATOM 3123 N N . SER A 1 398 ? -1.919 -0.168 6.312 1.00 94.75 398 SER A N 1
ATOM 3124 C CA . SER A 1 398 ? -1.501 0.653 5.181 1.00 94.75 398 SER A CA 1
ATOM 3125 C C . SER A 1 398 ? -2.637 1.599 4.790 1.00 94.75 398 SER A C 1
ATOM 3127 O O . SER A 1 398 ? -3.788 1.185 4.622 1.00 94.75 398 SER A O 1
ATOM 3129 N N . ILE A 1 399 ? -2.313 2.886 4.679 1.00 90.62 399 ILE A N 1
ATOM 3130 C CA . ILE A 1 399 ? -3.252 3.951 4.324 1.00 90.62 399 ILE A CA 1
ATOM 3131 C C . ILE A 1 399 ? -2.986 4.354 2.878 1.00 90.62 399 ILE A C 1
ATOM 3133 O O . ILE A 1 399 ? -1.856 4.676 2.518 1.00 90.62 399 ILE A O 1
ATOM 3137 N N . PHE A 1 400 ? -4.035 4.347 2.059 1.00 87.31 400 PHE A N 1
ATOM 3138 C CA . PHE A 1 400 ? -3.942 4.728 0.656 1.00 87.31 400 PHE A CA 1
ATOM 3139 C C . PHE A 1 400 ? -3.818 6.247 0.497 1.00 87.31 400 PHE A C 1
ATOM 3141 O O . PHE A 1 400 ? -4.523 7.001 1.177 1.00 87.31 400 PHE A O 1
ATOM 3148 N N . TYR A 1 401 ? -2.941 6.687 -0.412 1.00 79.81 401 TYR A N 1
ATOM 3149 C CA . TYR A 1 401 ? -2.604 8.101 -0.594 1.00 79.81 401 TYR A CA 1
ATOM 3150 C C . TYR A 1 401 ? -3.837 8.962 -0.881 1.00 79.81 401 TYR A C 1
ATOM 3152 O O . TYR A 1 401 ? -4.045 9.962 -0.195 1.00 79.81 401 TYR A O 1
ATOM 3160 N N . ASP A 1 402 ? -4.688 8.555 -1.825 1.00 75.00 402 ASP A N 1
ATOM 3161 C CA . ASP A 1 402 ? -5.857 9.344 -2.232 1.00 75.00 402 ASP A CA 1
ATOM 3162 C C . ASP A 1 402 ? -6.838 9.533 -1.066 1.00 75.00 402 ASP A C 1
ATOM 3164 O O . ASP A 1 402 ? -7.354 10.629 -0.838 1.00 75.00 402 ASP A O 1
ATOM 3168 N N . HIS A 1 403 ? -7.042 8.497 -0.250 1.00 79.88 403 HIS A N 1
ATOM 3169 C CA . HIS A 1 403 ? -7.909 8.602 0.925 1.00 79.88 403 HIS A CA 1
ATOM 3170 C C . HIS A 1 403 ? -7.363 9.574 1.977 1.00 79.88 403 HIS A C 1
ATOM 3172 O O . HIS A 1 403 ? -8.133 10.174 2.728 1.00 79.88 403 HIS A O 1
ATOM 3178 N N . PHE A 1 404 ? -6.038 9.696 2.066 1.00 76.69 404 PHE A N 1
ATOM 3179 C CA . PHE A 1 404 ? -5.375 10.567 3.026 1.00 76.69 404 PHE A CA 1
ATOM 3180 C C . PHE A 1 404 ? -5.314 12.014 2.512 1.00 76.69 404 PHE A C 1
ATOM 3182 O O . PHE A 1 404 ? -5.842 12.927 3.148 1.00 76.69 404 PHE A O 1
ATOM 3189 N N . VAL A 1 405 ? -4.718 12.228 1.338 1.00 67.81 405 VAL A N 1
ATOM 3190 C CA . VAL A 1 405 ? -4.433 13.565 0.797 1.00 67.81 405 VAL A CA 1
ATOM 3191 C C . VAL A 1 405 ? -5.626 14.149 0.042 1.00 67.81 405 VAL A C 1
ATOM 3193 O O . VAL A 1 405 ? -6.005 15.298 0.270 1.00 67.81 405 VAL A O 1
ATOM 3196 N N . GLU A 1 406 ? -6.245 13.378 -0.852 1.00 64.00 406 GLU A N 1
ATOM 3197 C CA . GLU A 1 406 ? -7.250 13.909 -1.781 1.00 64.00 406 GLU A CA 1
ATOM 3198 C C . GLU A 1 406 ? -8.634 14.039 -1.138 1.00 64.00 406 GLU A C 1
ATOM 3200 O O . GLU A 1 406 ? -9.391 14.961 -1.457 1.00 64.00 406 GLU A O 1
ATOM 3205 N N . TRP A 1 407 ? -8.970 13.131 -0.221 1.00 65.06 407 TRP A N 1
ATOM 3206 C CA . TRP A 1 407 ? -10.298 13.050 0.399 1.00 65.06 407 TRP A CA 1
ATOM 3207 C C . TRP A 1 407 ? -10.400 13.794 1.732 1.00 65.06 407 TRP A C 1
ATO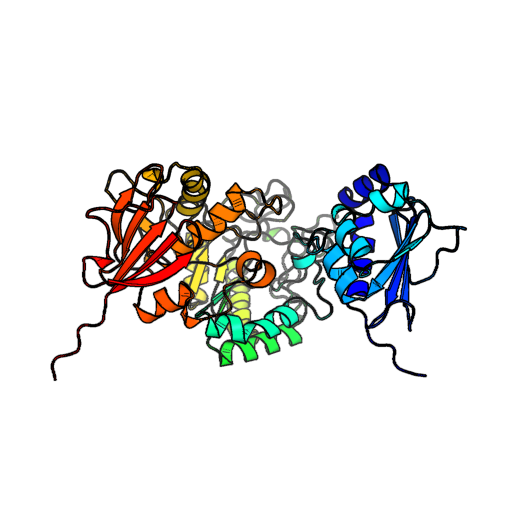M 3209 O O . TRP A 1 407 ? -11.482 13.883 2.314 1.00 65.06 407 TRP A O 1
ATOM 3219 N N . GLY A 1 408 ? -9.294 14.395 2.176 1.00 57.16 408 GLY A N 1
ATOM 3220 C CA . GLY A 1 408 ? -9.237 15.211 3.378 1.00 57.16 408 GLY A CA 1
ATOM 3221 C C . GLY A 1 408 ? -9.276 14.363 4.641 1.00 57.16 408 GLY A C 1
ATOM 3222 O O . GLY A 1 408 ? -10.289 14.339 5.347 1.00 57.16 408 GLY A O 1
ATOM 3223 N N . TRP A 1 409 ? -8.148 13.718 4.955 1.00 64.88 409 TRP A N 1
ATOM 3224 C CA . TRP A 1 409 ? -7.905 13.150 6.280 1.00 64.88 409 TRP A CA 1
ATOM 3225 C C . TRP A 1 409 ? -8.261 14.174 7.374 1.00 64.88 409 TRP A C 1
ATOM 3227 O O . TRP A 1 409 ? -8.081 15.382 7.164 1.00 64.88 409 TRP A O 1
ATOM 3237 N N . PRO A 1 410 ? -8.804 13.762 8.536 1.00 59.81 410 PRO A N 1
ATOM 3238 C CA . PRO A 1 410 ? -9.216 14.735 9.532 1.00 59.81 410 PRO A CA 1
ATOM 3239 C C . PRO A 1 410 ? -8.024 15.596 9.959 1.00 59.81 410 PRO A C 1
ATOM 3241 O O . PRO A 1 410 ? -6.983 15.100 10.391 1.00 59.81 410 PRO A O 1
ATOM 3244 N N . LYS A 1 411 ? -8.211 16.913 9.836 1.00 54.66 411 LYS A N 1
ATOM 3245 C CA . LYS A 1 411 ? -7.172 17.932 10.044 1.00 54.66 411 LYS A CA 1
ATOM 3246 C C . LYS A 1 411 ? -6.726 18.097 11.494 1.00 54.66 411 LYS A C 1
ATOM 3248 O O . LYS A 1 411 ? -5.832 18.895 11.740 1.00 54.66 411 LYS A O 1
ATOM 3253 N N . ASP A 1 412 ? -7.377 17.426 12.445 1.00 65.44 412 ASP A N 1
ATOM 3254 C CA . ASP A 1 412 ? -6.948 17.385 13.843 1.00 65.44 412 ASP A CA 1
ATOM 3255 C C . ASP A 1 412 ? -6.179 16.077 14.095 1.00 65.44 412 ASP A C 1
ATOM 3257 O O . ASP A 1 412 ? -6.806 15.035 14.328 1.00 65.44 412 ASP A O 1
ATOM 3261 N N . PRO A 1 413 ? -4.831 16.108 14.093 1.00 59.31 413 PRO A N 1
ATOM 3262 C CA . PRO A 1 413 ? -4.011 14.915 14.257 1.00 59.31 413 PRO A CA 1
ATOM 3263 C C . PRO A 1 413 ? -4.276 14.192 15.577 1.00 59.31 413 PRO A C 1
ATOM 3265 O O . PRO A 1 413 ? -4.165 12.971 15.640 1.00 59.31 413 PRO A O 1
ATOM 3268 N N . LYS A 1 414 ? -4.700 14.907 16.631 1.00 60.00 414 LYS A N 1
ATOM 3269 C CA . LYS A 1 414 ? -4.939 14.313 17.956 1.00 60.00 414 LYS A CA 1
ATOM 3270 C C . LYS A 1 414 ? -6.163 13.402 17.982 1.00 60.00 414 LYS A C 1
ATOM 3272 O O . LYS A 1 414 ? -6.218 12.471 18.788 1.00 60.00 414 LYS A O 1
ATOM 3277 N N . ARG A 1 415 ? -7.129 13.643 17.095 1.00 62.97 415 ARG A N 1
ATOM 3278 C CA . ARG A 1 415 ? -8.357 12.846 16.969 1.00 62.97 415 ARG A CA 1
ATOM 3279 C C . ARG A 1 415 ? -8.286 11.815 15.846 1.00 62.97 415 ARG A C 1
ATOM 3281 O O . ARG A 1 415 ? -9.266 11.111 15.622 1.00 62.97 415 ARG A O 1
ATOM 3288 N N . ASN A 1 416 ? -7.148 11.679 15.164 1.00 78.38 416 ASN A N 1
ATOM 3289 C CA . ASN A 1 416 ? -6.966 10.660 14.134 1.00 78.38 416 ASN A CA 1
ATOM 3290 C C . ASN A 1 416 ? -6.796 9.267 14.747 1.00 78.38 416 ASN A C 1
ATOM 3292 O O . ASN A 1 416 ? -6.139 9.093 15.772 1.00 78.38 416 ASN A O 1
ATOM 3296 N N . SER A 1 417 ? -7.362 8.248 14.093 1.00 84.75 417 SER A N 1
ATOM 3297 C CA . SER A 1 417 ? -7.270 6.860 14.575 1.00 84.75 417 SER A CA 1
ATOM 3298 C C . SER A 1 417 ? -5.828 6.349 14.614 1.00 84.75 417 SER A C 1
ATOM 3300 O O . SER A 1 417 ? -5.517 5.501 15.439 1.00 84.75 417 SER A O 1
ATOM 3302 N N . THR A 1 418 ? -4.931 6.899 13.793 1.00 87.38 418 THR A N 1
ATOM 3303 C CA . THR A 1 418 ? -3.485 6.643 13.869 1.00 87.38 418 THR A CA 1
ATOM 3304 C C . THR A 1 418 ? -2.873 7.152 15.177 1.00 87.38 418 THR A C 1
ATOM 3306 O O . THR A 1 418 ? -2.107 6.436 15.816 1.00 87.38 418 THR A O 1
ATOM 3309 N N . ALA A 1 419 ? -3.258 8.346 15.635 1.00 86.00 419 ALA A N 1
ATOM 3310 C CA . ALA A 1 419 ? -2.804 8.888 16.913 1.00 86.00 419 ALA A CA 1
ATOM 3311 C C . ALA A 1 419 ? -3.400 8.123 18.102 1.00 86.00 419 ALA A C 1
ATOM 3313 O O . ALA A 1 419 ? -2.699 7.899 19.087 1.00 86.00 419 ALA A O 1
ATOM 3314 N N . ILE A 1 420 ? -4.668 7.696 18.006 1.00 90.38 420 ILE A N 1
ATOM 3315 C CA . ILE A 1 420 ? -5.308 6.815 18.999 1.00 90.38 420 ILE A CA 1
ATOM 3316 C C . ILE A 1 420 ? -4.533 5.494 19.088 1.00 90.38 420 ILE A C 1
ATOM 3318 O O . ILE A 1 420 ? -4.139 5.074 20.175 1.00 90.38 420 ILE A O 1
ATOM 3322 N N . ARG A 1 421 ? -4.251 4.865 17.942 1.00 93.69 421 ARG A N 1
ATOM 3323 C CA . ARG A 1 421 ? -3.455 3.635 17.854 1.00 93.69 421 ARG A CA 1
ATOM 3324 C C . ARG A 1 421 ? -2.110 3.789 18.559 1.00 93.69 421 ARG A C 1
ATOM 3326 O O . ARG A 1 421 ? -1.775 2.985 19.427 1.00 93.69 421 ARG A O 1
ATOM 3333 N N . ALA A 1 422 ? -1.372 4.841 18.203 1.00 90.62 422 ALA A N 1
ATOM 3334 C CA . ALA A 1 422 ? -0.030 5.093 18.707 1.00 90.62 422 ALA A CA 1
ATOM 3335 C C . ALA A 1 422 ? -0.011 5.320 20.226 1.00 90.62 422 ALA A C 1
ATOM 3337 O O . ALA A 1 422 ? 0.756 4.660 20.925 1.00 90.62 422 ALA A O 1
ATOM 3338 N N . ARG A 1 423 ? -0.875 6.195 20.761 1.00 90.12 423 ARG A N 1
ATOM 3339 C CA . ARG A 1 423 ? -0.858 6.536 22.197 1.00 90.12 423 ARG A CA 1
ATOM 3340 C C . ARG A 1 423 ? -1.324 5.404 23.114 1.00 90.12 423 ARG A C 1
ATOM 3342 O O . ARG A 1 423 ? -0.870 5.331 24.247 1.00 90.12 423 ARG A O 1
ATOM 3349 N N . ASN A 1 424 ? -2.146 4.480 22.613 1.00 93.62 424 ASN A N 1
ATOM 3350 C CA . ASN A 1 424 ? -2.501 3.255 23.342 1.00 93.62 424 ASN A CA 1
ATOM 3351 C C . ASN A 1 424 ? -1.473 2.126 23.157 1.00 93.62 424 ASN A C 1
ATOM 3353 O O . ASN A 1 424 ? -1.594 1.058 23.764 1.00 93.62 424 ASN A O 1
ATOM 3357 N N . GLY A 1 425 ? -0.451 2.325 22.320 1.00 94.88 425 GLY A N 1
ATOM 3358 C CA . GLY A 1 425 ? 0.541 1.299 22.008 1.00 94.88 425 GLY A CA 1
ATOM 3359 C C . GLY A 1 425 ? -0.047 0.086 21.284 1.00 94.88 425 GLY A C 1
ATOM 3360 O O . GLY A 1 425 ? 0.486 -1.018 21.426 1.00 94.88 425 GLY A O 1
ATOM 3361 N N . ILE A 1 426 ? -1.143 0.271 20.538 1.00 96.75 426 ILE A N 1
ATOM 3362 C CA . ILE A 1 426 ? -1.695 -0.787 19.690 1.00 96.75 426 ILE A CA 1
ATOM 3363 C C . ILE A 1 426 ? -0.708 -1.065 18.559 1.00 96.75 426 ILE A C 1
ATOM 3365 O O . ILE A 1 426 ? -0.229 -0.153 17.882 1.00 96.75 426 ILE A O 1
ATOM 3369 N N . ASN A 1 427 ? -0.397 -2.338 18.355 1.00 96.25 427 ASN A N 1
ATOM 3370 C CA . ASN A 1 427 ? 0.633 -2.781 17.430 1.00 96.25 427 ASN A CA 1
ATOM 3371 C C . ASN A 1 427 ? 0.209 -4.061 16.702 1.00 96.25 427 ASN A C 1
ATOM 3373 O O . ASN A 1 427 ? -0.907 -4.557 16.861 1.00 96.25 427 ASN A O 1
ATOM 3377 N N . SER A 1 428 ? 1.106 -4.601 15.878 1.00 95.19 428 SER A N 1
ATOM 3378 C CA . SER A 1 428 ? 0.786 -5.745 15.031 1.00 95.19 428 SER A CA 1
ATOM 3379 C C . SER A 1 428 ? 0.485 -7.034 15.800 1.00 95.19 428 SER A C 1
ATOM 3381 O O . SER A 1 428 ? -0.097 -7.935 15.218 1.00 95.19 428 SER A O 1
ATOM 3383 N N . LYS A 1 429 ? 0.822 -7.117 17.092 1.00 95.25 429 LYS A N 1
ATOM 3384 C CA . LYS A 1 429 ? 0.571 -8.273 17.971 1.00 95.25 429 LYS A CA 1
ATOM 3385 C C . LYS A 1 429 ? -0.525 -8.026 19.003 1.00 95.25 429 LYS A C 1
ATOM 3387 O O . LYS A 1 429 ? -0.706 -8.854 19.895 1.00 95.25 429 LYS A O 1
ATOM 3392 N N . SER A 1 430 ? -1.212 -6.888 18.924 1.00 97.75 430 SER A N 1
ATOM 3393 C CA . SER A 1 430 ? -2.323 -6.594 19.821 1.00 97.75 430 SER A CA 1
ATOM 3394 C C . SER A 1 430 ? -3.370 -7.711 19.779 1.00 97.75 430 SER A C 1
ATOM 3396 O O . SER A 1 430 ? -3.540 -8.424 18.791 1.00 97.75 430 SER A O 1
ATOM 3398 N N . SER A 1 431 ? -4.063 -7.882 20.889 1.00 96.88 431 SER A N 1
ATOM 3399 C CA . SER A 1 431 ? -5.138 -8.845 21.067 1.00 96.88 431 SER A CA 1
ATOM 3400 C C . SER A 1 431 ? -6.482 -8.217 20.711 1.00 96.88 431 SER A C 1
ATOM 3402 O O . SER A 1 431 ? -6.703 -7.032 20.953 1.00 96.88 431 SER A O 1
ATOM 3404 N N . VAL A 1 432 ? -7.391 -9.017 20.147 1.00 98.00 432 VAL A N 1
ATOM 3405 C CA . VAL A 1 432 ? -8.771 -8.606 19.847 1.00 98.00 432 VAL A CA 1
ATOM 3406 C C . VAL A 1 432 ? -9.743 -9.549 20.526 1.00 98.00 432 VAL A C 1
ATOM 3408 O O . VAL A 1 432 ? -9.632 -10.772 20.391 1.00 98.00 432 VAL A O 1
ATOM 3411 N N . THR A 1 433 ? -10.727 -8.957 21.195 1.00 97.81 433 THR A N 1
ATOM 3412 C CA . THR A 1 433 ? -11.939 -9.629 21.659 1.00 97.81 433 THR A CA 1
ATOM 3413 C C . THR A 1 433 ? -13.133 -9.013 20.942 1.00 97.81 433 THR A C 1
ATOM 3415 O O . THR A 1 433 ? -13.451 -7.842 21.153 1.00 97.81 433 THR A O 1
ATOM 3418 N N . ILE A 1 434 ? -13.787 -9.789 20.078 1.00 98.31 434 ILE A N 1
ATOM 3419 C CA . ILE A 1 434 ? -14.990 -9.342 19.368 1.00 98.31 434 ILE A CA 1
ATOM 3420 C C . ILE A 1 434 ? -16.169 -9.406 20.341 1.00 98.31 434 ILE A C 1
ATOM 3422 O O . ILE A 1 434 ? -16.500 -10.477 20.846 1.00 98.31 434 ILE A O 1
ATOM 3426 N N . LEU A 1 435 ? -16.786 -8.254 20.598 1.00 96.94 435 LEU A N 1
ATOM 3427 C CA . LEU A 1 435 ? -17.920 -8.095 21.511 1.00 96.94 435 LEU A CA 1
ATOM 3428 C C . LEU A 1 435 ? -19.253 -8.323 20.788 1.00 96.94 435 LEU A C 1
ATOM 3430 O O . LEU A 1 435 ? -20.151 -8.956 21.333 1.00 96.94 435 LEU A O 1
ATOM 3434 N N . ALA A 1 436 ? -19.361 -7.852 19.542 1.00 97.06 436 ALA A N 1
ATOM 3435 C CA . ALA A 1 436 ? -20.524 -8.054 18.683 1.00 97.06 436 ALA A CA 1
ATOM 3436 C C . ALA A 1 436 ? -20.106 -8.150 17.210 1.00 97.06 436 ALA A C 1
ATOM 3438 O O . ALA A 1 436 ? -19.173 -7.478 16.774 1.00 97.06 436 ALA A O 1
ATOM 3439 N N . ALA A 1 437 ? -20.803 -8.996 16.454 1.00 96.62 437 ALA A N 1
ATOM 3440 C CA . ALA A 1 437 ? -20.647 -9.144 15.009 1.00 96.62 437 ALA A CA 1
ATOM 3441 C C . ALA A 1 437 ? -21.996 -9.591 14.433 1.00 96.62 437 ALA A C 1
ATOM 3443 O O . ALA A 1 437 ? -22.299 -10.783 14.364 1.00 96.62 437 ALA A O 1
ATOM 3444 N N . GLU A 1 438 ? -22.820 -8.610 14.102 1.00 94.31 438 GLU A N 1
ATOM 3445 C CA . GLU A 1 438 ? -24.184 -8.730 13.589 1.00 94.31 438 GLU A CA 1
ATOM 3446 C C . GLU A 1 438 ? -24.272 -8.027 12.229 1.00 94.31 438 GLU A C 1
ATOM 3448 O O . GLU A 1 438 ? -23.286 -7.460 11.778 1.00 94.31 438 GLU A O 1
ATOM 3453 N N . GLY A 1 439 ? -25.418 -8.051 11.540 1.00 91.19 439 GLY A N 1
ATOM 3454 C CA . GLY A 1 439 ? -25.549 -7.333 10.261 1.00 91.19 439 GLY A CA 1
ATOM 3455 C C . GLY A 1 439 ? -25.344 -5.825 10.414 1.00 91.19 439 GLY A C 1
ATOM 3456 O O . GLY A 1 439 ? -24.693 -5.196 9.580 1.00 91.19 439 GLY A O 1
ATOM 3457 N N . ASP A 1 440 ? -25.840 -5.266 11.521 1.00 90.38 440 ASP A N 1
ATOM 3458 C CA . ASP A 1 440 ? -25.877 -3.833 11.774 1.00 90.38 440 ASP A CA 1
ATOM 3459 C C . ASP A 1 440 ? -24.955 -3.327 12.903 1.00 90.38 440 ASP A C 1
ATOM 3461 O O . ASP A 1 440 ? -25.067 -2.175 13.331 1.00 90.38 440 ASP A O 1
ATOM 3465 N N . LEU A 1 441 ? -24.057 -4.175 13.404 1.00 94.69 441 LEU A N 1
ATOM 3466 C CA . LEU A 1 441 ? -23.078 -3.806 14.422 1.00 94.69 441 LEU A CA 1
ATOM 3467 C C . LEU A 1 441 ? -21.866 -4.731 14.341 1.00 94.69 441 LEU A C 1
ATOM 3469 O O . LEU A 1 441 ? -21.988 -5.946 14.485 1.00 94.69 441 LEU A O 1
ATOM 3473 N N . TYR A 1 442 ? -20.681 -4.142 14.236 1.00 97.31 442 TYR A N 1
ATOM 3474 C CA . TYR A 1 442 ? -19.453 -4.806 14.664 1.00 97.31 442 TYR A CA 1
ATOM 3475 C C . TYR A 1 442 ? -18.814 -4.001 15.782 1.00 97.31 442 TYR A C 1
ATOM 3477 O O . TYR A 1 442 ? -18.731 -2.774 15.690 1.00 97.31 442 TYR A O 1
ATOM 3485 N N . MET A 1 443 ? -18.371 -4.691 16.830 1.00 97.69 443 MET A N 1
ATOM 3486 C CA . MET A 1 443 ? -17.761 -4.076 17.998 1.00 97.69 443 MET A CA 1
ATOM 3487 C C . MET A 1 443 ? -16.653 -4.955 18.566 1.00 97.69 443 MET A C 1
ATOM 3489 O O . MET A 1 443 ? -16.837 -6.160 18.741 1.00 97.69 443 MET A O 1
ATOM 3493 N N . ALA A 1 444 ? -15.510 -4.352 18.884 1.00 98.06 444 ALA A N 1
ATOM 3494 C CA . ALA A 1 444 ? -14.337 -5.072 19.363 1.00 98.06 444 ALA A CA 1
ATOM 3495 C C . ALA A 1 444 ? -13.571 -4.287 20.432 1.00 98.06 444 ALA A C 1
ATOM 3497 O O . ALA A 1 444 ? -13.447 -3.065 20.350 1.00 98.06 444 ALA A O 1
ATOM 3498 N N . ASN A 1 445 ? -13.031 -5.015 21.408 1.00 97.50 445 ASN A N 1
ATOM 3499 C CA . ASN A 1 445 ? -12.057 -4.531 22.380 1.00 97.50 445 ASN A CA 1
ATOM 3500 C C . ASN A 1 445 ? -10.648 -4.953 21.929 1.00 97.50 445 ASN A C 1
ATOM 3502 O O . ASN A 1 445 ? -10.428 -6.120 21.590 1.00 97.50 445 ASN A O 1
ATOM 3506 N N . ILE A 1 446 ? -9.714 -4.001 21.921 1.00 98.12 446 ILE A N 1
ATOM 3507 C CA . ILE A 1 446 ? -8.317 -4.190 21.545 1.00 98.12 446 ILE A CA 1
ATOM 3508 C C . ILE A 1 446 ? -7.421 -3.869 22.745 1.00 98.12 446 ILE A C 1
ATOM 3510 O O . ILE A 1 446 ? -7.427 -2.745 23.259 1.00 98.12 446 ILE A O 1
ATOM 3514 N N . ASP A 1 447 ? -6.646 -4.871 23.171 1.00 97.00 447 ASP A N 1
ATOM 3515 C CA . ASP A 1 447 ? -5.713 -4.833 24.311 1.00 97.00 447 ASP A CA 1
ATOM 3516 C C . ASP A 1 447 ? -6.300 -4.362 25.653 1.00 97.00 447 ASP A C 1
ATOM 3518 O O . ASP A 1 447 ? -5.545 -3.987 26.547 1.00 97.00 447 ASP A O 1
ATOM 3522 N N . ASP A 1 448 ? -7.625 -4.359 25.820 1.00 94.44 448 ASP A N 1
ATOM 3523 C CA . ASP A 1 448 ? -8.299 -3.736 26.967 1.00 94.44 448 ASP A CA 1
ATOM 3524 C C . ASP A 1 448 ? -7.931 -2.249 27.145 1.00 94.44 448 ASP A C 1
ATOM 3526 O O . ASP A 1 448 ? -7.850 -1.717 28.257 1.00 94.44 448 ASP A O 1
ATOM 3530 N N . LYS A 1 449 ? -7.672 -1.577 26.015 1.00 95.69 449 LYS A N 1
ATOM 3531 C CA . LYS A 1 449 ? -7.299 -0.155 25.932 1.00 95.69 449 LYS A CA 1
ATOM 3532 C C . LYS A 1 449 ? -8.210 0.634 25.012 1.00 95.69 449 LYS A C 1
ATOM 3534 O O . LYS A 1 449 ? -8.542 1.776 25.318 1.00 95.69 449 LYS A O 1
ATOM 3539 N N . ILE A 1 450 ? -8.617 0.025 23.901 1.00 96.31 450 ILE A N 1
ATOM 3540 C CA . ILE A 1 450 ? -9.517 0.631 22.925 1.00 96.31 450 ILE A CA 1
ATOM 3541 C C . ILE A 1 450 ? -10.748 -0.246 22.774 1.00 96.31 450 ILE A C 1
ATOM 3543 O O . ILE A 1 450 ? -10.636 -1.464 22.659 1.00 96.31 450 ILE A O 1
ATOM 3547 N N . VAL A 1 451 ? -11.913 0.383 22.693 1.00 97.06 451 VAL A N 1
ATOM 3548 C CA . VAL A 1 451 ? -13.109 -0.249 22.134 1.00 97.06 451 VAL A CA 1
ATOM 3549 C C . VAL A 1 451 ? -13.474 0.483 20.855 1.00 97.06 451 VAL A C 1
ATOM 3551 O O . VAL A 1 451 ? -13.366 1.704 20.783 1.00 97.06 451 VAL A O 1
ATOM 3554 N N . MET A 1 452 ? -13.887 -0.241 19.824 1.00 96.06 452 MET A N 1
ATOM 3555 C CA . MET A 1 452 ? -14.336 0.355 18.571 1.00 96.06 452 MET A CA 1
ATOM 3556 C C . MET A 1 452 ? -15.655 -0.262 18.131 1.00 96.06 452 MET A C 1
ATOM 3558 O O . MET A 1 452 ? -15.905 -1.435 18.405 1.00 96.06 452 MET A O 1
ATOM 3562 N N . LYS A 1 453 ? -16.474 0.527 17.433 1.00 95.00 453 LYS A N 1
ATOM 3563 C CA . LYS A 1 453 ? -17.648 0.051 16.701 1.00 95.00 453 LYS A CA 1
ATOM 3564 C C . LYS A 1 453 ? -17.708 0.622 15.291 1.00 95.00 453 LYS A C 1
ATOM 3566 O O . LYS A 1 453 ? -17.243 1.742 15.058 1.00 95.00 453 LYS A O 1
ATOM 3571 N N . VAL A 1 454 ? -18.368 -0.105 14.401 1.00 93.00 454 VAL A N 1
ATOM 3572 C CA . VAL A 1 454 ? -18.807 0.360 13.074 1.00 93.00 454 VAL A CA 1
ATOM 3573 C C . VAL A 1 454 ? -20.291 0.028 12.858 1.00 93.00 454 VAL A C 1
ATOM 3575 O O . VAL A 1 454 ? -20.802 -0.904 13.487 1.00 93.00 454 VAL A O 1
ATOM 3578 N N . TRP A 1 455 ? -20.936 0.772 11.948 1.00 84.19 455 TRP A N 1
ATOM 3579 C CA . TRP A 1 455 ? -22.370 0.787 11.585 1.00 84.19 455 TRP A CA 1
ATOM 3580 C C . TRP A 1 455 ? -23.286 1.631 12.525 1.00 84.19 455 TRP A C 1
ATOM 3582 O O . TRP A 1 455 ? -22.858 2.016 13.621 1.00 84.19 455 TRP A O 1
ATOM 3592 N N . PRO A 1 456 ? -24.529 1.990 12.110 1.00 82.75 456 PRO A N 1
ATOM 3593 C CA . PRO A 1 456 ? -25.367 3.028 12.688 1.00 82.75 456 PRO A CA 1
ATOM 3594 C C . PRO A 1 456 ? -26.104 2.612 13.963 1.00 82.75 456 PRO A C 1
ATOM 3596 O O . PRO A 1 456 ? -26.799 3.460 14.513 1.00 82.75 456 PRO A O 1
ATOM 3599 N N . ARG A 1 457 ? -26.028 1.361 14.456 1.00 90.25 457 ARG A N 1
ATOM 3600 C CA . ARG A 1 457 ? -26.801 0.949 15.649 1.00 90.25 457 ARG A CA 1
ATOM 3601 C C . ARG A 1 457 ? -26.456 1.837 16.842 1.00 90.25 457 ARG A C 1
ATOM 3603 O O . ARG A 1 457 ? -25.387 1.674 17.411 1.00 90.25 457 ARG A O 1
ATOM 3610 N N . LEU A 1 458 ? -27.316 2.778 17.224 1.00 85.94 458 LEU A N 1
ATOM 3611 C CA . LEU A 1 458 ? -26.997 3.767 18.263 1.00 85.94 458 LEU A CA 1
ATOM 3612 C C . LEU A 1 458 ? -27.152 3.211 19.679 1.00 85.94 458 LEU A C 1
ATOM 3614 O O . LEU A 1 458 ? -26.308 3.490 20.525 1.00 85.94 458 LEU A O 1
ATOM 3618 N N . ASP A 1 459 ? -28.202 2.427 19.912 1.00 89.44 459 ASP A N 1
ATOM 3619 C CA . ASP A 1 459 ? -28.447 1.789 21.201 1.00 89.44 459 ASP A CA 1
ATOM 3620 C C . ASP A 1 459 ? -27.557 0.553 21.349 1.00 89.44 459 ASP A C 1
ATOM 3622 O O . ASP A 1 459 ? -27.695 -0.429 20.616 1.00 89.44 459 ASP A O 1
ATOM 3626 N N . LEU A 1 460 ? -26.597 0.644 22.265 1.00 90.94 460 LEU A N 1
ATOM 3627 C CA . LEU A 1 460 ? -25.651 -0.426 22.559 1.00 90.94 460 LEU A CA 1
ATOM 3628 C C . LEU A 1 460 ? -26.063 -1.248 23.786 1.00 90.94 460 LEU A C 1
ATOM 3630 O O . LEU A 1 460 ? -25.465 -2.298 24.014 1.00 90.94 460 LEU A O 1
ATOM 3634 N N . GLY A 1 461 ? -27.058 -0.809 24.567 1.00 90.31 461 GLY A N 1
ATOM 3635 C CA . GLY A 1 461 ? -27.427 -1.446 25.833 1.00 90.31 461 GLY A CA 1
ATOM 3636 C C . GLY A 1 461 ? -26.207 -1.764 26.708 1.00 90.31 461 GLY A C 1
ATOM 3637 O O . GLY A 1 461 ? -25.368 -0.901 26.973 1.00 90.31 461 GLY A O 1
ATOM 3638 N N . ASP A 1 462 ? -26.074 -3.033 27.097 1.00 89.56 462 ASP A N 1
ATOM 3639 C CA . ASP A 1 462 ? -24.979 -3.533 27.941 1.00 89.56 462 ASP A CA 1
ATOM 3640 C C . ASP A 1 462 ? -23.593 -3.495 27.266 1.00 89.56 462 ASP A C 1
ATOM 3642 O O . ASP A 1 462 ? -22.575 -3.672 27.935 1.00 89.56 462 ASP A O 1
ATOM 3646 N N . LEU A 1 463 ? -23.527 -3.263 25.950 1.00 91.75 463 LEU A N 1
ATOM 3647 C CA . LEU A 1 463 ? -22.267 -3.116 25.215 1.00 91.75 463 LEU A CA 1
ATOM 3648 C C . LEU A 1 463 ? -21.700 -1.692 25.276 1.00 91.75 463 LEU A C 1
ATOM 3650 O O . LEU A 1 463 ? -20.581 -1.485 24.809 1.00 91.75 463 LEU A O 1
ATOM 3654 N N . ASP A 1 464 ? -22.432 -0.706 25.809 1.00 90.81 464 ASP A N 1
ATOM 3655 C CA . ASP A 1 464 ? -21.960 0.681 25.866 1.00 90.81 464 ASP A CA 1
ATOM 3656 C C . ASP A 1 464 ? -20.702 0.821 26.758 1.00 90.81 464 ASP A C 1
ATOM 3658 O O . ASP A 1 464 ? -20.786 0.659 27.983 1.00 90.81 464 ASP A O 1
ATOM 3662 N N . PRO A 1 465 ? -19.528 1.181 26.194 1.00 88.62 465 PRO A N 1
ATOM 3663 C CA . PRO A 1 465 ? -18.287 1.281 26.958 1.00 88.62 465 PRO A CA 1
ATOM 3664 C C . PRO A 1 465 ? -18.285 2.457 27.938 1.00 88.62 465 PRO A C 1
ATOM 3666 O O . PRO A 1 465 ? -17.492 2.459 28.877 1.00 88.62 465 PRO A O 1
ATOM 3669 N N . THR A 1 466 ? -19.150 3.457 27.743 1.00 82.88 466 THR A N 1
ATOM 3670 C CA . THR A 1 466 ? -19.219 4.647 28.609 1.00 82.88 466 THR A CA 1
ATOM 3671 C C . THR A 1 466 ? -19.813 4.351 29.983 1.00 82.88 466 THR A C 1
ATOM 3673 O O . THR A 1 466 ? -19.520 5.061 30.941 1.00 82.88 466 THR A O 1
ATOM 3676 N N . ASN A 1 467 ? -20.562 3.251 30.109 1.00 74.00 467 ASN A N 1
ATOM 3677 C CA . ASN A 1 467 ? -20.984 2.702 31.399 1.00 74.00 467 ASN A CA 1
ATOM 3678 C C . ASN A 1 467 ? -19.830 1.995 32.141 1.00 74.00 467 ASN A C 1
ATOM 3680 O O . ASN A 1 467 ? -19.997 1.533 33.268 1.00 74.00 467 ASN A O 1
ATOM 3684 N N . SER A 1 468 ? -18.658 1.904 31.507 1.00 79.69 468 SER A N 1
ATOM 3685 C CA . SER A 1 468 ? -17.412 1.352 32.040 1.00 79.69 468 SER A CA 1
ATOM 3686 C C . SER A 1 468 ? -16.321 2.435 32.108 1.00 79.69 468 SER A C 1
ATOM 3688 O O . SER A 1 468 ? -16.579 3.626 31.962 1.00 79.69 468 SER A O 1
ATOM 3690 N N . ASN A 1 469 ? -15.063 2.045 32.339 1.00 88.44 469 ASN A N 1
ATOM 3691 C CA . ASN A 1 469 ? -13.936 2.979 32.455 1.00 88.44 469 ASN A CA 1
ATOM 3692 C C . ASN A 1 469 ? -13.405 3.499 31.095 1.00 88.44 469 ASN A C 1
ATOM 3694 O O . ASN A 1 469 ? -12.191 3.534 30.891 1.00 88.44 469 ASN A O 1
ATOM 3698 N N . PHE A 1 470 ? -14.281 3.860 30.154 1.00 93.81 470 PHE A N 1
ATOM 3699 C CA . PHE A 1 470 ? -13.910 4.327 28.812 1.00 93.81 470 PHE A CA 1
ATOM 3700 C C . PHE A 1 470 ? -14.564 5.672 28.463 1.00 93.81 470 PHE A C 1
ATOM 3702 O O . PHE A 1 470 ? -15.691 5.950 28.864 1.00 93.81 470 PHE A O 1
ATOM 3709 N N . HIS A 1 471 ? -13.886 6.490 27.657 1.00 92.31 471 HIS A N 1
ATOM 3710 C CA . HIS A 1 471 ? -14.413 7.741 27.102 1.00 92.31 471 HIS A CA 1
ATOM 3711 C C . HIS A 1 471 ? -14.325 7.749 25.572 1.00 92.31 471 HIS A C 1
ATOM 3713 O O . HIS A 1 471 ? -13.476 7.084 24.982 1.00 92.31 471 HIS A O 1
ATOM 3719 N N . VAL A 1 472 ? -15.205 8.506 24.908 1.00 92.38 472 VAL A N 1
ATOM 3720 C CA . VAL A 1 472 ? -15.190 8.635 23.441 1.00 92.38 472 VAL A CA 1
ATOM 3721 C C . VAL A 1 472 ? -13.952 9.422 23.010 1.00 92.38 472 VAL A C 1
ATOM 3723 O O . VAL A 1 472 ? -13.823 10.606 23.318 1.00 92.38 472 VAL A O 1
ATOM 3726 N N . ALA A 1 473 ? -13.078 8.779 22.241 1.00 90.94 473 ALA A N 1
ATOM 3727 C CA . ALA A 1 473 ? -11.878 9.389 21.676 1.00 90.94 473 ALA A CA 1
ATOM 3728 C C . ALA A 1 473 ? -12.127 9.971 20.279 1.00 90.94 473 ALA A C 1
ATOM 3730 O O . ALA A 1 473 ? -11.578 11.013 19.911 1.00 90.94 473 ALA A O 1
ATOM 3731 N N . ARG A 1 474 ? -12.966 9.291 19.487 1.00 89.12 474 ARG A N 1
ATOM 3732 C CA . ARG A 1 474 ? -13.350 9.704 18.134 1.00 89.12 474 ARG A CA 1
ATOM 3733 C C . ARG A 1 474 ? -14.703 9.114 17.759 1.00 89.12 474 ARG A C 1
ATOM 3735 O O . ARG A 1 474 ? -14.979 7.958 18.053 1.00 89.12 474 ARG A O 1
ATOM 3742 N N . SER A 1 475 ? -15.499 9.876 17.025 1.00 88.81 475 SER A N 1
ATOM 3743 C CA . SER A 1 475 ? -16.699 9.385 16.352 1.00 88.81 475 SER A CA 1
ATOM 3744 C C . SER A 1 475 ? -16.870 10.062 14.993 1.00 88.81 475 SER A C 1
ATOM 3746 O O . SER A 1 475 ? -16.252 11.092 14.708 1.00 88.81 475 SER A O 1
ATOM 3748 N N . GLY A 1 476 ? -17.686 9.456 14.144 1.00 84.62 476 GLY A N 1
ATOM 3749 C CA . GLY A 1 476 ? -18.198 10.024 12.899 1.00 84.62 476 GLY A CA 1
ATOM 3750 C C . GLY A 1 476 ? -19.453 9.260 12.494 1.00 84.62 476 GLY A C 1
ATOM 3751 O O . GLY A 1 476 ? -19.923 8.426 13.271 1.00 84.62 476 GLY A O 1
ATOM 3752 N N . ASP A 1 477 ? -20.010 9.520 11.309 1.00 82.75 477 ASP A N 1
ATOM 3753 C CA . ASP A 1 477 ? -21.207 8.774 10.912 1.00 82.75 477 ASP A CA 1
ATOM 3754 C C . ASP A 1 477 ? -20.868 7.283 10.791 1.00 82.75 477 ASP A C 1
ATOM 3756 O O . ASP A 1 477 ? -19.957 6.885 10.056 1.00 82.75 477 ASP A O 1
ATOM 3760 N N . ASP A 1 478 ? -21.600 6.498 11.576 1.00 88.06 478 ASP A N 1
ATOM 3761 C CA . ASP A 1 478 ? -21.548 5.043 11.658 1.00 88.06 478 ASP A CA 1
ATOM 3762 C C . ASP A 1 478 ? -20.255 4.457 12.242 1.00 88.06 478 ASP A C 1
ATOM 3764 O O . ASP A 1 478 ? -19.974 3.280 12.047 1.00 88.06 478 ASP A O 1
ATOM 3768 N N . PHE A 1 479 ? -19.457 5.216 13.000 1.00 91.31 479 PHE A N 1
ATOM 3769 C CA . PHE A 1 479 ? -18.378 4.623 13.803 1.00 91.31 479 PHE A CA 1
ATOM 3770 C C . PHE A 1 479 ? -18.087 5.405 15.086 1.00 91.31 479 PHE A C 1
ATOM 3772 O O . PHE A 1 479 ? -18.263 6.623 15.163 1.00 91.31 479 PHE A O 1
ATOM 3779 N N . ALA A 1 480 ? -17.566 4.702 16.090 1.00 93.19 480 ALA A N 1
ATOM 3780 C CA . ALA A 1 480 ? -17.017 5.315 17.294 1.00 93.19 480 ALA A CA 1
ATOM 3781 C C . ALA A 1 480 ? -15.836 4.502 17.832 1.00 93.19 480 ALA A C 1
ATOM 3783 O O . ALA A 1 480 ? -15.771 3.283 17.676 1.00 93.19 480 ALA A O 1
ATOM 3784 N N . VAL A 1 481 ? -14.890 5.206 18.443 1.00 94.44 481 VAL A N 1
ATOM 3785 C CA . VAL A 1 481 ? -13.701 4.659 19.091 1.00 94.44 481 VAL A CA 1
ATOM 3786 C C . VAL A 1 481 ? -13.622 5.260 20.487 1.00 94.44 481 VAL A C 1
ATOM 3788 O O . VAL A 1 481 ? -13.647 6.484 20.646 1.00 94.44 481 VAL A O 1
ATOM 3791 N N . TRP A 1 482 ? -13.513 4.395 21.484 1.00 95.25 482 TRP A N 1
ATOM 3792 C CA . TRP A 1 482 ? -13.339 4.741 22.883 1.00 95.25 482 TRP A CA 1
ATOM 3793 C C . TRP A 1 482 ? -11.957 4.343 23.367 1.00 95.25 482 TRP A C 1
ATOM 3795 O O . TRP A 1 482 ? -11.414 3.323 22.947 1.00 95.25 482 TRP A O 1
ATOM 3805 N N . GLU A 1 483 ? -11.432 5.120 24.300 1.00 94.31 483 GLU A N 1
ATOM 3806 C CA . GLU A 1 483 ? -10.194 4.834 25.013 1.00 94.31 483 GLU A CA 1
ATOM 3807 C C . GLU A 1 483 ? -10.488 4.613 26.483 1.00 94.31 483 GLU A C 1
ATOM 3809 O O . GLU A 1 483 ? -11.375 5.248 27.059 1.00 94.31 483 GLU A O 1
ATOM 3814 N N . ARG A 1 484 ? -9.735 3.710 27.099 1.00 93.19 484 ARG A N 1
ATOM 3815 C CA . ARG A 1 484 ? -9.809 3.513 28.537 1.00 93.19 484 ARG A CA 1
ATOM 3816 C C . ARG A 1 484 ? -9.275 4.755 29.241 1.00 93.19 484 ARG A C 1
ATOM 3818 O O . ARG A 1 484 ? -8.245 5.296 28.843 1.00 93.19 484 ARG A O 1
ATOM 3825 N N . ASN A 1 485 ? -9.942 5.200 30.300 1.00 87.25 485 ASN A N 1
ATOM 3826 C CA . ASN A 1 485 ? -9.389 6.258 31.138 1.00 87.25 485 ASN A CA 1
ATOM 3827 C C . ASN A 1 485 ? -8.123 5.731 31.819 1.00 87.25 485 ASN A C 1
ATOM 3829 O O . ASN A 1 485 ? -8.130 4.626 32.377 1.00 87.25 485 ASN A O 1
ATOM 3833 N N . GLU A 1 486 ? -7.052 6.522 31.811 1.00 74.88 486 GLU A N 1
ATOM 3834 C CA . GLU A 1 486 ? -5.921 6.247 32.688 1.00 74.88 486 GLU A CA 1
ATOM 3835 C C . GLU A 1 486 ? -6.435 6.287 34.132 1.00 74.88 486 GLU A C 1
ATOM 3837 O O . GLU A 1 486 ? -7.044 7.269 34.557 1.00 74.88 486 GLU A O 1
ATOM 3842 N N . LEU A 1 487 ? -6.238 5.198 34.881 1.00 58.12 487 LEU A N 1
ATOM 3843 C CA . LEU A 1 487 ? -6.382 5.258 36.331 1.00 58.12 487 LEU A CA 1
ATOM 3844 C C . LEU A 1 487 ? -5.407 6.337 36.802 1.00 58.12 487 LEU A C 1
ATOM 3846 O O . LEU A 1 487 ? -4.213 6.228 36.504 1.00 58.12 487 LEU A O 1
ATOM 3850 N N . GLU A 1 488 ? -5.893 7.359 37.514 1.00 45.94 488 GLU A N 1
ATOM 3851 C CA . GLU A 1 488 ? -5.015 8.216 38.308 1.00 45.94 488 GLU A CA 1
ATOM 3852 C C . GLU A 1 488 ? -4.086 7.277 39.075 1.00 45.94 488 GLU A C 1
ATOM 3854 O O . GLU A 1 488 ? -4.536 6.460 39.884 1.00 45.94 488 GLU A O 1
ATOM 3859 N N . LYS A 1 489 ? -2.789 7.307 38.746 1.00 40.94 489 LYS A N 1
ATOM 3860 C CA . LYS A 1 489 ? -1.792 6.601 39.540 1.00 40.94 489 LYS A CA 1
ATOM 3861 C C . LYS A 1 489 ? -1.926 7.184 40.939 1.00 40.94 489 LYS A C 1
ATOM 3863 O O . LYS A 1 489 ? -1.569 8.342 41.139 1.00 40.94 489 LYS A O 1
ATOM 3868 N N . ALA A 1 490 ? -2.512 6.415 41.855 1.00 37.53 490 ALA A N 1
ATOM 3869 C CA . ALA A 1 490 ? -2.584 6.778 43.258 1.00 37.53 490 ALA A CA 1
ATOM 3870 C C . ALA A 1 490 ? -1.178 7.214 43.703 1.00 37.53 490 ALA A C 1
ATOM 3872 O O . ALA A 1 490 ? -0.211 6.499 43.423 1.00 37.53 490 ALA A O 1
ATOM 3873 N N . CYS A 1 491 ? -1.107 8.428 44.260 1.00 35.97 491 CYS A N 1
ATOM 3874 C CA . CYS A 1 491 ? 0.113 9.140 44.642 1.00 35.97 491 CYS A CA 1
ATOM 3875 C C . CYS A 1 491 ? 1.120 8.305 45.433 1.00 35.97 491 CYS A C 1
ATOM 3877 O O . CYS A 1 491 ? 0.686 7.494 46.284 1.00 35.97 491 CYS A O 1
#

=== Feature glossary ===
Feature key, reading from the visual/contextual features back to the raw sequence:

Rendered structure images. Structure images are PyMOL renders from six orthogonal camera directions. Cartoon representation draws helices as coils and strands as arrows; sticks shows the backbone as bonds; surface shows the solvent-excluded envelope. Rainbow coloring maps sequence position to hue (blue→red, N→C); chain coloring assigns a distinct color per polypeptide.

Contact-map, Ramachandran, and PAE plots. Three diagnostic plots accompany the record. The Cα contact map visualizes the tertiary structure as a 2D adjacency matrix (8 Å cutoff, sequence-local contacts suppressed). The Ramachandran plot shows the distribution of backbone (φ, ψ) torsions, with points in the α and β basins reflecting secondary structure content. The PAE plot shows AlphaFold's inter-residue confidence as a color matrix.

InterPro / GO / CATH / organism. The annotation block draws on four external resources. InterPro: which protein families and domains the sequence belongs to. GO: standardized terms for what the protein does, what process it participates in, and where in the cell it acts. CATH: which structural fold it has in the CATH hierarchy. Organism: the species of origin.

Nearest PDB structures. Structural nearest neighbors (via Foldseek easy-search vs the PDB). Reported per hit: target PDB id, E-value, and alignment TM-score. A TM-score above ~0.5 is the conventional threshold for 'same fold'.

Predicted aligned error. Predicted aligned error is AlphaFold's pairwise confidence. Unlike pLDDT (per-residue), PAE is per-residue-pair and captures whether two parts of the structure are correctly placed relative to each other. Units are ångströms of expected positional error.

Solvent-accessible surface area. SASA measures how much of the protein is reachable by solvent. It is computed by rolling a water-sized probe over the atomic surface and summing the exposed area (Å²). Per-residue SASA distinguishes core (buried, low SASA) from surface (exposed, high SASA) residues; total SASA is a whole-molecule size measure.

B-factor. Crystallographic B-factors measure how m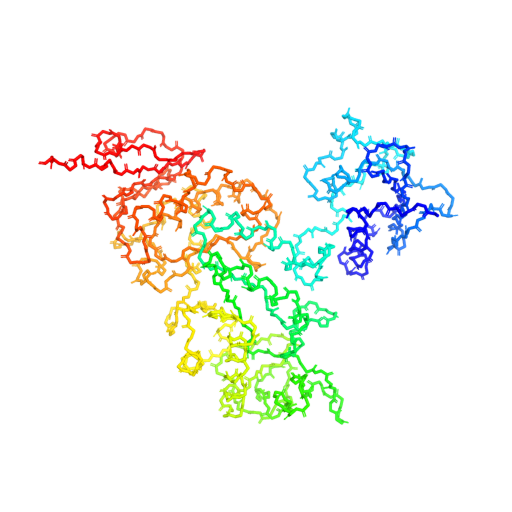uch each atom's electron density is smeared out, in Å². They rise in mobile loops and surface residues and fall in the buried interior. In AlphaFold models this column is repurposed to hold pLDDT instead.

pLDDT. For AlphaFold models, the B-factor field carries pLDDT — the model's own estimate of local accuracy on a 0–100 scale. Regions with pLDDT<50 should be treated as essentially unmodeled; they often correspond to intrinsically disordered segments.

Backbone torsions (φ/ψ). φ (phi) and ψ (psi) are the two rotatable backbone dihedrals per residue: φ is the C(i-1)–N–Cα–C torsion, ψ is the N–Cα–C–N(i+1) torsion, both in degrees on (−180°, 180°]. α-helical residues cluster near (−60°, −45°); β-strand residues near (−120°, +130°). A Ramachandran plot is simply a scatter of (φ, ψ) for every residue.

Radius of gyration, Cα contacts, bounding box. Radius of gyration (Rg) is the root-mean-square distance of Cα atoms from their centroid — a single number for overall size and compactness. A globular domain of N residues has Rg ≈ 2.2·N^0.38 Å; an extended or disordered chain has a much larger Rg. The Cα contact count is the number of residue pairs whose Cα atoms are within 8 Å and are more than four positions apart in sequence — a standard proxy for tertiary packing density. The bounding box is the smallest axis-aligned box enclosing all Cα atoms.

Secondary structure (3-state, P-SEA). Three-state secondary structure (P-SEA) collapses the eight DSSP classes into helix (a), strand (b), and coil (c). P-SEA assigns these from Cα geometry alone — distances and angles — without requiring backbone oxygens, so it works on any Cα trace.

Secondary structure (8-state, DSSP). Secondary structure is the local, repeating backbone conformation. DSSP classifies it into eight states by reading the hydrogen-bond network: three helix types (H, G, I), two β types (E, B), two non-regular types (T, S), and unstructured coil (-).

Foldseek 3Di. The Foldseek 3Di string encodes local tertiary geometry as a 20-letter alphabet — one character per residue — derived from the relative positions of nearby Cα atoms. Unlike the amino-acid sequence, 3Di is a direct function of the 3D structure, so two proteins with the same fold have similar 3Di strings even at low sequence identity.

mmCIF coordinates. Structure coordinates are given as an mmCIF _atom_site loop: one row per atom with element, residue name, chain id, sequence number, and x/y/z position in Å. Only the four main-chain atoms per residue are included here; side chains are omitted to keep the record compact.

Sequence. This is the polypeptide sequence — one letter per residue, N-terminus first. Length ranges from a few dozen residues for small domains to over a thousand for large multi-domain proteins.